Protein AF-0000000087188121 (afdb_homodimer)

pLDDT: mean 92.7, std 6.93, range [61.56, 98.5]

Foldseek 3Di:
DFFAPDAAPLLLLLLCVLVVLCVQLVHDLCRLCVQVVHHSVVNVSSSRSRDADALVSLVSSCVVSVPPPVLVSVQSNVSSPDDQPPDPLSVCVVPDDSQLSNVLVLQLQFQEKEKEAEAAFDLLLADLLQQLLVLCPAPPGDDPVSSVVSSVSSPVSNCSQVVDPDHHAYEYEYEVNNLQDQRNHLVRSLVSLVSVLVQCPDPRYFYWYQYPPQPDDQPRPWMKMWGHHSDNQPIWIWTQDSVGIDIDRDPVVNVVVVVSSVVSRVNTDGRVVRSVSSVVSSVVD/DFFAPDAAPLLLLLLCVLVVLCVQLVHDLCRLCVQVVHHSVVNVSSSRSRDADALVSLVSSCVVSVPPPVLVSVQSNVSSPDDQPPDPLSVCVVPDDSQLVNVLVLQLQFQEKEKEAEAAFDLLLADLLQQLLVLCPAPPGDDPVSSVVSSVSSPVSNCSQVVDPDHHAYEYEYEVNNLQDQRNHLVRSLVSLVSVLVQCPDPRYFYWYQYPPQPDDQPRPWMKMWGHHSDNQPIWIWTQDSVGIDIDRDPVVNVVVVVSSVVSRVNTDGRVVRSVVSVVSSVVD

Organism: Streptomyces mobaraensis (NCBI:txid35621)

Solvent-accessible surface area (backbone atoms only — not comparable to full-atom values): 29709 Å² total; per-residue (Å²): 128,81,67,47,90,72,52,50,66,65,41,29,47,47,11,43,52,51,46,50,44,30,52,75,50,70,49,51,55,60,57,53,10,56,74,69,73,49,51,44,66,55,43,52,32,28,34,57,17,23,36,88,57,52,51,66,57,49,52,51,46,33,54,75,34,68,57,78,57,59,68,55,53,50,51,46,32,53,57,48,68,60,58,91,74,73,49,81,60,51,77,38,65,89,72,50,63,66,59,61,43,44,48,51,51,48,62,70,60,29,56,29,35,38,33,40,29,36,64,53,74,60,67,64,58,54,39,70,65,43,42,43,34,54,49,62,32,39,73,70,73,61,55,69,69,58,36,50,52,53,38,50,51,42,51,48,51,25,48,57,49,70,66,39,90,76,46,44,46,33,40,39,36,34,29,41,47,24,71,52,42,18,42,60,27,55,66,38,30,29,53,36,40,51,44,43,52,58,50,44,67,37,90,43,33,42,41,26,28,28,50,50,81,36,37,67,51,61,85,55,56,47,40,37,38,39,30,34,29,95,42,80,87,56,28,38,34,39,36,56,48,99,88,44,67,44,80,44,58,50,65,70,56,50,52,37,50,53,51,46,49,51,53,46,56,68,55,22,41,56,52,68,61,22,48,48,51,45,50,51,52,36,68,72,87,130,81,66,48,90,73,51,51,65,65,41,28,46,47,10,44,50,52,46,50,44,30,52,74,50,70,48,51,56,59,57,54,10,57,74,71,72,50,52,42,66,55,43,53,31,28,33,57,17,24,34,89,55,51,50,68,55,49,52,52,47,34,55,74,34,67,56,80,57,58,67,56,53,50,51,46,33,54,58,47,66,61,58,89,72,72,49,81,60,50,78,39,64,89,72,50,64,67,56,60,43,43,48,50,50,49,62,70,60,29,55,28,37,39,33,41,26,35,63,52,74,61,68,66,58,54,39,70,64,43,43,42,34,54,48,61,33,39,71,69,71,61,57,69,69,57,36,51,51,54,38,50,51,42,50,48,51,24,49,56,49,72,66,38,93,76,45,45,44,33,40,39,37,34,28,42,48,23,72,54,40,18,44,60,28,53,65,38,30,30,52,36,41,51,43,43,52,57,50,43,66,38,89,45,33,42,41,25,27,26,48,51,82,37,38,66,50,61,86,51,55,48,42,38,37,40,31,34,30,94,41,80,86,56,27,37,34,39,36,55,48,100,88,43,65,45,79,44,59,50,66,70,56,50,51,37,50,53,50,46,50,51,52,46,57,68,56,22,41,57,53,68,61,21,49,49,51,47,50,52,54,38,68,73,87

Nearest PDB structures (foldseek):
  2b5a-assembly1_A  TM=7.719E-01  e=8.370E-03  [Bacillus] caldolyticus
  3f51-assembly1_A  TM=8.130E-01  e=1.765E-02  Corynebacterium glutamicum
  3f52-assembly1_A  TM=7.781E-01  e=1.426E-02  Corynebacterium glutamicum
  3f52-assembly1_E  TM=7.513E-01  e=1.215E-02  Corynebacterium glutamicum
  4i6u-assembly2_C  TM=7.268E-01  e=6.684E-02  Enterobacter sp. RFL1396

InterPro domains:
  IPR001387 Cro/C1-type, helix-turn-helix domain [PS50943] (18-72)
  IPR001387 Cro/C1-type, helix-turn-helix domain [SM00530] (17-72)
  IPR001387 Cro/C1-type, helix-turn-helix domain [cd00093] (15-72)
  IPR010982 Lambda repressor-like, DNA-binding domain superfamily [G3DSA:1.10.260.40] (4-78)
  IPR010982 Lambda repressor-like, DNA-binding domain superfamily [SSF47413] (9-74)
  IPR043917 Domain of unknown function DUF5753 [PF19054] (102-279)

Secondary structure (DSSP, 8-state):
-PPPSS--HHHHHHHHHHHHHHHHTT--HHHHHHHHTS-HHHHHHHHTTSS---HHHHHHHHHHTT---HHHHHHHHHHHT--TTSSGGGGGBTTB-HHHHHHHHHHHH-SEEEEEESSS--GGG--HHHHHHHHHT-SSPPPHHHHHHHHHHHHHHHHHHHHSSSPPPEEEEEEHHHHH--TT-HHHHHHHHHHHHHHHTSTTEEEEEE-TT--S----SS-EEEEE-SSGGG-EEEE--TT--EEE--HHHHHHHHHHHHHHHHHSPPHHHHHHHHHHHHHH-/-PPPSS--HHHHHHHHHHHHHHHHTT--HHHHHHHHTS-HHHHHHHHTTSS---HHHHHHHHHHTT---HHHHHHHHHHHT--TTSSGGGGGBTTB-HHHHHHHHHHHH-SEEEEEESSS--GGG--HHHHHHHHHT-SSPPPHHHHHHHHHHHHHHHHHHHHSSSPPPEEEEEEHHHHH--TT-HHHHHHHHHHHHHHHTSTTEEEEEE-TT--S----SS-EEEEE-SSGGG-EEEE--TT--EEE--HHHHHHHHHHHHHHHHHSPPHHHHHHHHHHHHHH-

Sequence (570 aa):
MPPRDNPTARQARLGKELRKLRERADKTARESAGLLSVDQAKISHIEAGRVGVSPERIRRLATFYQCTDEALIEALCDIAQEHRGKHWFDNYRGILAPGFLDLAELELHARAMRSLTSVTLPGLFQTENYARTLFSGVTPKLPSDEVEVRVEHRLKRAAIFFDRQDPPPFIAIIHEAALRMRFGGRTVAREQLERLIEVSKQPSVTVRVIPFTSEDFVEVTQPVLYASGPVPQLDTVQIDSAFGGRFLDAETDLHKYRTLLDIAERASLDPEASRQIVHHIARELMPPRDNPTARQARLGKELRKLRERADKTARESAGLLSVDQAKISHIEAGRVGVSPERIRRLATFYQCTDEALIEALCDIAQEHRGKHWFDNYRGILAPGFLDLAELELHARAMRSLTSVTLPGLFQTENYARTLFSGVTPKLPSDEVEVRVEHRLKRAAIFFDRQDPPPFIAIIHEAALRMRFGGRTVAREQLERLIEVSKQPSVTVRVIPFTSEDFVEVTQPVLYASGPVPQLDTVQIDSAFGGRFLDAETDLHKYRTLLDIAERASLDPEASRQIVHHIAREL

Structure (mmCIF, N/CA/C/O backbone):
data_AF-0000000087188121-model_v1
#
loop_
_entity.id
_entity.type
_entity.pdbx_description
1 polymer 'Helix-turn-helix domain-containing protein'
#
loop_
_atom_site.group_PDB
_atom_site.id
_atom_site.type_symbol
_atom_site.label_atom_id
_atom_site.label_alt_id
_atom_site.label_comp_id
_atom_site.label_asym_id
_atom_site.label_entity_id
_atom_site.label_seq_id
_atom_site.pdbx_PDB_ins_code
_atom_site.Cartn_x
_atom_site.Cartn_y
_atom_site.Cartn_z
_atom_site.occupancy
_atom_site.B_iso_or_equiv
_atom_site.auth_seq_id
_atom_site.auth_comp_id
_atom_site.auth_asym_id
_atom_site.auth_atom_id
_atom_site.pdbx_PDB_model_num
ATOM 1 N N . MET A 1 1 ? 29.938 21.453 12.078 1 61.56 1 MET A N 1
ATOM 2 C CA . MET A 1 1 ? 29.125 20.422 12.719 1 61.56 1 MET A CA 1
ATOM 3 C C . MET A 1 1 ? 28.938 19.219 11.797 1 61.56 1 MET A C 1
ATOM 5 O O . MET A 1 1 ? 28.75 19.391 10.586 1 61.56 1 MET A O 1
ATOM 9 N N . PRO A 1 2 ? 29.188 18.078 12.227 1 73.62 2 PRO A N 1
ATOM 10 C CA . PRO A 1 2 ? 29 16.922 11.359 1 73.62 2 PRO A CA 1
ATOM 11 C C . PRO A 1 2 ? 27.578 16.797 10.812 1 73.62 2 PRO A C 1
ATOM 13 O O . PRO A 1 2 ? 26.625 17.219 11.477 1 73.62 2 PRO A O 1
ATOM 16 N N . PRO A 1 3 ? 27.594 16.375 9.523 1 81.19 3 PRO A N 1
ATOM 17 C CA . PRO A 1 3 ? 26.266 16.219 8.93 1 81.19 3 PRO A CA 1
ATOM 18 C C . PRO A 1 3 ? 25.375 15.25 9.719 1 81.19 3 PRO A C 1
ATOM 20 O O . PRO A 1 3 ? 25.891 14.32 10.352 1 81.19 3 PRO A O 1
ATOM 23 N N . ARG A 1 4 ? 24.109 15.617 9.703 1 80.62 4 ARG A N 1
ATOM 24 C CA . ARG A 1 4 ? 23.125 14.773 10.375 1 80.62 4 ARG A CA 1
ATOM 25 C C . ARG A 1 4 ? 22.906 13.477 9.594 1 80.62 4 ARG A C 1
ATOM 27 O O . ARG A 1 4 ? 22.844 13.484 8.367 1 80.62 4 ARG A O 1
ATOM 34 N N . ASP A 1 5 ? 22.828 12.391 10.242 1 78.56 5 ASP A N 1
ATOM 35 C CA . ASP A 1 5 ? 22.625 11.094 9.602 1 78.56 5 ASP A CA 1
ATOM 36 C C . ASP A 1 5 ? 21.156 10.875 9.242 1 78.56 5 ASP A C 1
ATOM 38 O O . ASP A 1 5 ? 20.844 10.188 8.273 1 78.56 5 ASP A O 1
ATOM 42 N N . ASN A 1 6 ? 20.281 11.547 9.977 1 81 6 ASN A N 1
ATOM 43 C CA . ASN A 1 6 ? 18.859 11.281 9.773 1 81 6 ASN A CA 1
ATOM 44 C C . ASN A 1 6 ? 18.047 12.57 9.781 1 81 6 ASN A C 1
ATOM 46 O O . ASN A 1 6 ? 17.406 12.898 10.789 1 81 6 ASN A O 1
ATOM 50 N N . PRO A 1 7 ? 18.078 13.25 8.664 1 86.31 7 PRO A N 1
ATOM 51 C CA . PRO A 1 7 ? 17.266 14.469 8.625 1 86.31 7 PRO A CA 1
ATOM 52 C C . PRO A 1 7 ? 15.773 14.195 8.719 1 86.31 7 PRO A C 1
ATOM 54 O O . PRO A 1 7 ? 15.312 13.109 8.344 1 86.31 7 PRO A O 1
ATOM 57 N N . THR A 1 8 ? 15.008 15.125 9.281 1 84.06 8 THR A N 1
ATOM 58 C CA . THR A 1 8 ? 13.555 15.031 9.297 1 84.06 8 THR A CA 1
ATOM 59 C C . THR A 1 8 ? 12.984 15.188 7.887 1 84.06 8 THR A C 1
ATOM 61 O O . THR A 1 8 ? 13.68 15.656 6.98 1 84.06 8 THR A O 1
ATOM 64 N N . ALA A 1 9 ? 11.742 14.797 7.75 1 85.62 9 ALA A N 1
ATOM 65 C CA . ALA A 1 9 ? 11.086 14.93 6.453 1 85.62 9 ALA A CA 1
ATOM 66 C C . ALA A 1 9 ? 11.062 16.391 6 1 85.62 9 ALA A C 1
ATOM 68 O O . ALA A 1 9 ? 11.25 16.672 4.816 1 85.62 9 ALA A O 1
ATOM 69 N N . ARG A 1 10 ? 10.906 17.266 6.895 1 87.88 10 ARG A N 1
ATOM 70 C CA . ARG A 1 10 ? 10.828 18.688 6.582 1 87.88 10 ARG A CA 1
ATOM 71 C C . ARG A 1 10 ? 12.188 19.234 6.184 1 87.88 10 ARG A C 1
ATOM 73 O O . ARG A 1 10 ? 12.289 20.062 5.27 1 87.88 10 ARG A O 1
ATOM 80 N N . GLN A 1 11 ? 13.188 18.766 6.852 1 88.12 11 GLN A N 1
ATOM 81 C CA . GLN A 1 11 ? 14.547 19.172 6.508 1 88.12 11 GLN A CA 1
ATOM 82 C C . GLN A 1 11 ? 14.93 18.672 5.121 1 88.12 11 GLN A C 1
ATOM 84 O O . GLN A 1 11 ? 15.5 19.406 4.32 1 88.12 11 GLN A O 1
ATOM 89 N N . ALA A 1 12 ? 14.609 17.484 4.949 1 90.69 12 ALA A N 1
ATOM 90 C CA . ALA A 1 12 ? 14.867 16.906 3.633 1 90.69 12 ALA A CA 1
ATOM 91 C C . ALA A 1 12 ? 14.102 17.656 2.547 1 90.69 12 ALA A C 1
ATOM 93 O O . ALA A 1 12 ? 14.625 17.875 1.452 1 90.69 12 ALA A O 1
ATOM 94 N N . ARG A 1 13 ? 12.922 18.031 2.906 1 92.38 13 ARG A N 1
ATOM 95 C CA . ARG A 1 13 ? 12.086 18.766 1.959 1 92.38 13 ARG A CA 1
ATOM 96 C C . ARG A 1 13 ? 12.703 20.109 1.609 1 92.38 13 ARG A C 1
ATOM 98 O O . ARG A 1 13 ? 12.711 20.516 0.444 1 92.38 13 ARG A O 1
ATOM 105 N N . LEU A 1 14 ? 13.164 20.75 2.6 1 94.19 14 LEU A N 1
ATOM 106 C CA . LEU A 1 14 ? 13.828 22.031 2.377 1 94.19 14 LEU A CA 1
ATOM 107 C C . LEU A 1 14 ? 14.977 21.875 1.383 1 94.19 14 LEU A C 1
ATOM 109 O O . LEU A 1 14 ? 15.055 22.625 0.407 1 94.19 14 LEU A O 1
ATOM 113 N N . GLY A 1 15 ? 15.812 20.938 1.617 1 95.12 15 GLY A N 1
ATOM 114 C CA . GLY A 1 15 ? 16.938 20.672 0.729 1 95.12 15 GLY A CA 1
ATOM 115 C C . GLY A 1 15 ? 16.5 20.344 -0.691 1 95.12 15 GLY A C 1
ATOM 116 O O . GLY A 1 15 ? 17.078 20.859 -1.65 1 95.12 15 GLY A O 1
ATOM 117 N N . LYS A 1 16 ? 15.562 19.578 -0.741 1 94.94 16 LYS A N 1
ATOM 118 C CA . LYS A 1 16 ? 15.047 19.172 -2.047 1 94.94 16 LYS A CA 1
ATOM 119 C C . LYS A 1 16 ? 14.516 20.359 -2.83 1 94.94 16 LYS A C 1
ATOM 121 O O . LYS A 1 16 ? 14.719 20.453 -4.043 1 94.94 16 LYS A O 1
ATOM 126 N N . GLU A 1 17 ? 13.82 21.203 -2.133 1 95.81 17 GLU A N 1
ATOM 127 C CA . GLU A 1 17 ? 13.266 22.391 -2.805 1 95.81 17 GLU A CA 1
ATOM 128 C C . GLU A 1 17 ? 14.367 23.312 -3.279 1 95.81 17 GLU A C 1
ATOM 130 O O . GLU A 1 17 ? 14.266 23.922 -4.355 1 95.81 17 GLU A O 1
ATOM 135 N N . LEU A 1 18 ? 15.391 23.406 -2.527 1 96.75 18 LEU A N 1
ATOM 136 C CA . LEU A 1 18 ? 16.531 24.203 -2.949 1 96.75 18 LEU A CA 1
ATOM 137 C C . LEU A 1 18 ? 17.188 23.609 -4.191 1 96.75 18 LEU A C 1
ATOM 139 O O . LEU A 1 18 ? 17.578 24.344 -5.098 1 96.75 18 LEU A O 1
ATOM 143 N N . ARG A 1 19 ? 17.266 22.391 -4.223 1 96.94 19 ARG A N 1
ATOM 144 C CA . ARG A 1 19 ? 17.812 21.719 -5.398 1 96.94 19 ARG A CA 1
ATOM 145 C C . ARG A 1 19 ? 16.969 22 -6.633 1 96.94 19 ARG A C 1
ATOM 147 O O . ARG A 1 19 ? 17.516 22.281 -7.707 1 96.94 19 ARG A O 1
ATOM 154 N N . LYS A 1 20 ? 15.695 21.875 -6.426 1 96 20 LYS A N 1
ATOM 155 C CA . LYS A 1 20 ? 14.781 22.156 -7.531 1 96 20 LYS A CA 1
ATOM 156 C C . LYS A 1 20 ? 14.977 23.562 -8.086 1 96 20 LYS A C 1
ATOM 158 O O . LYS A 1 20 ? 15 23.766 -9.297 1 96 20 LYS A O 1
ATOM 163 N N . LEU A 1 21 ? 15.039 24.484 -7.168 1 96.56 21 LEU A N 1
ATOM 164 C CA . LEU A 1 21 ? 15.273 25.859 -7.57 1 96.56 21 LEU A CA 1
ATOM 165 C C . LEU A 1 21 ? 16.578 26 -8.336 1 96.56 21 LEU A C 1
ATOM 167 O O . LEU A 1 21 ? 16.641 26.672 -9.367 1 96.56 21 LEU A O 1
ATOM 171 N N . ARG A 1 22 ? 17.609 25.344 -7.844 1 97.56 22 ARG A N 1
ATOM 172 C CA . ARG A 1 22 ? 18.922 25.375 -8.484 1 97.56 22 ARG A CA 1
ATOM 173 C C . ARG A 1 22 ? 18.859 24.828 -9.906 1 97.56 22 ARG A C 1
ATOM 175 O O . ARG A 1 22 ? 19.344 25.438 -10.852 1 97.56 22 ARG A O 1
ATOM 182 N N . GLU A 1 23 ? 18.234 23.719 -10.008 1 96.94 23 GLU A N 1
ATOM 183 C CA . GLU A 1 23 ? 18.125 23.031 -11.289 1 96.94 23 GLU A CA 1
ATOM 184 C C . GLU A 1 23 ? 17.297 23.844 -12.281 1 96.94 23 GLU A C 1
ATOM 186 O O . GLU A 1 23 ? 17.625 23.922 -13.461 1 96.94 23 GLU A O 1
ATOM 191 N N . ARG A 1 24 ? 16.266 24.406 -11.844 1 95.38 24 ARG A N 1
ATOM 192 C CA . ARG A 1 24 ? 15.398 25.234 -12.688 1 95.38 24 ARG A CA 1
ATOM 193 C C . ARG A 1 24 ? 16.156 26.438 -13.242 1 95.38 24 ARG A C 1
ATOM 195 O O . ARG A 1 24 ? 15.898 26.875 -14.359 1 95.38 24 ARG A O 1
ATOM 202 N N . ALA A 1 25 ? 17.031 26.922 -12.391 1 96.81 25 ALA A N 1
ATOM 203 C CA . ALA A 1 25 ? 17.812 28.094 -12.781 1 96.81 25 ALA A CA 1
ATOM 204 C C . ALA A 1 25 ? 19.031 27.672 -13.602 1 96.81 25 ALA A C 1
ATOM 206 O O . ALA A 1 25 ? 19.859 28.516 -13.977 1 96.81 25 ALA A O 1
ATOM 207 N N . ASP A 1 26 ? 19.188 26.328 -13.781 1 97.44 26 ASP A N 1
ATOM 208 C CA . ASP A 1 26 ? 20.297 25.75 -14.547 1 97.44 26 ASP A CA 1
ATOM 209 C C . ASP A 1 26 ? 21.641 26.094 -13.898 1 97.44 26 ASP A C 1
ATOM 211 O O . ASP A 1 26 ? 22.578 26.531 -14.578 1 97.44 26 ASP A O 1
ATOM 215 N N . LYS A 1 27 ? 21.656 26.078 -12.641 1 97.56 27 LYS A N 1
ATOM 216 C CA . LYS A 1 27 ? 22.891 26.281 -11.883 1 97.56 27 LYS A CA 1
ATOM 217 C C . LYS A 1 27 ? 23.453 24.953 -11.367 1 97.56 27 LYS A C 1
ATOM 219 O O . LYS A 1 27 ? 22.688 24.031 -11.086 1 97.56 27 LYS A O 1
ATOM 224 N N . THR A 1 28 ? 24.719 24.938 -11.25 1 97.19 28 THR A N 1
ATOM 225 C CA . THR A 1 28 ? 25.359 23.75 -10.695 1 97.19 28 THR A CA 1
ATOM 226 C C . THR A 1 28 ? 25.594 23.922 -9.195 1 97.19 28 THR A C 1
ATOM 228 O O . THR A 1 28 ? 25.547 25.031 -8.672 1 97.19 28 THR A O 1
ATOM 231 N N . ALA A 1 29 ? 25.812 22.781 -8.578 1 96.94 29 ALA A N 1
ATOM 232 C CA . ALA A 1 29 ? 26.141 22.828 -7.156 1 96.94 29 ALA A CA 1
ATOM 233 C C . ALA A 1 29 ? 27.438 23.594 -6.922 1 96.94 29 ALA A C 1
ATOM 235 O O . ALA A 1 29 ? 27.578 24.297 -5.918 1 96.94 29 ALA A O 1
ATOM 236 N N . ARG A 1 30 ? 28.312 23.453 -7.863 1 96.62 30 ARG A N 1
ATOM 237 C CA . ARG A 1 30 ? 29.594 24.156 -7.781 1 96.62 30 ARG A CA 1
ATOM 238 C C . ARG A 1 30 ? 29.391 25.672 -7.805 1 96.62 30 ARG A C 1
ATOM 240 O O . ARG A 1 30 ? 30.031 26.391 -7.039 1 96.62 30 ARG A O 1
ATOM 247 N N . GLU A 1 31 ? 28.5 26.125 -8.609 1 97.81 31 GLU A N 1
ATOM 248 C CA . GLU A 1 31 ? 28.203 27.547 -8.711 1 97.81 31 GLU A CA 1
ATOM 249 C C . GLU A 1 31 ? 27.562 28.062 -7.426 1 97.81 31 GLU A C 1
ATOM 251 O O . GLU A 1 31 ? 27.875 29.172 -6.965 1 97.81 31 GLU A O 1
ATOM 256 N N . SER A 1 32 ? 26.641 27.344 -6.949 1 97.88 32 SER A N 1
ATOM 257 C CA . SER A 1 32 ? 26 27.719 -5.691 1 97.88 32 SER A CA 1
ATOM 258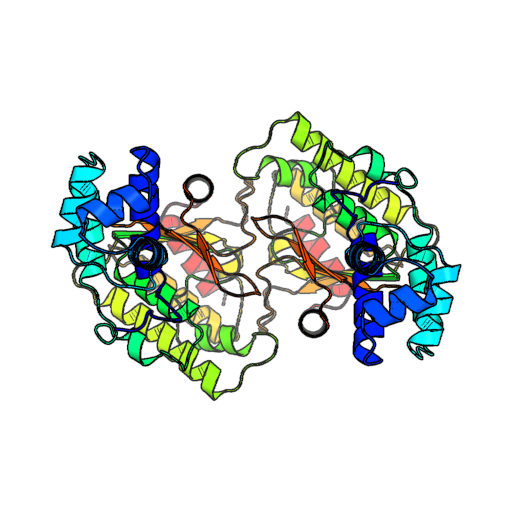 C C . SER A 1 32 ? 27.016 27.781 -4.555 1 97.88 32 SER A C 1
ATOM 260 O O . SER A 1 32 ? 26.938 28.641 -3.682 1 97.88 32 SER A O 1
ATOM 262 N N . ALA A 1 33 ? 27.891 26.781 -4.512 1 97.56 33 ALA A N 1
ATOM 263 C CA . ALA A 1 33 ? 28.953 26.75 -3.51 1 97.56 33 ALA A CA 1
ATOM 264 C C . ALA A 1 33 ? 29.812 28.016 -3.568 1 97.56 33 ALA A C 1
ATOM 266 O O . ALA A 1 33 ? 30.188 28.562 -2.531 1 97.56 33 ALA A O 1
ATOM 267 N N . GLY A 1 34 ? 30.156 28.344 -4.723 1 97.19 34 GLY A N 1
ATOM 268 C CA . GLY A 1 34 ? 30.891 29.578 -4.914 1 97.19 34 GLY A CA 1
ATOM 269 C C . GLY A 1 34 ? 30.188 30.797 -4.352 1 97.19 34 GLY A C 1
ATOM 270 O O . GLY A 1 34 ? 30.797 31.625 -3.689 1 97.19 34 GLY A O 1
ATOM 271 N N . LEU A 1 35 ? 28.922 30.844 -4.605 1 96.56 35 LEU A N 1
ATOM 272 C CA . LEU A 1 35 ? 28.125 31.969 -4.113 1 96.56 35 LEU A CA 1
ATOM 273 C C . LEU A 1 35 ? 28.203 32.062 -2.592 1 96.56 35 LEU A C 1
ATOM 275 O O . LEU A 1 35 ? 28.312 33.156 -2.041 1 96.56 35 LEU A O 1
ATOM 279 N N . LEU A 1 36 ? 28.109 30.938 -1.917 1 96.62 36 LEU A N 1
ATOM 280 C CA . LEU A 1 36 ? 28.047 30.906 -0.459 1 96.62 36 LEU A CA 1
ATOM 281 C C . LEU A 1 36 ? 29.453 30.781 0.137 1 96.62 36 LEU A C 1
ATOM 283 O O . LEU A 1 36 ? 29.609 30.766 1.36 1 96.62 36 LEU A O 1
ATOM 287 N N . SER A 1 37 ? 30.484 30.641 -0.627 1 96.62 37 SER A N 1
ATOM 288 C CA . SER A 1 37 ? 31.859 30.469 -0.195 1 96.62 37 SER A CA 1
ATOM 289 C C . SER A 1 37 ? 32.031 29.203 0.647 1 96.62 37 SER A C 1
ATOM 291 O O . SER A 1 37 ? 32.594 29.25 1.739 1 96.62 37 SER A O 1
ATOM 293 N N . VAL A 1 38 ? 31.453 28.156 0.154 1 95.75 38 VAL A N 1
ATOM 294 C CA . VAL A 1 38 ? 31.578 26.828 0.761 1 95.75 38 VAL A CA 1
ATOM 295 C C . VAL A 1 38 ? 31.984 25.812 -0.305 1 95.75 38 VAL A C 1
ATOM 297 O O . VAL A 1 38 ? 32.125 26.156 -1.479 1 95.75 38 VAL A O 1
ATOM 300 N N . ASP A 1 39 ? 32.219 24.688 0.078 1 95.31 39 ASP A N 1
ATOM 301 C CA . ASP A 1 39 ? 32.531 23.641 -0.902 1 95.31 39 ASP A CA 1
ATOM 302 C C . ASP A 1 39 ? 31.266 22.969 -1.428 1 95.31 39 ASP A C 1
ATOM 304 O O . ASP A 1 39 ? 30.188 23.141 -0.852 1 95.31 39 ASP A O 1
ATOM 308 N N . GLN A 1 40 ? 31.484 22.359 -2.555 1 95.81 40 GLN A N 1
ATOM 309 C CA . GLN A 1 40 ? 30.375 21.703 -3.23 1 95.81 40 GLN A CA 1
ATOM 310 C C . GLN A 1 40 ? 29.734 20.641 -2.336 1 95.81 40 GLN A C 1
ATOM 312 O O . GLN A 1 40 ? 28.516 20.422 -2.383 1 95.81 40 GLN A O 1
ATOM 317 N N . ALA A 1 41 ? 30.5 20.016 -1.585 1 95.19 41 ALA A N 1
ATOM 318 C CA . ALA A 1 41 ? 29.984 18.984 -0.681 1 95.19 41 ALA A CA 1
ATOM 319 C C . ALA A 1 41 ? 28.969 19.562 0.291 1 95.19 41 ALA A C 1
ATOM 321 O O . ALA A 1 41 ? 27.969 18.906 0.607 1 95.19 41 ALA A O 1
ATOM 322 N N . LYS A 1 42 ? 29.234 20.688 0.684 1 95.69 42 LYS A N 1
ATOM 323 C CA . LYS A 1 42 ? 28.312 21.344 1.605 1 95.69 42 LYS A CA 1
ATOM 324 C C . LYS A 1 42 ? 26.969 21.609 0.944 1 95.69 42 LYS A C 1
ATOM 326 O O . LYS A 1 42 ? 25.922 21.406 1.562 1 95.69 42 LYS A O 1
ATOM 331 N N . ILE A 1 43 ? 26.969 22.031 -0.314 1 96.69 43 ILE A N 1
ATOM 332 C CA . ILE A 1 43 ? 25.719 22.266 -1.046 1 96.69 43 ILE A CA 1
ATOM 333 C C . ILE A 1 43 ? 24.953 20.953 -1.187 1 96.69 43 ILE A C 1
ATOM 335 O O . ILE A 1 43 ? 23.734 20.906 -0.977 1 96.69 43 ILE A O 1
ATOM 339 N N . SER A 1 44 ? 25.656 19.938 -1.433 1 95.62 44 SER A N 1
ATOM 340 C CA . SER A 1 44 ? 25.031 18.641 -1.572 1 95.62 44 SER A CA 1
ATOM 341 C C . SER A 1 44 ? 24.391 18.188 -0.263 1 95.62 44 SER A C 1
ATOM 343 O O . SER A 1 44 ? 23.281 17.641 -0.261 1 95.62 44 SER A O 1
ATOM 345 N N . HIS A 1 45 ? 25.094 18.422 0.79 1 95.38 45 HIS A N 1
ATOM 346 C CA . HIS A 1 45 ? 24.578 18.062 2.102 1 95.38 45 HIS A CA 1
ATOM 347 C C . HIS A 1 45 ? 23.359 18.906 2.477 1 95.38 45 HIS A C 1
ATOM 349 O O . HIS A 1 45 ? 22.422 18.406 3.117 1 95.38 45 HIS A O 1
ATOM 355 N N . ILE A 1 46 ? 23.359 20.125 2.119 1 95.38 46 ILE A N 1
ATOM 356 C CA . ILE A 1 46 ? 22.219 21 2.354 1 95.38 46 ILE A CA 1
ATOM 357 C C . ILE A 1 46 ? 21.016 20.5 1.572 1 95.38 46 ILE A C 1
ATOM 359 O O . ILE A 1 46 ? 19.922 20.375 2.125 1 95.38 46 ILE A O 1
ATOM 363 N N . GLU A 1 47 ? 21.297 20.125 0.354 1 96.31 47 GLU A N 1
ATOM 364 C CA . GLU A 1 47 ? 20.203 19.719 -0.527 1 96.31 47 GLU A CA 1
ATOM 365 C C . GLU A 1 47 ? 19.656 18.344 -0.13 1 96.31 47 GLU A C 1
ATOM 367 O O . GLU A 1 47 ? 18.531 17.984 -0.501 1 96.31 47 GLU A O 1
ATOM 372 N N . ALA A 1 48 ? 20.484 17.672 0.668 1 93.06 48 ALA A N 1
ATOM 373 C CA . ALA A 1 48 ? 20.062 16.375 1.187 1 93.06 48 ALA A CA 1
ATOM 374 C C . ALA A 1 48 ? 19.453 16.516 2.576 1 93.06 48 ALA A C 1
ATOM 376 O O . ALA A 1 48 ? 19 15.531 3.166 1 93.06 48 ALA A O 1
ATOM 377 N N . GLY A 1 49 ? 19.391 17.656 3.082 1 92.31 49 GLY A N 1
ATOM 378 C CA . GLY A 1 49 ? 18.859 17.906 4.41 1 92.31 49 GLY A CA 1
ATOM 379 C C . GLY A 1 49 ? 19.828 17.531 5.52 1 92.31 49 GLY A C 1
ATOM 380 O O . GLY A 1 49 ? 19.484 17.594 6.703 1 92.31 49 GLY A O 1
ATOM 381 N N . ARG A 1 50 ? 21.016 17.203 5.254 1 92.56 50 ARG A N 1
ATOM 382 C CA . ARG A 1 50 ? 21.984 16.688 6.215 1 92.56 50 ARG A CA 1
ATOM 383 C C . ARG A 1 50 ? 22.672 17.828 6.957 1 92.56 50 ARG A C 1
ATOM 385 O O . ARG A 1 50 ? 23.25 17.609 8.023 1 92.56 50 ARG A O 1
ATOM 392 N N . VAL A 1 51 ? 22.719 18.969 6.312 1 91.88 51 VAL A N 1
ATOM 393 C CA . VAL A 1 51 ? 23.266 20.156 6.926 1 91.88 51 VAL A CA 1
ATOM 394 C C . VAL A 1 51 ? 22.25 21.297 6.867 1 91.88 51 VAL A C 1
ATOM 396 O O . VAL A 1 51 ? 21.547 21.469 5.863 1 91.88 51 VAL A O 1
ATOM 399 N N . GLY A 1 52 ? 22.203 22.062 7.949 1 92.25 52 GLY A N 1
ATOM 400 C CA . GLY A 1 52 ? 21.297 23.188 7.996 1 92.25 52 GLY A CA 1
ATOM 401 C C . GLY A 1 52 ? 21.734 24.359 7.145 1 92.25 52 GLY A C 1
ATOM 402 O O . GLY A 1 52 ? 22.906 24.438 6.766 1 92.25 52 GLY A O 1
ATOM 403 N N . VAL A 1 53 ? 20.828 25.156 6.836 1 94.69 53 VAL A N 1
ATOM 404 C CA . VAL A 1 53 ? 21.078 26.391 6.078 1 94.69 53 VAL A CA 1
ATOM 405 C C . VAL A 1 53 ? 20.312 27.547 6.707 1 94.69 53 VAL A C 1
ATOM 407 O O . VAL A 1 53 ? 19.172 27.375 7.145 1 94.69 53 VAL A O 1
ATOM 410 N N . SER A 1 54 ? 20.984 28.609 6.797 1 95.31 54 SER A N 1
ATOM 411 C CA . SER A 1 54 ? 20.359 29.75 7.445 1 95.31 54 SER A CA 1
ATOM 412 C C . SER A 1 54 ? 19.422 30.484 6.496 1 95.31 54 SER A C 1
ATOM 414 O O . SER A 1 54 ? 19.562 30.391 5.277 1 95.31 54 SER A O 1
ATOM 416 N N . PRO A 1 55 ? 18.438 31.25 7.062 1 96.75 55 PRO A N 1
ATOM 417 C CA . PRO A 1 55 ? 17.547 32.062 6.219 1 96.75 55 PRO A CA 1
ATOM 418 C C . PRO A 1 55 ? 18.312 33 5.301 1 96.75 55 PRO A C 1
ATOM 420 O O . PRO A 1 55 ? 17.922 33.188 4.145 1 96.75 55 PRO A O 1
ATOM 423 N N . GLU A 1 56 ? 19.344 33.469 5.824 1 96.88 56 GLU A N 1
ATOM 424 C CA . GLU A 1 56 ? 20.156 34.375 5.02 1 96.88 56 GLU A CA 1
ATOM 425 C C . GLU A 1 56 ? 20.719 33.656 3.785 1 96.88 56 GLU A C 1
ATOM 427 O O . GLU A 1 56 ? 20.641 34.188 2.674 1 96.88 56 GLU A O 1
ATOM 432 N N . ARG A 1 57 ? 21.219 32.594 3.971 1 97.38 57 ARG A N 1
ATOM 433 C CA . ARG A 1 57 ? 21.781 31.812 2.863 1 97.38 57 ARG A CA 1
ATOM 434 C C . ARG A 1 57 ? 20.703 31.391 1.884 1 97.38 57 ARG A C 1
ATOM 436 O O . ARG A 1 57 ? 20.938 31.344 0.673 1 97.38 57 ARG A O 1
ATOM 443 N N . ILE A 1 58 ? 19.531 31.047 2.41 1 98 58 ILE A N 1
ATOM 444 C CA . ILE A 1 58 ? 18.406 30.672 1.557 1 98 58 ILE A CA 1
ATOM 445 C C . ILE A 1 58 ? 18.047 31.844 0.641 1 98 58 ILE A C 1
ATOM 447 O O . ILE A 1 58 ? 17.859 31.656 -0.564 1 98 58 ILE A O 1
ATOM 451 N N . ARG A 1 59 ? 18.016 33 1.209 1 97.62 59 ARG A N 1
ATOM 452 C CA . ARG A 1 59 ? 17.656 34.156 0.423 1 97.62 59 ARG A CA 1
ATOM 453 C C . ARG A 1 59 ? 18.719 34.469 -0.633 1 97.62 59 ARG A C 1
ATOM 455 O O . ARG A 1 59 ? 18.391 34.844 -1.759 1 97.62 59 ARG A O 1
ATOM 462 N N . ARG A 1 60 ? 19.938 34.25 -0.281 1 97.81 60 ARG A N 1
ATOM 463 C CA . ARG A 1 60 ? 21.016 34.438 -1.239 1 97.81 60 ARG A CA 1
ATOM 464 C C . ARG A 1 60 ? 20.906 33.469 -2.391 1 97.81 60 ARG A C 1
ATOM 466 O O . ARG A 1 60 ? 21.047 33.844 -3.557 1 97.81 60 ARG A O 1
ATOM 473 N N . LEU A 1 61 ? 20.688 32.312 -2 1 98 61 LEU A N 1
ATOM 474 C CA . LEU A 1 61 ? 20.531 31.281 -3.02 1 98 61 LEU A CA 1
ATOM 475 C C . LEU A 1 61 ? 19.328 31.562 -3.912 1 98 61 LEU A C 1
ATOM 477 O O . LEU A 1 61 ? 19.406 31.406 -5.133 1 98 61 LEU A O 1
ATOM 481 N N . ALA A 1 62 ? 18.203 31.906 -3.26 1 97.88 62 ALA A N 1
ATOM 482 C CA . ALA A 1 62 ? 16.984 32.188 -4.016 1 97.88 62 ALA A CA 1
ATOM 483 C C . ALA A 1 62 ? 17.219 33.281 -5.047 1 97.88 62 ALA A C 1
ATOM 485 O O . ALA A 1 62 ? 16.766 33.188 -6.188 1 97.88 62 ALA A O 1
ATOM 486 N N . THR A 1 63 ? 17.938 34.281 -4.598 1 97.38 63 THR A N 1
ATOM 487 C CA . THR A 1 63 ? 18.281 35.375 -5.512 1 97.38 63 THR A CA 1
ATOM 488 C C . THR A 1 63 ? 19.156 34.844 -6.652 1 97.38 63 THR A C 1
ATOM 490 O O . THR A 1 63 ? 18.891 35.156 -7.82 1 97.38 63 THR A O 1
ATOM 493 N N . PHE A 1 64 ? 20.109 34.125 -6.312 1 97.69 64 PHE A N 1
ATOM 494 C CA . PHE A 1 64 ? 21.031 33.562 -7.297 1 97.69 64 PHE A CA 1
ATOM 495 C C . PHE A 1 64 ? 20.281 32.656 -8.273 1 97.69 64 PHE A C 1
ATOM 497 O O . PHE A 1 64 ? 20.609 32.625 -9.461 1 97.69 64 PHE A O 1
ATOM 504 N N . TYR A 1 65 ? 19.281 32 -7.762 1 98.06 65 TYR A N 1
ATOM 505 C CA . TYR A 1 65 ? 18.484 31.094 -8.57 1 98.06 65 TYR A CA 1
ATOM 506 C C . TYR A 1 65 ? 17.375 31.844 -9.305 1 98.06 65 TYR A C 1
ATOM 508 O O . TYR A 1 65 ? 16.594 31.234 -10.039 1 98.06 65 TYR A O 1
ATOM 516 N N . GLN A 1 66 ? 17.203 33.125 -9.078 1 97 66 GLN A N 1
ATOM 517 C CA . GLN A 1 66 ? 16.219 34 -9.711 1 97 66 GLN A CA 1
ATOM 518 C C . GLN A 1 66 ? 14.805 33.562 -9.344 1 97 66 GLN A C 1
ATOM 520 O O . GLN A 1 66 ? 13.906 33.562 -10.195 1 97 66 GLN A O 1
ATOM 525 N N . CYS A 1 67 ? 14.727 33.062 -8.172 1 96.44 67 CYS A N 1
ATOM 526 C CA . CYS A 1 67 ? 13.398 32.719 -7.672 1 96.44 67 CYS A CA 1
ATOM 527 C C . CYS A 1 67 ? 12.68 33.969 -7.145 1 96.44 67 CYS A C 1
ATOM 529 O O . CYS A 1 67 ? 13.164 34.625 -6.227 1 96.44 67 CYS A O 1
ATOM 531 N N . THR A 1 68 ? 11.516 34.25 -7.648 1 95.06 68 THR A N 1
ATOM 532 C CA . THR A 1 68 ? 10.773 35.438 -7.25 1 95.06 68 THR A CA 1
ATOM 533 C C . THR A 1 68 ? 9.578 35.062 -6.387 1 95.06 68 THR A C 1
ATOM 535 O O . THR A 1 68 ? 8.781 35.938 -6.008 1 95.06 68 THR A O 1
ATOM 538 N N . ASP A 1 69 ? 9.422 33.844 -6.113 1 96.25 69 ASP A N 1
ATOM 539 C CA . ASP A 1 69 ? 8.328 33.375 -5.273 1 96.25 69 ASP A CA 1
ATOM 540 C C . ASP A 1 69 ? 8.602 33.656 -3.799 1 96.25 69 ASP A C 1
ATOM 542 O O . ASP A 1 69 ? 9.109 32.781 -3.084 1 96.25 69 ASP A O 1
ATOM 546 N N . GLU A 1 70 ? 8.211 34.75 -3.338 1 96.94 70 GLU A N 1
ATOM 547 C CA . GLU A 1 70 ? 8.523 35.219 -1.987 1 96.94 70 GLU A CA 1
ATOM 548 C C . GLU A 1 70 ? 7.887 34.312 -0.938 1 96.94 70 GLU A C 1
ATOM 550 O O . GLU A 1 70 ? 8.469 34.062 0.121 1 96.94 70 GLU A O 1
ATOM 555 N N . ALA A 1 71 ? 6.738 33.906 -1.293 1 96.44 71 ALA A N 1
ATOM 556 C CA . ALA A 1 71 ? 6.043 33.031 -0.356 1 96.44 71 ALA A CA 1
ATOM 557 C C . ALA A 1 71 ? 6.816 31.734 -0.141 1 96.44 71 ALA A C 1
ATOM 559 O O . ALA A 1 71 ? 6.93 31.25 0.989 1 96.44 71 ALA A O 1
ATOM 560 N N . LEU A 1 72 ? 7.301 31.203 -1.179 1 96.88 72 LEU A N 1
ATOM 561 C CA . LEU A 1 72 ? 8.102 29.984 -1.089 1 96.88 72 LEU A CA 1
ATOM 562 C C . LEU A 1 72 ? 9.383 30.234 -0.305 1 96.88 72 LEU A C 1
ATOM 564 O O . LEU A 1 72 ? 9.742 29.453 0.578 1 96.88 72 LEU A O 1
ATOM 568 N N . ILE A 1 73 ? 10.039 31.297 -0.584 1 97.38 73 ILE A N 1
ATOM 569 C CA . ILE A 1 73 ? 11.289 31.641 0.085 1 97.38 73 ILE A CA 1
ATOM 570 C C . ILE A 1 73 ? 11.047 31.781 1.586 1 97.38 73 ILE A C 1
ATOM 572 O O . ILE A 1 73 ? 11.797 31.219 2.396 1 97.38 73 ILE A O 1
ATOM 576 N N . GLU A 1 74 ? 10.016 32.438 1.89 1 97 74 GLU A N 1
ATOM 577 C CA . GLU A 1 74 ? 9.688 32.656 3.299 1 97 74 GLU A CA 1
ATOM 578 C C . GLU A 1 74 ? 9.375 31.312 3.984 1 97 74 GLU A C 1
ATOM 580 O O . GLU A 1 74 ? 9.773 31.094 5.129 1 97 74 GLU A O 1
ATOM 585 N N . ALA A 1 75 ? 8.633 30.531 3.305 1 96.25 75 ALA A N 1
ATOM 586 C CA . ALA A 1 75 ? 8.305 29.219 3.855 1 96.25 75 ALA A CA 1
ATOM 587 C C . ALA A 1 75 ? 9.57 28.391 4.102 1 96.25 75 ALA A C 1
ATOM 589 O O . ALA A 1 75 ? 9.688 27.719 5.129 1 96.25 75 ALA A O 1
ATOM 590 N N . LEU A 1 76 ? 10.477 28.406 3.186 1 96.75 76 LEU A N 1
ATOM 591 C CA . LEU A 1 76 ? 11.727 27.672 3.338 1 96.75 76 LEU A CA 1
ATOM 592 C C . LEU A 1 76 ? 12.539 28.234 4.5 1 96.75 76 LEU A C 1
ATOM 594 O O . LEU A 1 76 ? 13.141 27.469 5.262 1 96.75 76 LEU A O 1
ATOM 598 N N . CYS A 1 77 ? 12.539 29.5 4.645 1 96.38 77 CYS A N 1
ATOM 599 C CA . CYS A 1 77 ? 13.227 30.141 5.766 1 96.38 77 CYS A CA 1
ATOM 600 C C . CYS A 1 77 ? 12.625 29.688 7.094 1 96.38 77 CYS A C 1
ATOM 602 O O . CYS A 1 77 ? 13.352 29.453 8.062 1 96.38 77 CYS A O 1
ATOM 604 N N . ASP A 1 78 ? 11.32 29.594 7.078 1 93.75 78 ASP A N 1
ATOM 605 C CA . ASP A 1 78 ? 10.641 29.125 8.281 1 93.75 78 ASP A CA 1
ATOM 606 C C . ASP A 1 78 ? 11.078 27.703 8.648 1 93.75 78 ASP A C 1
ATOM 608 O O . ASP A 1 78 ? 11.32 27.406 9.82 1 93.75 78 ASP A O 1
ATOM 612 N N . ILE A 1 79 ? 11.156 26.875 7.664 1 93.19 79 ILE A N 1
ATOM 613 C CA . ILE A 1 79 ? 11.578 25.5 7.891 1 93.19 79 ILE A CA 1
ATOM 614 C C . ILE A 1 79 ? 13 25.484 8.445 1 93.19 79 ILE A C 1
ATOM 616 O O . ILE A 1 79 ? 13.312 24.703 9.359 1 93.19 79 ILE A O 1
ATOM 620 N N . ALA A 1 80 ? 13.852 26.312 7.93 1 93 80 ALA A N 1
ATOM 621 C CA . ALA A 1 80 ? 15.258 26.359 8.305 1 93 80 ALA A CA 1
ATOM 622 C C . ALA A 1 80 ? 15.422 26.75 9.773 1 93 80 ALA A C 1
ATOM 624 O O . ALA A 1 80 ? 16.422 26.406 10.406 1 93 80 ALA A O 1
ATOM 625 N N . GLN A 1 81 ? 14.445 27.406 10.258 1 89 81 GLN A N 1
ATOM 626 C CA . GLN A 1 81 ? 14.531 27.891 11.625 1 89 81 GLN A CA 1
ATOM 627 C C . GLN A 1 81 ? 14.094 26.828 12.625 1 89 81 GLN A C 1
ATOM 629 O O . GLN A 1 81 ? 14.297 26.969 13.828 1 89 81 GLN A O 1
ATOM 634 N N . GLU A 1 82 ? 13.531 25.797 12.094 1 80.75 82 GLU A N 1
ATOM 635 C CA . GLU A 1 82 ? 13.078 24.719 12.969 1 80.75 82 GLU A CA 1
ATOM 636 C C . GLU A 1 82 ? 14.258 23.906 13.492 1 80.75 82 GLU A C 1
ATOM 638 O O . GLU A 1 82 ? 15.219 23.656 12.766 1 80.75 82 GLU A O 1
ATOM 643 N N . HIS A 1 83 ? 14.281 23.656 14.844 1 75.69 83 HIS A N 1
ATOM 644 C CA . HIS A 1 83 ? 15.344 22.859 15.461 1 75.69 83 HIS A CA 1
ATOM 645 C C . HIS A 1 83 ? 14.766 21.656 16.219 1 75.69 83 HIS A C 1
ATOM 647 O O . HIS A 1 83 ? 13.602 21.688 16.625 1 75.69 83 HIS A O 1
ATOM 653 N N . ARG A 1 84 ? 15.617 20.688 16.281 1 71.12 84 ARG A N 1
ATOM 654 C CA . ARG A 1 84 ? 15.234 19.516 17.078 1 71.12 84 ARG A CA 1
ATOM 655 C C . ARG A 1 84 ? 14.977 19.906 18.531 1 71.12 84 ARG A C 1
ATOM 657 O O . ARG A 1 84 ? 15.664 20.75 19.078 1 71.12 84 ARG A O 1
ATOM 664 N N . GLY A 1 85 ? 14.016 19.203 19.125 1 75.12 85 GLY A N 1
ATOM 665 C CA . GLY A 1 85 ? 13.664 19.438 20.516 1 75.12 85 GLY A CA 1
ATOM 666 C C . GLY A 1 85 ? 12.656 20.547 20.703 1 75.12 85 GLY A C 1
ATOM 667 O O . GLY A 1 85 ? 12.172 20.781 21.812 1 75.12 85 GLY A O 1
ATOM 668 N N . LYS A 1 86 ? 12.289 21.141 19.672 1 80.94 86 LYS A N 1
ATOM 669 C CA . LYS A 1 86 ? 11.359 22.266 19.734 1 80.94 86 LYS A CA 1
ATOM 670 C C . LYS A 1 86 ? 9.922 21.781 19.875 1 80.94 86 LYS A C 1
ATOM 672 O O . LYS A 1 86 ? 9.102 22.438 20.531 1 80.94 86 LYS A O 1
ATOM 677 N N . HIS A 1 87 ? 9.703 20.656 19.344 1 88.81 87 HIS A N 1
ATOM 678 C CA . HIS A 1 87 ? 8.305 20.234 19.297 1 88.81 87 HIS A CA 1
ATOM 679 C C . HIS A 1 87 ? 8.078 19 20.156 1 88.81 87 HIS A C 1
ATOM 681 O O . HIS A 1 87 ? 9.023 18.25 20.438 1 88.81 87 HIS A O 1
ATOM 687 N N . TRP A 1 88 ? 6.887 18.797 20.578 1 91.06 88 TRP A N 1
ATOM 688 C CA . TRP A 1 88 ? 6.504 17.734 21.516 1 91.06 88 TRP A CA 1
ATOM 689 C C . TRP A 1 88 ? 6.863 16.359 20.953 1 91.06 88 TRP A C 1
ATOM 691 O O . TRP A 1 88 ? 7.219 15.461 21.719 1 91.06 88 TRP A O 1
ATOM 701 N N . PHE A 1 89 ? 6.801 16.141 19.656 1 91.88 89 PHE A N 1
ATOM 702 C CA . PHE A 1 89 ? 6.996 14.82 19.078 1 91.88 89 PHE A CA 1
ATOM 703 C C . PHE A 1 89 ? 8.469 14.438 19.094 1 91.88 89 PHE A C 1
ATOM 705 O O . PHE A 1 89 ? 8.82 13.266 18.891 1 91.88 89 PHE A O 1
ATOM 712 N N . ASP A 1 90 ? 9.391 15.359 19.359 1 90.75 90 ASP A N 1
ATOM 713 C CA . ASP A 1 90 ? 10.812 15.062 19.484 1 90.75 90 ASP A CA 1
ATOM 714 C C . ASP A 1 90 ? 11.07 14.125 20.672 1 90.75 90 ASP A C 1
ATOM 716 O O . ASP A 1 90 ? 12.062 13.391 20.688 1 90.75 90 ASP A O 1
ATOM 720 N N . ASN A 1 91 ? 10.141 14.148 21.594 1 92.31 91 ASN A N 1
ATOM 721 C CA . ASN A 1 91 ? 10.258 13.297 22.781 1 92.31 91 ASN A CA 1
ATOM 722 C C . ASN A 1 91 ? 10.133 11.82 22.406 1 92.31 91 ASN A C 1
ATOM 724 O O . ASN A 1 91 ? 10.484 10.945 23.219 1 92.31 91 ASN A O 1
ATOM 728 N N . TYR A 1 92 ? 9.703 11.539 21.203 1 93.88 92 TYR A N 1
ATOM 729 C CA . TYR A 1 92 ? 9.477 10.156 20.797 1 93.88 92 TYR A CA 1
ATOM 730 C C . TYR A 1 92 ? 10.609 9.664 19.891 1 93.88 92 TYR A C 1
ATOM 732 O O . TYR A 1 92 ? 10.562 8.539 19.391 1 93.88 92 TYR A O 1
ATOM 740 N N . ARG A 1 93 ? 11.617 10.523 19.688 1 89.69 93 ARG A N 1
ATOM 741 C CA . ARG A 1 93 ? 12.758 10.133 18.859 1 89.69 93 ARG A CA 1
ATOM 742 C C . ARG A 1 93 ? 13.492 8.945 19.484 1 89.69 93 ARG A C 1
ATOM 744 O O . ARG A 1 93 ? 13.82 8.961 20.672 1 89.69 93 ARG A O 1
ATOM 751 N N . GLY A 1 94 ? 13.719 7.953 18.672 1 89.25 94 GLY A N 1
ATOM 752 C CA . GLY A 1 94 ? 14.391 6.754 19.156 1 89.25 94 GLY A CA 1
ATOM 753 C C . GLY A 1 94 ? 13.445 5.77 19.828 1 89.25 94 GLY A C 1
ATOM 754 O O . GLY A 1 94 ? 13.836 4.641 20.125 1 89.25 94 GLY A O 1
ATOM 755 N N . ILE A 1 95 ? 12.25 6.223 20.062 1 93.19 95 ILE A N 1
ATOM 756 C CA . ILE A 1 95 ? 11.242 5.379 20.688 1 93.19 95 ILE A CA 1
ATOM 757 C C . ILE A 1 95 ? 10.281 4.84 19.625 1 93.19 95 ILE A C 1
ATOM 759 O O . ILE A 1 95 ? 10.07 3.631 19.531 1 93.19 95 ILE A O 1
ATOM 763 N N . LEU A 1 96 ? 9.812 5.738 18.828 1 92.56 96 LEU A N 1
ATOM 764 C CA . LEU A 1 96 ? 8.945 5.363 17.719 1 92.56 96 LEU A CA 1
ATOM 765 C C . LEU A 1 96 ? 9.695 5.465 16.391 1 92.56 96 LEU A C 1
ATOM 767 O O . LEU A 1 96 ? 10.695 6.184 16.297 1 92.56 96 LEU A O 1
ATOM 771 N N . ALA A 1 97 ? 9.18 4.754 15.414 1 89.06 97 ALA A N 1
ATOM 772 C CA . ALA A 1 97 ? 9.734 4.871 14.07 1 89.06 97 ALA A CA 1
ATOM 773 C C . ALA A 1 97 ? 9.617 6.301 13.547 1 89.06 97 ALA A C 1
ATOM 775 O O . ALA A 1 97 ? 8.656 7.008 13.867 1 89.06 97 ALA A O 1
ATOM 776 N N . PRO A 1 98 ? 10.531 6.746 12.703 1 87.38 98 PRO A N 1
ATOM 777 C CA . PRO A 1 98 ? 10.578 8.133 12.234 1 87.38 98 PRO A CA 1
ATOM 778 C C . PRO A 1 98 ? 9.281 8.578 11.562 1 87.38 98 PRO A C 1
ATOM 780 O O . PRO A 1 98 ? 8.906 9.75 11.641 1 87.38 98 PRO A O 1
ATOM 783 N N . GLY A 1 99 ? 8.617 7.645 11 1 89.56 99 GLY A N 1
ATOM 784 C CA . GLY A 1 99 ? 7.383 7.977 10.305 1 89.56 99 GLY A CA 1
ATOM 785 C C . GLY A 1 99 ? 6.32 8.562 11.211 1 89.56 99 GLY A C 1
ATOM 786 O O . GLY A 1 99 ? 5.516 9.391 10.789 1 89.56 99 GLY A O 1
ATOM 787 N N . PHE A 1 100 ? 6.332 8.156 12.461 1 92.12 100 PHE A N 1
ATOM 788 C CA . PHE A 1 100 ? 5.383 8.695 13.422 1 92.12 100 PHE A CA 1
ATOM 789 C C . PHE A 1 100 ? 5.656 10.172 13.695 1 92.12 100 PHE A C 1
ATOM 791 O O . PHE A 1 100 ? 4.727 10.977 13.781 1 92.12 100 PHE A O 1
ATOM 798 N N . LEU A 1 101 ? 6.914 10.438 13.797 1 91.44 101 LEU A N 1
ATOM 799 C CA . LEU A 1 101 ? 7.301 11.82 14.062 1 91.44 101 LEU A CA 1
ATOM 800 C C . LEU A 1 101 ? 7.039 12.703 12.852 1 91.44 101 LEU A C 1
ATOM 802 O O . LEU A 1 101 ? 6.562 13.836 12.984 1 91.44 101 LEU A O 1
ATOM 806 N N . ASP A 1 102 ? 7.316 12.156 11.742 1 91.44 102 ASP A N 1
ATOM 807 C CA . ASP A 1 102 ? 7.094 12.898 10.5 1 91.44 102 ASP A CA 1
ATOM 808 C C . ASP A 1 102 ? 5.617 13.234 10.32 1 91.44 102 ASP A C 1
ATOM 810 O O . ASP A 1 102 ? 5.273 14.32 9.859 1 91.44 102 ASP A O 1
ATOM 814 N N . LEU A 1 103 ? 4.809 12.305 10.68 1 93.75 103 LEU A N 1
ATOM 815 C CA . LEU A 1 103 ? 3.373 12.531 10.562 1 93.75 103 LEU A CA 1
ATOM 816 C C . LEU A 1 103 ? 2.916 13.633 11.508 1 93.75 103 LEU A C 1
ATOM 818 O O . LEU A 1 103 ? 2.156 14.523 11.117 1 93.75 103 LEU A O 1
ATOM 822 N N . ALA A 1 104 ? 3.383 13.555 12.719 1 94.81 104 ALA A N 1
ATOM 823 C CA . ALA A 1 104 ? 3.053 14.594 13.695 1 94.81 104 ALA A CA 1
ATOM 824 C C . ALA A 1 104 ? 3.502 15.969 13.203 1 94.81 104 ALA A C 1
ATOM 826 O O . ALA A 1 104 ? 2.768 16.953 13.336 1 94.81 104 ALA A O 1
ATOM 827 N N . GLU A 1 105 ? 4.68 15.984 12.656 1 92.25 105 GLU A N 1
ATOM 828 C CA . GLU A 1 105 ? 5.219 17.234 12.125 1 92.25 105 GLU A CA 1
ATOM 829 C C . GLU A 1 105 ? 4.383 17.75 10.953 1 92.25 105 GLU A C 1
ATOM 831 O O . GLU A 1 105 ? 4.082 18.938 10.875 1 92.25 105 GLU A O 1
ATOM 836 N N . LEU A 1 106 ? 4.07 16.875 10.086 1 93.06 106 LEU A N 1
ATOM 837 C CA . LEU A 1 106 ? 3.244 17.219 8.93 1 93.06 106 LEU A CA 1
ATOM 838 C C . LEU A 1 106 ? 1.919 17.828 9.375 1 93.06 106 LEU A C 1
ATOM 840 O O . LEU A 1 106 ? 1.524 18.875 8.875 1 93.06 106 LEU A O 1
ATOM 844 N N . GLU A 1 107 ? 1.293 17.203 10.32 1 95.19 107 GLU A N 1
ATOM 845 C CA . GLU A 1 107 ? 0.003 17.656 10.828 1 95.19 107 GLU A CA 1
ATOM 846 C C . GLU A 1 107 ? 0.135 19.016 11.531 1 95.19 107 GLU A C 1
ATOM 848 O O . GLU A 1 107 ? -0.732 19.875 11.391 1 95.19 107 GLU A O 1
ATOM 853 N N . LEU A 1 108 ? 1.204 19.141 12.227 1 92.75 108 LEU A N 1
ATOM 854 C CA . LEU A 1 108 ? 1.44 20.375 12.969 1 92.75 108 LEU A CA 1
ATOM 855 C C . LEU A 1 108 ? 1.537 21.578 12.031 1 92.75 108 LEU A C 1
ATOM 857 O O . LEU A 1 108 ? 1.032 22.656 12.344 1 92.75 108 LEU A O 1
ATOM 861 N N . HIS A 1 109 ? 2.115 21.406 10.883 1 91.81 109 HIS A N 1
ATOM 862 C CA . HIS A 1 109 ? 2.428 22.531 10.016 1 91.81 109 HIS A CA 1
ATOM 863 C C . HIS A 1 109 ? 1.436 22.641 8.859 1 91.81 109 HIS A C 1
ATOM 865 O O . HIS A 1 109 ? 1.548 23.531 8.016 1 91.81 109 HIS A O 1
ATOM 871 N N . ALA A 1 110 ? 0.469 21.75 8.836 1 95.38 110 ALA A N 1
ATOM 872 C CA . ALA A 1 110 ? -0.496 21.734 7.738 1 95.38 110 ALA A CA 1
ATOM 873 C C . ALA A 1 110 ? -1.408 22.953 7.789 1 95.38 110 ALA A C 1
ATOM 875 O O . ALA A 1 110 ? -1.837 23.375 8.867 1 95.38 110 ALA A O 1
ATOM 876 N N . ARG A 1 111 ? -1.695 23.531 6.621 1 96.25 111 ARG A N 1
ATOM 877 C CA . ARG A 1 111 ? -2.637 24.641 6.504 1 96.25 111 ARG A CA 1
ATOM 878 C C . ARG A 1 111 ? -4.047 24.125 6.211 1 96.25 111 ARG A C 1
ATOM 880 O O . ARG A 1 111 ? -5.027 24.844 6.434 1 96.25 111 ARG A O 1
ATOM 887 N N . ALA A 1 112 ? -4.137 22.984 5.684 1 97.88 112 ALA A N 1
ATOM 888 C CA . ALA A 1 112 ? -5.367 22.25 5.426 1 97.88 112 ALA A CA 1
ATOM 889 C C . ALA A 1 112 ? -5.082 20.75 5.27 1 97.88 112 ALA A C 1
ATOM 891 O O . ALA A 1 112 ? -3.975 20.359 4.898 1 97.88 112 ALA A O 1
ATOM 892 N N . MET A 1 113 ? -6.027 20 5.555 1 98.12 113 MET A N 1
ATOM 893 C CA . MET A 1 113 ? -5.844 18.562 5.434 1 98.12 113 MET A CA 1
ATOM 894 C C . MET A 1 113 ? -7.074 17.906 4.82 1 98.12 113 MET A C 1
ATOM 896 O O . MET A 1 113 ? -8.203 18.328 5.078 1 98.12 113 MET A O 1
ATOM 900 N N . ARG A 1 114 ? -6.848 16.906 3.994 1 98 114 ARG A N 1
ATOM 901 C CA . ARG A 1 114 ? -7.871 16.016 3.463 1 98 114 ARG A CA 1
ATOM 902 C C . ARG A 1 114 ? -7.445 14.555 3.611 1 98 114 ARG A C 1
ATOM 904 O O . ARG A 1 114 ? -6.281 14.219 3.387 1 98 114 ARG A O 1
ATOM 911 N N . SER A 1 115 ? -8.32 13.82 4.055 1 96.62 115 SER A N 1
ATOM 912 C CA . SER A 1 115 ? -7.984 12.406 4.195 1 96.62 115 SER A CA 1
ATOM 913 C C . SER A 1 115 ? -9.047 11.523 3.553 1 96.62 115 SER A C 1
ATOM 915 O O . SER A 1 115 ? -10.188 11.953 3.361 1 96.62 115 SER A O 1
ATOM 917 N N . LEU A 1 116 ? -8.664 10.359 3.113 1 94.5 116 LEU A N 1
ATOM 918 C CA . LEU A 1 116 ? -9.531 9.312 2.574 1 94.5 116 LEU A CA 1
ATOM 919 C C . LEU A 1 116 ? -9.219 7.965 3.213 1 94.5 116 LEU A C 1
ATOM 921 O O . LEU A 1 116 ? -8.078 7.504 3.17 1 94.5 116 LEU A O 1
ATOM 925 N N . THR A 1 117 ? -10.195 7.383 3.842 1 92.75 117 THR A N 1
ATOM 926 C CA . THR A 1 117 ? -10.039 6.09 4.492 1 92.75 117 THR A CA 1
ATOM 927 C C . THR A 1 117 ? -11.188 5.156 4.129 1 92.75 117 THR A C 1
ATOM 929 O O . THR A 1 117 ? -12.32 5.602 3.943 1 92.75 117 THR A O 1
ATOM 932 N N . SER A 1 118 ? -10.914 3.852 4.09 1 89.44 118 SER A N 1
ATOM 933 C CA . SER A 1 118 ? -11.961 2.916 3.68 1 89.44 118 SER A CA 1
ATOM 934 C C . SER A 1 118 ? -12.188 1.84 4.734 1 89.44 118 SER A C 1
ATOM 936 O O . SER A 1 118 ? -13.266 1.249 4.805 1 89.44 118 SER A O 1
ATOM 938 N N . VAL A 1 119 ? -11.195 1.582 5.555 1 88.12 119 VAL A N 1
ATOM 939 C CA . VAL A 1 119 ? -11.32 0.465 6.484 1 88.12 119 VAL A CA 1
ATOM 940 C C . VAL A 1 119 ? -11.156 0.967 7.918 1 88.12 119 VAL A C 1
ATOM 942 O O . VAL A 1 119 ? -11.805 0.461 8.836 1 88.12 119 VAL A O 1
ATOM 945 N N . THR A 1 120 ? -10.336 1.898 8.086 1 90.75 120 THR A N 1
ATOM 946 C CA . THR A 1 120 ? -10.102 2.508 9.391 1 90.75 120 THR A CA 1
ATOM 947 C C . THR A 1 120 ? -10.508 3.98 9.383 1 90.75 120 THR A C 1
ATOM 949 O O . THR A 1 120 ? -10.859 4.523 8.328 1 90.75 120 THR A O 1
ATOM 952 N N . LEU A 1 121 ? -10.508 4.539 10.523 1 94.62 121 LEU A N 1
ATOM 953 C CA . LEU A 1 121 ? -10.844 5.953 10.641 1 94.62 121 LEU A CA 1
ATOM 954 C C . LEU A 1 121 ? -9.586 6.805 10.75 1 94.62 121 LEU A C 1
ATOM 956 O O . LEU A 1 121 ? -8.523 6.301 11.117 1 94.62 121 LEU A O 1
ATOM 960 N N . PRO A 1 122 ? -9.688 8.07 10.375 1 95.5 122 PRO A N 1
ATOM 961 C CA . PRO A 1 122 ? -8.508 8.93 10.477 1 95.5 122 PRO A CA 1
ATOM 962 C C . PRO A 1 122 ? -7.914 8.945 11.883 1 95.5 122 PRO A C 1
ATOM 964 O O . PRO A 1 122 ? -8.656 9 12.875 1 95.5 122 PRO A O 1
ATOM 967 N N . GLY A 1 123 ? -6.66 8.914 11.953 1 95.44 123 GLY A N 1
ATOM 968 C CA . GLY A 1 123 ? -5.949 8.789 13.219 1 95.44 123 GLY A CA 1
ATOM 969 C C . GLY A 1 123 ? -6.336 9.852 14.227 1 95.44 123 GLY A C 1
ATOM 970 O O . GLY A 1 123 ? -6.539 9.555 15.406 1 95.44 123 GLY A O 1
ATOM 971 N N . LEU A 1 124 ? -6.48 11.055 13.797 1 97.06 124 LEU A N 1
ATOM 972 C CA . LEU A 1 124 ? -6.734 12.172 14.695 1 97.06 124 LEU A CA 1
ATOM 973 C C . LEU A 1 124 ? -8.133 12.078 15.305 1 97.06 124 LEU A C 1
ATOM 975 O O . LEU A 1 124 ? -8.438 12.773 16.281 1 97.06 124 LEU A O 1
ATOM 979 N N . PHE A 1 125 ? -8.984 11.234 14.742 1 97.88 125 PHE A N 1
ATOM 980 C CA . PHE A 1 125 ? -10.367 11.172 15.203 1 97.88 125 PHE A CA 1
ATOM 981 C C . PHE A 1 125 ? -10.594 9.93 16.062 1 97.88 125 PHE A C 1
ATOM 983 O O . PHE A 1 125 ? -11.695 9.719 16.578 1 97.88 125 PHE A O 1
ATOM 990 N N . GLN A 1 126 ? -9.641 9.172 16.312 1 97.69 126 GLN A N 1
ATOM 991 C CA . GLN A 1 126 ? -9.773 7.875 16.953 1 97.69 126 GLN A CA 1
ATOM 992 C C . GLN A 1 126 ? -9.797 8.016 18.484 1 97.69 126 GLN A C 1
ATOM 994 O O . GLN A 1 126 ? -9.078 8.844 19.031 1 97.69 126 GLN A O 1
ATOM 999 N N . THR A 1 127 ? -10.602 7.223 19.078 1 98.06 127 THR A N 1
ATOM 1000 C CA . THR A 1 127 ? -10.586 7.102 20.531 1 98.06 127 THR A CA 1
ATOM 1001 C C . THR A 1 127 ? -9.391 6.262 21 1 98.06 127 THR A C 1
ATOM 1003 O O . THR A 1 127 ? -8.758 5.586 20.188 1 98.06 127 THR A O 1
ATOM 1006 N N . GLU A 1 128 ? -9.156 6.383 22.297 1 98.06 128 GLU A N 1
ATOM 1007 C CA . GLU A 1 128 ? -8.062 5.617 22.891 1 98.06 128 GLU A CA 1
ATOM 1008 C C . GLU A 1 128 ? -8.258 4.117 22.672 1 98.06 128 GLU A C 1
ATOM 1010 O O . GLU A 1 128 ? -7.344 3.424 22.219 1 98.06 128 GLU A O 1
ATOM 1015 N N . ASN A 1 129 ? -9.422 3.617 22.938 1 97.31 129 ASN A N 1
ATOM 1016 C CA . ASN A 1 129 ? -9.703 2.189 22.828 1 97.31 129 ASN A CA 1
ATOM 1017 C C . ASN A 1 129 ? -9.641 1.71 21.391 1 97.31 129 ASN A C 1
ATOM 1019 O O . ASN A 1 129 ? -9.156 0.611 21.109 1 97.31 129 ASN A O 1
ATOM 1023 N N . TYR A 1 130 ? -10.133 2.5 20.5 1 96.5 130 TYR A N 1
ATOM 1024 C CA . TYR A 1 130 ? -10.062 2.164 19.094 1 96.5 130 TYR A CA 1
ATOM 1025 C C . TYR A 1 130 ? -8.617 2.092 18.609 1 96.5 130 TYR A C 1
ATOM 1027 O O . TYR A 1 130 ? -8.219 1.114 17.984 1 96.5 130 TYR A O 1
ATOM 1035 N N . ALA A 1 131 ? -7.824 3.078 18.984 1 96.31 131 ALA A N 1
ATOM 1036 C CA . ALA A 1 131 ? -6.41 3.102 18.609 1 96.31 131 ALA A CA 1
ATOM 1037 C C . ALA A 1 131 ? -5.672 1.896 19.188 1 96.31 131 ALA A C 1
ATOM 1039 O O . ALA A 1 131 ? -4.867 1.265 18.484 1 96.31 131 ALA A O 1
ATOM 1040 N N . ARG A 1 132 ? -5.953 1.588 20.422 1 95.62 132 ARG A N 1
ATOM 1041 C CA . ARG A 1 132 ? -5.32 0.446 21.078 1 95.62 132 ARG A CA 1
ATOM 1042 C C . ARG A 1 132 ? -5.66 -0.854 20.359 1 95.62 132 ARG A C 1
ATOM 1044 O O . ARG A 1 132 ? -4.797 -1.717 20.188 1 95.62 132 ARG A O 1
ATOM 1051 N N . THR A 1 133 ? -6.887 -0.966 19.938 1 93.62 133 THR A N 1
ATOM 1052 C CA . THR A 1 133 ? -7.32 -2.145 19.203 1 93.62 133 THR A CA 1
ATOM 1053 C C . THR A 1 133 ? -6.539 -2.275 17.891 1 93.62 133 THR A C 1
ATOM 1055 O O . THR A 1 133 ? -6.074 -3.365 17.547 1 93.62 133 THR A O 1
ATOM 1058 N N . LEU A 1 134 ? -6.387 -1.188 17.172 1 91.5 134 LEU A N 1
ATOM 1059 C CA . LEU A 1 134 ? -5.672 -1.2 15.898 1 91.5 134 LEU A CA 1
ATOM 1060 C C . LEU A 1 134 ? -4.211 -1.591 16.094 1 91.5 134 LEU A C 1
ATOM 1062 O O . LEU A 1 134 ? -3.703 -2.484 15.422 1 91.5 134 LEU A O 1
ATOM 1066 N N . PHE A 1 135 ? -3.518 -0.979 17.047 1 92 135 PHE A N 1
ATOM 1067 C CA . PHE A 1 135 ? -2.092 -1.207 17.25 1 92 135 PHE A CA 1
ATOM 1068 C C . PHE A 1 135 ? -1.838 -2.602 17.812 1 92 135 PHE A C 1
ATOM 1070 O O . PHE A 1 135 ? -0.82 -3.225 17.5 1 92 135 PHE A O 1
ATOM 1077 N N . SER A 1 136 ? -2.803 -3.084 18.578 1 91.25 136 SER A N 1
ATOM 1078 C CA . SER A 1 136 ? -2.664 -4.422 19.141 1 91.25 136 SER A CA 1
ATOM 1079 C C . SER A 1 136 ? -2.881 -5.5 18.094 1 91.25 136 SER A C 1
ATOM 1081 O O . SER A 1 136 ? -2.512 -6.656 18.297 1 91.25 136 SER A O 1
ATOM 1083 N N . GLY A 1 137 ? -3.506 -5.113 16.969 1 85.75 137 GLY A N 1
ATOM 1084 C CA . GLY A 1 137 ? -3.842 -6.078 15.93 1 85.75 137 GLY A CA 1
ATOM 1085 C C . GLY A 1 137 ? -2.803 -6.16 14.828 1 85.75 137 GLY A C 1
ATOM 1086 O O . GLY A 1 137 ? -2.969 -6.914 13.867 1 85.75 137 GLY A O 1
ATOM 1087 N N . VAL A 1 138 ? -1.741 -5.43 14.938 1 83.5 138 VAL A N 1
ATOM 1088 C CA . VAL A 1 138 ? -0.71 -5.426 13.906 1 83.5 138 VAL A CA 1
ATOM 1089 C C . VAL A 1 138 ? 0.006 -6.773 13.883 1 83.5 138 VAL A C 1
ATOM 1091 O O . VAL A 1 138 ? 0.128 -7.434 14.922 1 83.5 138 VAL A O 1
ATOM 1094 N N . THR A 1 139 ? 0.44 -7.164 12.734 1 83.25 139 THR A N 1
ATOM 1095 C CA . THR A 1 139 ? 1.22 -8.383 12.555 1 83.25 139 THR A CA 1
ATOM 1096 C C . THR A 1 139 ? 2.602 -8.062 11.992 1 83.25 139 THR A C 1
ATOM 1098 O O . THR A 1 139 ? 2.721 -7.414 10.945 1 83.25 139 THR A O 1
ATOM 1101 N N . PRO A 1 140 ? 3.645 -8.547 12.609 1 83.56 140 PRO A N 1
ATOM 1102 C CA . PRO A 1 140 ? 3.67 -9.32 13.852 1 83.56 140 PRO A CA 1
ATOM 1103 C C . PRO A 1 140 ? 3.24 -8.5 15.062 1 83.56 140 PRO A C 1
ATOM 1105 O O . PRO A 1 140 ? 3.365 -7.27 15.062 1 83.56 140 PRO A O 1
ATOM 1108 N N . LYS A 1 141 ? 2.816 -9.219 16.141 1 88.62 141 LYS A N 1
ATOM 1109 C CA . LYS A 1 141 ? 2.326 -8.57 17.359 1 88.62 141 LYS A CA 1
ATOM 1110 C C . LYS A 1 141 ? 3.41 -7.707 18 1 88.62 141 LYS A C 1
ATOM 1112 O O . LYS A 1 141 ? 4.562 -8.133 18.109 1 88.62 141 LYS A O 1
ATOM 1117 N N . LEU A 1 142 ? 3.012 -6.566 18.406 1 89.75 142 LEU A N 1
ATOM 1118 C CA . LEU A 1 142 ? 3.922 -5.641 19.062 1 89.75 142 LEU A CA 1
ATOM 1119 C C . LEU A 1 142 ? 3.928 -5.875 20.578 1 89.75 142 LEU A C 1
ATOM 1121 O O . LEU A 1 142 ? 2.906 -6.258 21.156 1 89.75 142 LEU A O 1
ATOM 1125 N N . PRO A 1 143 ? 5.07 -5.605 21.156 1 93.81 143 PRO A N 1
ATOM 1126 C CA . PRO A 1 143 ? 5.074 -5.582 22.609 1 93.81 143 PRO A CA 1
ATOM 1127 C C . PRO A 1 143 ? 4.102 -4.555 23.188 1 93.81 143 PRO A C 1
ATOM 1129 O O . PRO A 1 143 ? 3.871 -3.508 22.578 1 93.81 143 PRO A O 1
ATOM 1132 N N . SER A 1 144 ? 3.578 -4.844 24.406 1 94.31 144 SER A N 1
ATOM 1133 C CA . SER A 1 144 ? 2.561 -4.012 25.031 1 94.31 144 SER A CA 1
ATOM 1134 C C . SER A 1 144 ? 3.062 -2.584 25.234 1 94.31 144 SER A C 1
ATOM 1136 O O . SER A 1 144 ? 2.305 -1.626 25.078 1 94.31 144 SER A O 1
ATOM 1138 N N . ASP A 1 145 ? 4.285 -2.461 25.578 1 95.06 145 ASP A N 1
ATOM 1139 C CA . ASP A 1 145 ? 4.852 -1.137 25.812 1 95.06 145 ASP A CA 1
ATOM 1140 C C . ASP A 1 145 ? 4.871 -0.311 24.531 1 95.06 145 ASP A C 1
ATOM 1142 O O . ASP A 1 145 ? 4.613 0.894 24.562 1 95.06 145 ASP A O 1
ATOM 1146 N N . GLU A 1 146 ? 5.164 -0.965 23.438 1 94.81 146 GLU A N 1
ATOM 1147 C CA . GLU A 1 146 ? 5.168 -0.27 22.156 1 94.81 146 GLU A CA 1
ATOM 1148 C C . GLU A 1 146 ? 3.758 0.14 21.734 1 94.81 146 GLU A C 1
ATOM 1150 O O . GLU A 1 146 ? 3.555 1.231 21.203 1 94.81 146 GLU A O 1
ATOM 1155 N N . VAL A 1 147 ? 2.838 -0.721 22.031 1 95.81 147 VAL A N 1
ATOM 1156 C CA . VAL A 1 147 ? 1.446 -0.4 21.734 1 95.81 147 VAL A CA 1
ATOM 1157 C C . VAL A 1 147 ? 1.027 0.847 22.5 1 95.81 147 VAL A C 1
ATOM 1159 O O . VAL A 1 147 ? 0.452 1.776 21.938 1 95.81 147 VAL A O 1
ATOM 1162 N N . GLU A 1 148 ? 1.347 0.897 23.734 1 97.25 148 GLU A N 1
ATOM 1163 C CA . GLU A 1 148 ? 0.93 2.002 24.594 1 97.25 148 GLU A CA 1
ATOM 1164 C C . GLU A 1 148 ? 1.559 3.318 24.141 1 97.25 148 GLU A C 1
ATOM 1166 O O . GLU A 1 148 ? 0.907 4.363 24.172 1 97.25 148 GLU A O 1
ATOM 1171 N N . VAL A 1 149 ? 2.77 3.23 23.766 1 97.31 149 VAL A N 1
ATOM 1172 C CA . VAL A 1 149 ? 3.449 4.441 23.312 1 97.31 149 VAL A CA 1
ATOM 1173 C C . VAL A 1 149 ? 2.811 4.941 22.031 1 97.31 149 VAL A C 1
ATOM 1175 O O . VAL A 1 149 ? 2.656 6.152 21.828 1 97.31 149 VAL A O 1
ATOM 1178 N N . ARG A 1 150 ? 2.463 4.051 21.125 1 96.44 150 ARG A N 1
ATOM 1179 C CA . ARG A 1 150 ? 1.8 4.426 19.891 1 96.44 150 ARG A CA 1
ATOM 1180 C C . ARG A 1 150 ? 0.436 5.055 20.156 1 96.44 150 ARG A C 1
ATOM 1182 O O . ARG A 1 150 ? 0.061 6.039 19.516 1 96.44 150 ARG A O 1
ATOM 1189 N N . VAL A 1 151 ? -0.223 4.469 21.109 1 97.75 151 VAL A N 1
ATOM 1190 C CA . VAL A 1 151 ? -1.534 4.996 21.484 1 97.75 151 VAL A CA 1
ATOM 1191 C C . VAL A 1 151 ? -1.383 6.398 22.062 1 97.75 151 VAL A C 1
ATOM 1193 O O . VAL A 1 151 ? -2.111 7.316 21.688 1 97.75 151 VAL A O 1
ATOM 1196 N N . GLU A 1 152 ? -0.461 6.559 22.906 1 97.81 152 GLU A N 1
ATOM 1197 C CA . GLU A 1 152 ? -0.19 7.859 23.516 1 97.81 152 GLU A CA 1
ATOM 1198 C C . GLU A 1 152 ? 0.129 8.906 22.453 1 97.81 152 GLU A C 1
ATOM 1200 O O . GLU A 1 152 ? -0.374 10.031 22.516 1 97.81 152 GLU A O 1
ATOM 1205 N N . HIS A 1 153 ? 0.993 8.523 21.594 1 97.62 153 HIS A N 1
ATOM 1206 C CA . HIS A 1 153 ? 1.379 9.422 20.5 1 97.62 153 HIS A CA 1
ATOM 1207 C C . HIS A 1 153 ? 0.167 9.844 19.672 1 97.62 153 HIS A C 1
ATOM 1209 O O . HIS A 1 153 ? 0.029 11.016 19.328 1 97.62 153 HIS A O 1
ATOM 1215 N N . ARG A 1 154 ? -0.694 8.93 19.438 1 96.94 154 ARG A N 1
ATOM 1216 C CA . ARG A 1 154 ? -1.915 9.195 18.672 1 96.94 154 ARG A CA 1
ATOM 1217 C C . ARG A 1 154 ? -2.803 10.195 19.406 1 96.94 154 ARG A C 1
ATOM 1219 O O . ARG A 1 154 ? -3.297 11.148 18.812 1 96.94 154 ARG A O 1
ATOM 1226 N N . LEU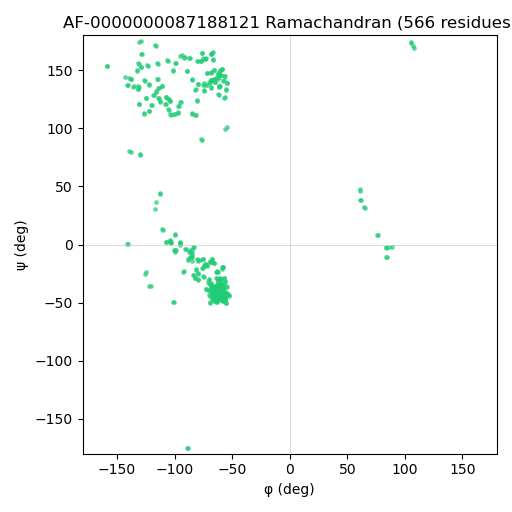 A 1 155 ? -2.977 9.984 20.594 1 97.56 155 LEU A N 1
ATOM 1227 C CA . LEU A 1 155 ? -3.836 10.844 21.391 1 97.56 155 LEU A CA 1
ATOM 1228 C C . LEU A 1 155 ? -3.246 12.25 21.5 1 97.56 155 LEU A C 1
ATOM 1230 O O . LEU A 1 155 ? -3.979 13.234 21.5 1 97.56 155 LEU A O 1
ATOM 1234 N N . LYS A 1 156 ? -2.006 12.297 21.609 1 97.31 156 LYS A N 1
ATOM 1235 C CA . LYS A 1 156 ? -1.344 13.594 21.703 1 97.31 156 LYS A CA 1
ATOM 1236 C C . LYS A 1 156 ? -1.486 14.367 20.391 1 97.31 156 LYS A C 1
ATOM 1238 O O . LYS A 1 156 ? -1.721 15.578 20.406 1 97.31 156 LYS A O 1
ATOM 1243 N N . ARG A 1 157 ? -1.32 13.664 19.312 1 97.31 157 ARG A N 1
ATOM 1244 C CA . ARG A 1 157 ? -1.54 14.289 18.016 1 97.31 157 ARG A CA 1
ATOM 1245 C C . ARG A 1 157 ? -2.941 14.883 17.922 1 97.31 157 ARG A C 1
ATOM 1247 O O . ARG A 1 157 ? -3.111 16.031 17.484 1 97.31 157 ARG A O 1
ATOM 1254 N N . ALA A 1 158 ? -3.889 14.156 18.359 1 97.12 158 ALA A N 1
ATOM 1255 C CA . ALA A 1 158 ? -5.277 14.602 18.328 1 97.12 158 ALA A CA 1
ATOM 1256 C C . ALA A 1 158 ? -5.488 15.812 19.234 1 97.12 158 ALA A C 1
ATOM 1258 O O . ALA A 1 158 ? -6.121 16.797 18.844 1 97.12 158 ALA A O 1
ATOM 1259 N N . ALA A 1 159 ? -4.957 15.734 20.391 1 96.38 159 ALA A N 1
ATOM 1260 C CA . ALA A 1 159 ? -5.094 16.828 21.359 1 96.38 159 ALA A CA 1
ATOM 1261 C C . ALA A 1 159 ? -4.504 18.109 20.812 1 96.38 159 ALA A C 1
ATOM 1263 O O . ALA A 1 159 ? -5.117 19.188 20.906 1 96.38 159 ALA A O 1
ATOM 1264 N N . ILE A 1 160 ? -3.369 18 20.234 1 95.06 160 ILE A N 1
ATOM 1265 C CA . ILE A 1 160 ? -2.686 19.172 19.688 1 95.06 160 ILE A CA 1
ATOM 1266 C C . ILE A 1 160 ? -3.521 19.781 18.562 1 95.06 160 ILE A C 1
ATOM 1268 O O . ILE A 1 160 ? -3.646 21 18.469 1 95.06 160 ILE A O 1
ATOM 1272 N N . PHE A 1 161 ? -4.082 18.984 17.781 1 95.62 161 PHE A N 1
ATOM 1273 C CA . PHE A 1 161 ? -4.906 19.453 16.672 1 95.62 161 PHE A CA 1
ATOM 1274 C C . PHE A 1 161 ? -6.133 20.203 17.188 1 95.62 161 PHE A C 1
ATOM 1276 O O . PHE A 1 161 ? -6.402 21.328 16.781 1 95.62 161 PHE A O 1
ATOM 1283 N N . PHE A 1 162 ? -6.797 19.609 18.094 1 94 162 PHE A N 1
ATOM 1284 C CA . PHE A 1 162 ? -8.094 20.125 18.516 1 94 162 PHE A CA 1
ATOM 1285 C C . PHE A 1 162 ? -7.922 21.266 19.516 1 94 162 PHE A C 1
ATOM 1287 O O . PHE A 1 162 ? -8.836 22.062 19.719 1 94 162 PHE A O 1
ATOM 1294 N N . ASP A 1 163 ? -6.812 21.312 20.141 1 92.62 163 ASP A N 1
ATOM 1295 C CA . ASP A 1 163 ? -6.578 22.359 21.141 1 92.62 163 ASP A CA 1
ATOM 1296 C C . ASP A 1 163 ? -6.066 23.641 20.484 1 92.62 163 ASP A C 1
ATOM 1298 O O . ASP A 1 163 ? -5.98 24.688 21.141 1 92.62 163 ASP A O 1
ATOM 1302 N N . ARG A 1 164 ? -5.785 23.594 19.281 1 91.12 164 ARG A N 1
ATOM 1303 C CA . ARG A 1 164 ? -5.336 24.781 18.562 1 91.12 164 ARG A CA 1
ATOM 1304 C C . ARG A 1 164 ? -6.426 25.844 18.531 1 91.12 164 ARG A C 1
ATOM 1306 O O . ARG A 1 164 ? -7.613 25.531 18.422 1 91.12 164 ARG A O 1
ATOM 1313 N N . GLN A 1 165 ? -5.984 27.047 18.641 1 89.38 165 GLN A N 1
ATOM 1314 C CA . GLN A 1 165 ? -6.938 28.141 18.562 1 89.38 165 GLN A CA 1
ATOM 1315 C C . GLN A 1 165 ? -7.625 28.203 17.203 1 89.38 165 GLN A C 1
ATOM 1317 O O . GLN A 1 165 ? -8.844 28.375 17.125 1 89.38 165 GLN A O 1
ATOM 1322 N N . ASP A 1 166 ? -6.797 28.016 16.203 1 91.19 166 ASP A N 1
ATOM 1323 C CA . ASP A 1 166 ? -7.312 28.016 14.844 1 91.19 166 ASP A CA 1
ATOM 1324 C C . ASP A 1 166 ? -6.828 26.781 14.07 1 91.19 166 ASP A C 1
ATOM 1326 O O . ASP A 1 166 ? -5.941 26.891 13.227 1 91.19 166 ASP A O 1
ATOM 1330 N N . PRO A 1 167 ? -7.449 25.672 14.352 1 93.5 167 PRO A N 1
ATOM 1331 C CA . PRO A 1 167 ? -7.008 24.469 13.648 1 93.5 167 PRO A CA 1
ATOM 1332 C C . PRO A 1 167 ? -7.27 24.531 12.148 1 93.5 167 PRO A C 1
ATOM 1334 O O . PRO A 1 167 ? -8.258 25.125 11.711 1 93.5 167 PRO A O 1
ATOM 1337 N N . PRO A 1 168 ? -6.32 23.984 11.359 1 95.94 168 PRO A N 1
ATOM 1338 C CA . PRO A 1 168 ? -6.559 23.984 9.914 1 95.94 168 PRO A CA 1
ATOM 1339 C C . PRO A 1 168 ? -7.805 23.188 9.531 1 95.94 168 PRO A C 1
ATOM 1341 O O . PRO A 1 168 ? -8.156 22.219 10.203 1 95.94 168 PRO A O 1
ATOM 1344 N N . PRO A 1 169 ? -8.461 23.672 8.492 1 97.62 169 PRO A N 1
ATOM 1345 C CA . PRO A 1 169 ? -9.586 22.859 8.016 1 97.62 169 PRO A CA 1
ATOM 1346 C C . PRO A 1 169 ? -9.188 21.422 7.684 1 97.62 169 PRO A C 1
ATOM 1348 O O . PRO A 1 169 ? -8.133 21.203 7.09 1 97.62 169 PRO A O 1
ATOM 1351 N N . PHE A 1 170 ? -9.969 20.516 8.148 1 98.31 170 PHE A N 1
ATOM 1352 C CA . PHE A 1 170 ? -9.734 19.094 7.93 1 98.31 170 PHE A CA 1
ATOM 1353 C C . PHE A 1 170 ? -10.969 18.422 7.336 1 98.31 170 PHE A C 1
ATOM 1355 O O . PHE A 1 170 ? -11.992 18.297 8.008 1 98.31 170 PHE A O 1
ATOM 1362 N N . ILE A 1 171 ? -10.836 17.953 6.043 1 98.5 171 ILE A N 1
ATOM 1363 C CA . ILE A 1 171 ? -11.906 17.203 5.395 1 98.5 171 ILE A CA 1
ATOM 1364 C C . ILE A 1 171 ? -11.586 15.711 5.445 1 98.5 171 ILE A C 1
ATOM 1366 O O . ILE A 1 171 ? -10.609 15.258 4.84 1 98.5 171 ILE A O 1
ATOM 1370 N N . ALA A 1 172 ? -12.344 15.016 6.18 1 98.12 172 ALA A N 1
ATOM 1371 C CA . ALA A 1 172 ? -12.172 13.562 6.281 1 98.12 172 ALA A CA 1
ATOM 1372 C C . ALA A 1 172 ? -13.227 12.828 5.449 1 98.12 172 ALA A C 1
ATOM 1374 O O . ALA A 1 172 ? -14.414 12.875 5.766 1 98.12 172 ALA A O 1
ATOM 1375 N N . ILE A 1 173 ? -12.773 12.203 4.398 1 97.19 173 ILE A N 1
ATOM 1376 C CA . ILE A 1 173 ? -13.648 11.352 3.598 1 97.19 173 ILE A CA 1
ATOM 1377 C C . ILE A 1 173 ? -13.5 9.898 4.035 1 97.19 173 ILE A C 1
ATOM 1379 O O . ILE A 1 173 ? -12.406 9.336 3.973 1 97.19 173 ILE A O 1
ATOM 1383 N N . ILE A 1 174 ? -14.594 9.336 4.484 1 96.44 174 ILE A N 1
ATOM 1384 C CA . ILE A 1 174 ? -14.578 8.008 5.078 1 96.44 174 ILE A CA 1
ATOM 1385 C C . ILE A 1 174 ? -15.578 7.105 4.355 1 96.44 174 ILE A C 1
ATOM 1387 O O . ILE A 1 174 ? -16.75 7.465 4.211 1 96.44 174 ILE A O 1
ATOM 1391 N N . HIS A 1 175 ? -15.156 5.988 3.875 1 94.62 175 HIS A N 1
ATOM 1392 C CA . HIS A 1 175 ? -16.094 5.035 3.285 1 94.62 175 HIS A CA 1
ATOM 1393 C C . HIS A 1 175 ? -16.953 4.371 4.355 1 94.62 175 HIS A C 1
ATOM 1395 O O . HIS A 1 175 ? -16.469 4.09 5.457 1 94.62 175 HIS A O 1
ATOM 1401 N N . GLU A 1 176 ? -18.125 4.059 4.035 1 95.38 176 GLU A N 1
ATOM 1402 C CA . GLU A 1 176 ? -19.078 3.428 4.957 1 95.38 176 GLU A CA 1
ATOM 1403 C C . GLU A 1 176 ? -18.5 2.127 5.52 1 95.38 176 GLU A C 1
ATOM 1405 O O . GLU A 1 176 ? -18.828 1.742 6.648 1 95.38 176 GLU A O 1
ATOM 1410 N N . ALA A 1 177 ? -17.734 1.46 4.789 1 93.62 177 ALA A N 1
ATOM 1411 C CA . ALA A 1 177 ? -17.094 0.233 5.25 1 93.62 177 ALA A CA 1
ATOM 1412 C C . ALA A 1 177 ? -16.359 0.461 6.57 1 93.62 177 ALA A C 1
ATOM 1414 O O . ALA A 1 177 ? -16.484 -0.339 7.504 1 93.62 177 ALA A O 1
ATOM 1415 N N . ALA A 1 178 ? -15.648 1.531 6.695 1 93.62 178 ALA A N 1
ATOM 1416 C CA . ALA A 1 178 ? -14.883 1.843 7.902 1 93.62 178 ALA A CA 1
ATOM 1417 C C . ALA A 1 178 ? -15.812 2.014 9.102 1 93.62 178 ALA A C 1
ATOM 1419 O O . ALA A 1 178 ? -15.453 1.652 10.227 1 93.62 178 ALA A O 1
ATOM 1420 N N . LEU A 1 179 ? -16.969 2.504 8.828 1 96.25 179 LEU A N 1
ATOM 1421 C CA . LEU A 1 179 ? -17.922 2.797 9.898 1 96.25 179 LEU A CA 1
ATOM 1422 C C . LEU A 1 179 ? -18.562 1.518 10.406 1 96.25 179 LEU A C 1
ATOM 1424 O O . LEU A 1 179 ? -19.094 1.487 11.523 1 96.25 179 LEU A O 1
ATOM 1428 N N . ARG A 1 180 ? -18.5 0.513 9.609 1 94.94 180 ARG A N 1
ATOM 1429 C CA . ARG A 1 180 ? -19.219 -0.705 9.961 1 94.94 180 ARG A CA 1
ATOM 1430 C C . ARG A 1 180 ? -18.297 -1.738 10.578 1 94.94 180 ARG A C 1
ATOM 1432 O O . ARG A 1 180 ? -18.734 -2.785 11.047 1 94.94 180 ARG A O 1
ATOM 1439 N N . MET A 1 181 ? -17.031 -1.419 10.594 1 92.44 181 MET A N 1
ATOM 1440 C CA . MET A 1 181 ? -16.078 -2.314 11.234 1 92.44 181 MET A CA 1
ATOM 1441 C C . MET A 1 181 ? -16.281 -2.34 12.742 1 92.44 181 MET A C 1
ATOM 1443 O O . MET A 1 181 ? -16.531 -1.302 13.359 1 92.44 181 MET A O 1
ATOM 1447 N N . ARG A 1 182 ? -16.156 -3.439 13.352 1 93.31 182 ARG A N 1
ATOM 1448 C CA . ARG A 1 182 ? -16.359 -3.568 14.797 1 93.31 182 ARG A CA 1
ATOM 1449 C C . ARG A 1 182 ? -15.047 -3.906 15.5 1 93.31 182 ARG A C 1
ATOM 1451 O O . ARG A 1 182 ? -15.008 -4.781 16.359 1 93.31 182 ARG A O 1
ATOM 1458 N N . PHE A 1 183 ? -14.055 -3.193 15.055 1 90.56 183 PHE A N 1
ATOM 1459 C CA . PHE A 1 183 ? -12.758 -3.396 15.68 1 90.56 183 PHE A CA 1
ATOM 1460 C C . PHE A 1 183 ? -12.836 -3.168 17.188 1 90.56 183 PHE A C 1
ATOM 1462 O O . PHE A 1 183 ? -13.266 -2.105 17.641 1 90.56 183 PHE A O 1
ATOM 1469 N N . GLY A 1 184 ? -12.375 -4.156 17.953 1 91.62 184 GLY A N 1
ATOM 1470 C CA . GLY A 1 184 ? -12.359 -4.035 19.391 1 91.62 184 GLY A CA 1
ATOM 1471 C C . GLY A 1 184 ? -13.688 -4.379 20.047 1 91.62 184 GLY A C 1
ATOM 1472 O O . GLY A 1 184 ? -13.828 -4.312 21.266 1 91.62 184 GLY A O 1
ATOM 1473 N N . GLY A 1 185 ? -14.703 -4.691 19.25 1 93.31 185 GLY A N 1
ATOM 1474 C CA . GLY A 1 185 ? -16.016 -5.051 19.781 1 93.31 185 GLY A CA 1
ATOM 1475 C C . GLY A 1 185 ? -17.047 -3.953 19.609 1 93.31 185 GLY A C 1
ATOM 1476 O O . GLY A 1 185 ? -16.703 -2.824 19.25 1 93.31 185 GLY A O 1
ATOM 1477 N N . ARG A 1 186 ? -18.297 -4.246 19.953 1 94.19 186 ARG A N 1
ATOM 1478 C CA . ARG A 1 186 ? -19.422 -3.354 19.75 1 94.19 186 ARG A CA 1
ATOM 1479 C C . ARG A 1 186 ? -19.281 -2.08 20.562 1 94.19 186 ARG A C 1
ATOM 1481 O O . ARG A 1 186 ? -19.578 -0.984 20.094 1 94.19 186 ARG A O 1
ATOM 1488 N N . THR A 1 187 ? -18.812 -2.299 21.75 1 95.88 187 THR A N 1
ATOM 1489 C CA . THR A 1 187 ? -18.703 -1.153 22.656 1 95.88 187 THR A CA 1
ATOM 1490 C C . THR A 1 187 ? -17.656 -0.164 22.125 1 95.88 187 THR A C 1
ATOM 1492 O O . THR A 1 187 ? -17.922 1.036 22.047 1 95.88 187 THR A O 1
ATOM 1495 N N . VAL A 1 188 ? -16.5 -0.663 21.766 1 96.25 188 VAL A N 1
ATOM 1496 C CA . VAL A 1 188 ? -15.422 0.173 21.25 1 96.25 188 VAL A CA 1
ATOM 1497 C C . VAL A 1 188 ? -15.852 0.832 19.953 1 96.25 188 VAL A C 1
ATOM 1499 O O . VAL A 1 188 ? -15.625 2.025 19.75 1 96.25 188 VAL A O 1
ATOM 1502 N N . ALA A 1 189 ? -16.5 0.074 19.109 1 96.44 189 ALA A N 1
ATOM 1503 C CA . ALA A 1 189 ? -16.969 0.583 17.812 1 96.44 189 ALA A CA 1
ATOM 1504 C C . ALA A 1 189 ? -17.984 1.7 18 1 96.44 189 ALA A C 1
ATOM 1506 O O . ALA A 1 189 ? -17.922 2.734 17.344 1 96.44 189 ALA A O 1
ATOM 1507 N N . ARG A 1 190 ? -18.906 1.502 18.922 1 97.12 190 ARG A N 1
ATOM 1508 C CA . ARG A 1 190 ? -19.922 2.52 19.172 1 97.12 190 ARG A CA 1
ATOM 1509 C C . ARG A 1 190 ? -19.297 3.793 19.734 1 97.12 190 ARG A C 1
ATOM 1511 O O . ARG A 1 190 ? -19.609 4.895 19.281 1 97.12 190 ARG A O 1
ATOM 1518 N N . GLU A 1 191 ? -18.453 3.617 20.688 1 97.75 191 GLU A N 1
ATOM 1519 C CA . GLU A 1 191 ? -17.734 4.758 21.266 1 97.75 191 GLU A CA 1
ATOM 1520 C C . GLU A 1 191 ? -17.016 5.555 20.188 1 97.75 191 GLU A C 1
ATOM 1522 O O . GLU A 1 191 ? -17.031 6.785 20.188 1 97.75 191 GLU A O 1
ATOM 1527 N N . GLN A 1 192 ? -16.391 4.871 19.297 1 97.94 192 GLN A N 1
ATOM 1528 C CA . GLN A 1 192 ? -15.641 5.504 18.219 1 97.94 192 GLN A CA 1
ATOM 1529 C C . GLN A 1 192 ? -16.562 6.289 17.297 1 97.94 192 GLN A C 1
ATOM 1531 O O . GLN A 1 192 ? -16.234 7.395 16.859 1 97.94 192 GLN A O 1
ATOM 1536 N N . LEU A 1 193 ? -17.688 5.715 16.938 1 98.25 193 LEU A N 1
ATOM 1537 C CA . LEU A 1 193 ? -18.625 6.398 16.062 1 98.25 193 LEU A CA 1
ATOM 1538 C C . LEU A 1 193 ? -19.203 7.633 16.75 1 98.25 193 LEU A C 1
ATOM 1540 O O . LEU A 1 193 ? -19.422 8.664 16.109 1 98.25 193 LEU A O 1
ATOM 1544 N N . GLU A 1 194 ? -19.438 7.52 18.016 1 98.06 194 GLU A N 1
ATOM 1545 C CA . GLU A 1 194 ? -19.906 8.68 18.781 1 98.06 194 GLU A CA 1
ATOM 1546 C C . GLU A 1 194 ? -18.859 9.789 18.781 1 98.06 194 GLU A C 1
ATOM 1548 O O . GLU A 1 194 ? -19.188 10.969 18.625 1 98.06 194 GLU A O 1
ATOM 1553 N N . ARG A 1 195 ? -17.641 9.359 18.984 1 98 195 ARG A N 1
ATOM 1554 C CA . ARG A 1 195 ? -16.547 10.32 18.891 1 98 195 ARG A CA 1
ATOM 1555 C C . ARG A 1 195 ? -16.531 10.992 17.531 1 98 195 ARG A C 1
ATOM 1557 O O . ARG A 1 195 ? -16.297 12.203 17.422 1 98 195 ARG A O 1
ATOM 1564 N N . LEU A 1 196 ? -16.734 10.273 16.5 1 98.12 196 LEU A N 1
ATOM 1565 C CA . LEU A 1 196 ? -16.734 10.812 15.148 1 98.12 196 LEU A CA 1
ATOM 1566 C C . LEU A 1 196 ? -17.859 11.836 14.977 1 98.12 196 LEU A C 1
ATOM 1568 O O . LEU A 1 196 ? -17.656 12.867 14.32 1 98.12 196 LEU A O 1
ATOM 1572 N N . ILE A 1 197 ? -18.969 11.555 15.547 1 97.62 197 ILE A N 1
ATOM 1573 C CA . ILE A 1 197 ? -20.094 12.477 15.5 1 97.62 197 ILE A CA 1
ATOM 1574 C C . ILE A 1 197 ? -19.719 13.789 16.188 1 97.62 197 ILE A C 1
ATOM 1576 O O . ILE A 1 197 ? -19.969 14.875 15.664 1 97.62 197 ILE A O 1
ATOM 1580 N N . GLU A 1 198 ? -19.141 13.711 17.312 1 97.12 198 GLU A N 1
ATOM 1581 C CA . GLU A 1 198 ? -18.703 14.891 18.047 1 97.12 198 GLU A CA 1
ATOM 1582 C C . GLU A 1 198 ? -17.703 15.703 17.25 1 97.12 198 GLU A C 1
ATOM 1584 O O . GLU A 1 198 ? -17.812 16.938 17.172 1 97.12 198 GLU A O 1
ATOM 1589 N N . VAL A 1 199 ? -16.75 15.016 16.688 1 96.5 199 VAL A N 1
ATOM 1590 C CA . VAL A 1 199 ? -15.703 15.641 15.898 1 96.5 199 VAL A CA 1
ATOM 1591 C C . VAL A 1 199 ? -16.312 16.328 14.68 1 96.5 199 VAL A C 1
ATOM 1593 O O . VAL A 1 199 ? -15.867 17.406 14.281 1 96.5 199 VAL A O 1
ATOM 1596 N N . SER A 1 200 ? -17.312 15.766 14.109 1 96.56 200 SER A N 1
ATOM 1597 C CA . SER A 1 200 ? -17.938 16.281 12.898 1 96.56 200 SER A CA 1
ATOM 1598 C C . SER A 1 200 ? -18.656 17.609 13.164 1 96.56 200 SER A C 1
ATOM 1600 O O . SER A 1 200 ? -19 18.328 12.234 1 96.56 200 SER A O 1
ATOM 1602 N N . LYS A 1 201 ? -18.859 17.906 14.406 1 95.44 201 LYS A N 1
ATOM 1603 C CA . LYS A 1 201 ? -19.531 19.156 14.773 1 95.44 201 LYS A CA 1
ATOM 1604 C C . LYS A 1 201 ? -18.531 20.297 14.922 1 95.44 201 LYS A C 1
ATOM 1606 O O . LYS A 1 201 ? -18.938 21.453 15.031 1 95.44 201 LYS A O 1
ATOM 1611 N N . GLN A 1 202 ? -17.297 19.953 14.961 1 95.06 202 GLN A N 1
ATOM 1612 C CA . GLN A 1 202 ? -16.281 21 15.07 1 95.06 202 GLN A CA 1
ATOM 1613 C C . GLN A 1 202 ? -16.203 21.828 13.797 1 95.06 202 GLN A C 1
ATOM 1615 O O . GLN A 1 202 ? -16.219 21.281 12.688 1 95.06 202 GLN A O 1
ATOM 1620 N N . PRO A 1 203 ? -16.141 23.141 13.906 1 93.94 203 PRO A N 1
ATOM 1621 C CA . PRO A 1 203 ? -16.188 24.016 12.734 1 93.94 203 PRO A CA 1
ATOM 1622 C C . PRO A 1 203 ? -15.047 23.766 11.758 1 93.94 203 PRO A C 1
ATOM 1624 O O . PRO A 1 203 ? -15.195 23.984 10.555 1 93.94 203 PRO A O 1
ATOM 1627 N N . SER A 1 204 ? -13.945 23.328 12.234 1 95.81 204 SER A N 1
ATOM 1628 C CA . SER A 1 204 ? -12.781 23.141 11.375 1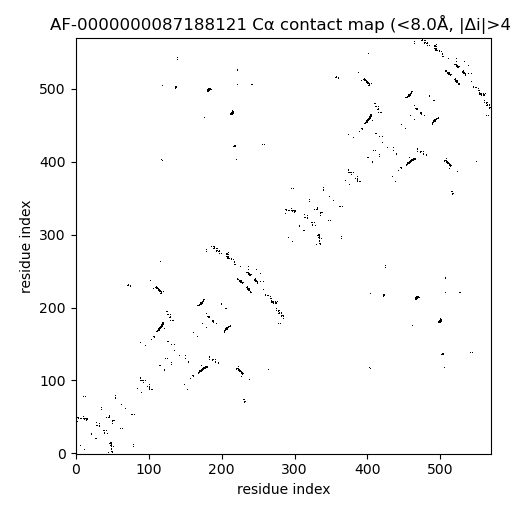 95.81 204 SER A CA 1
ATOM 1629 C C . SER A 1 204 ? -12.781 21.766 10.719 1 95.81 204 SER A C 1
ATOM 1631 O O . SER A 1 204 ? -11.953 21.484 9.852 1 95.81 204 SER A O 1
ATOM 1633 N N . VAL A 1 205 ? -13.688 20.938 11.086 1 97.5 205 VAL A N 1
ATOM 1634 C CA . VAL A 1 205 ? -13.672 19.562 10.617 1 97.5 205 VAL A CA 1
ATOM 1635 C C . VAL A 1 205 ? -14.914 19.281 9.773 1 97.5 205 VAL A C 1
ATOM 1637 O O . VAL A 1 205 ? -16.031 19.688 10.141 1 97.5 205 VAL A O 1
ATOM 1640 N N . THR A 1 206 ? -14.703 18.703 8.664 1 98.12 206 THR A N 1
ATOM 1641 C CA . THR A 1 206 ? -15.789 18.219 7.816 1 98.12 206 THR A CA 1
ATOM 1642 C C . THR A 1 206 ? -15.664 16.703 7.605 1 98.12 206 THR A C 1
ATOM 1644 O O . THR A 1 206 ? -14.641 16.219 7.125 1 98.12 206 THR A O 1
ATOM 1647 N N . VAL A 1 207 ? -16.656 16.016 8.008 1 98.19 207 VAL A N 1
ATOM 1648 C CA . VAL A 1 207 ? -16.703 14.578 7.797 1 98.19 207 VAL A CA 1
ATOM 1649 C C . VAL A 1 207 ? -17.672 14.25 6.664 1 98.19 207 VAL A C 1
ATOM 1651 O O . VAL A 1 207 ? -18.828 14.695 6.68 1 98.19 207 VAL A O 1
ATOM 1654 N N . ARG A 1 208 ? -17.188 13.578 5.668 1 98 208 ARG A N 1
ATOM 1655 C CA . ARG A 1 208 ? -18 13.117 4.547 1 98 208 ARG A CA 1
ATOM 1656 C C . ARG A 1 208 ? -17.922 11.602 4.398 1 98 208 ARG A C 1
ATOM 1658 O O . ARG A 1 208 ? -16.844 11.008 4.562 1 98 208 ARG A O 1
ATOM 1665 N N . VAL A 1 209 ? -19.078 10.969 4.145 1 97.56 209 VAL A N 1
ATOM 1666 C CA . VAL A 1 209 ? -19.125 9.516 4.082 1 97.56 209 VAL A CA 1
ATOM 1667 C C . VAL A 1 209 ? -19.453 9.07 2.66 1 97.56 209 VAL A C 1
ATOM 1669 O O . VAL A 1 209 ? -20.406 9.578 2.051 1 97.56 209 VAL A O 1
ATOM 1672 N N . ILE A 1 210 ? -18.656 8.234 2.076 1 95.75 210 ILE A N 1
ATOM 1673 C CA . ILE A 1 210 ? -19.031 7.516 0.86 1 95.75 210 ILE A CA 1
ATOM 1674 C C . ILE A 1 210 ? -19.875 6.305 1.217 1 95.75 210 ILE A C 1
ATOM 1676 O O . ILE A 1 210 ? -19.391 5.355 1.834 1 95.75 210 ILE A O 1
ATOM 1680 N N . PRO A 1 211 ? -21.125 6.348 0.867 1 95.5 211 PRO A N 1
ATOM 1681 C CA . PRO A 1 211 ? -21.984 5.219 1.225 1 95.5 211 PRO A CA 1
ATOM 1682 C C . PRO A 1 211 ? -21.781 4 0.329 1 95.5 211 PRO A C 1
ATOM 1684 O O . PRO A 1 211 ? -21.234 4.129 -0.777 1 95.5 211 PRO A O 1
ATOM 1687 N N . PHE A 1 212 ? -22.125 2.828 0.749 1 93.44 212 PHE A N 1
ATOM 1688 C CA . PHE A 1 212 ? -22.047 1.607 -0.045 1 93.44 212 PHE A CA 1
ATOM 1689 C C . PHE A 1 212 ? -22.891 1.736 -1.314 1 93.44 212 PHE A C 1
ATOM 1691 O O . PHE A 1 212 ? -22.641 1.037 -2.301 1 93.44 212 PHE A O 1
ATOM 1698 N N . THR A 1 213 ? -23.781 2.639 -1.291 1 90.12 213 THR A N 1
ATOM 1699 C CA . THR A 1 213 ? -24.688 2.812 -2.432 1 90.12 213 THR A CA 1
ATOM 1700 C C . THR A 1 213 ? -23.984 3.592 -3.545 1 90.12 213 THR A C 1
ATOM 1702 O O . THR A 1 213 ? -24.516 3.697 -4.656 1 90.12 213 THR A O 1
ATOM 1705 N N . SER A 1 214 ? -22.891 4.188 -3.193 1 89.81 214 SER A N 1
ATOM 1706 C CA . SER A 1 214 ? -22.125 4.844 -4.25 1 89.81 214 SER A CA 1
ATOM 1707 C C . SER A 1 214 ? -21.672 3.846 -5.312 1 89.81 214 SER A C 1
ATOM 1709 O O . SER A 1 214 ? -21.156 2.775 -4.984 1 89.81 214 SER A O 1
ATOM 1711 N N . GLU A 1 215 ? -21.812 4.234 -6.539 1 85.88 215 GLU A N 1
ATOM 1712 C CA . GLU A 1 215 ? -21.5 3.316 -7.633 1 85.88 215 GLU A CA 1
ATOM 1713 C C . GLU A 1 215 ? -20.125 3.611 -8.227 1 85.88 215 GLU A C 1
ATOM 1715 O O . GLU A 1 215 ? -19.656 2.889 -9.109 1 85.88 215 GLU A O 1
ATOM 1720 N N . ASP A 1 216 ? -19.531 4.629 -7.766 1 79.12 216 ASP A N 1
ATOM 1721 C CA . ASP A 1 216 ? -18.203 5.02 -8.25 1 79.12 216 ASP A CA 1
ATOM 1722 C C . ASP A 1 216 ? -17.109 4.184 -7.602 1 79.12 216 ASP A C 1
ATOM 1724 O O . ASP A 1 216 ? -17.219 3.807 -6.434 1 79.12 216 ASP A O 1
ATOM 1728 N N . PHE A 1 217 ? -16.234 3.859 -8.469 1 73.5 217 PHE A N 1
ATOM 1729 C CA . PHE A 1 217 ? -15.031 3.27 -7.879 1 73.5 217 PHE A CA 1
ATOM 1730 C C . PHE A 1 217 ? -14.055 4.355 -7.434 1 73.5 217 PHE A C 1
ATOM 1732 O O . PHE A 1 217 ? -13.578 5.137 -8.258 1 73.5 217 PHE A O 1
ATOM 1739 N N . VAL A 1 218 ? -13.898 4.449 -6.266 1 71.75 218 VAL A N 1
ATOM 1740 C CA . VAL A 1 218 ? -12.836 5.262 -5.691 1 71.75 218 VAL A CA 1
ATOM 1741 C C . VAL A 1 218 ? -11.719 4.359 -5.172 1 71.75 218 VAL A C 1
ATOM 1743 O O . VAL A 1 218 ? -11.969 3.42 -4.414 1 71.75 218 VAL A O 1
ATOM 1746 N N . GLU A 1 219 ? -10.586 4.559 -5.852 1 65.12 219 GLU A N 1
ATOM 1747 C CA . GLU A 1 219 ? -9.461 3.734 -5.426 1 65.12 219 GLU A CA 1
ATOM 1748 C C . GLU A 1 219 ? -9.172 3.93 -3.939 1 65.12 219 GLU A C 1
ATOM 1750 O O . GLU A 1 219 ? -8.641 4.969 -3.537 1 65.12 219 GLU A O 1
ATOM 1755 N N . VAL A 1 220 ? -9.664 3.008 -3.178 1 63.44 220 VAL A N 1
ATOM 1756 C CA . VAL A 1 220 ? -9.633 3.16 -1.726 1 63.44 220 VAL A CA 1
ATOM 1757 C C . VAL A 1 220 ? -8.758 2.072 -1.109 1 63.44 220 VAL A C 1
ATOM 1759 O O . VAL A 1 220 ? -9.062 1.557 -0.031 1 63.44 220 VAL A O 1
ATOM 1762 N N . THR A 1 221 ? -7.742 1.72 -1.736 1 68.94 221 THR A N 1
ATOM 1763 C CA . THR A 1 221 ? -7.098 0.538 -1.173 1 68.94 221 THR A CA 1
ATOM 1764 C C . THR A 1 221 ? -6.121 0.928 -0.067 1 68.94 221 THR A C 1
ATOM 1766 O O . THR A 1 221 ? -5.68 0.076 0.708 1 68.94 221 THR A O 1
ATOM 1769 N N . GLN A 1 222 ? -5.836 2.209 0.061 1 77.75 222 GLN A N 1
ATOM 1770 C CA . GLN A 1 222 ? -4.949 2.631 1.141 1 77.75 222 GLN A CA 1
ATOM 1771 C C . GLN A 1 222 ? -5.387 3.971 1.723 1 77.75 222 GLN A C 1
ATOM 1773 O O . GLN A 1 222 ? -5.844 4.852 0.991 1 77.75 222 GLN A O 1
ATOM 1778 N N . PRO A 1 223 ? -5.215 4.109 3.039 1 87.38 223 PRO A N 1
ATOM 1779 C CA . PRO A 1 223 ? -5.5 5.418 3.631 1 87.38 223 PRO A CA 1
ATOM 1780 C C . PRO A 1 223 ? -4.551 6.508 3.135 1 87.38 223 PRO A C 1
ATOM 1782 O O . PRO A 1 223 ? -3.361 6.254 2.938 1 87.38 223 PRO A O 1
ATOM 1785 N N . VAL A 1 224 ? -5.133 7.652 2.91 1 91.56 224 VAL A N 1
ATOM 1786 C CA . VAL A 1 224 ? -4.363 8.766 2.369 1 91.56 224 VAL A CA 1
ATOM 1787 C C . VAL A 1 224 ? -4.613 10.023 3.207 1 91.56 224 VAL A C 1
ATOM 1789 O O . VAL A 1 224 ? -5.746 10.289 3.611 1 91.56 224 VAL A O 1
ATOM 1792 N N . LEU A 1 225 ? -3.549 10.727 3.506 1 95.56 225 LEU A N 1
ATOM 1793 C CA . LEU A 1 225 ? -3.637 12.055 4.098 1 95.56 225 LEU A CA 1
ATOM 1794 C C . LEU A 1 225 ? -2.92 13.086 3.227 1 95.56 225 LEU A C 1
ATOM 1796 O O . 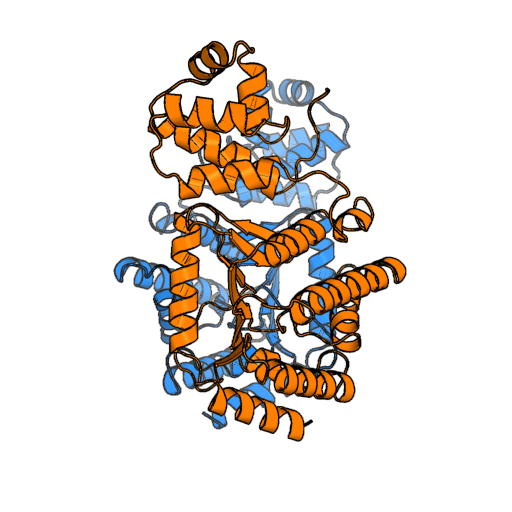LEU A 1 225 ? -1.726 12.945 2.951 1 95.56 225 LEU A O 1
ATOM 1800 N N . TYR A 1 226 ? -3.67 13.992 2.697 1 96.94 226 TYR A N 1
ATOM 1801 C CA . TYR A 1 226 ? -3.123 15.117 1.953 1 96.94 226 TYR A CA 1
ATOM 1802 C C . TYR A 1 226 ? -3.018 16.359 2.838 1 96.94 226 TYR A C 1
ATOM 1804 O O . TYR A 1 226 ? -4.031 16.891 3.293 1 96.94 226 TYR A O 1
ATOM 1812 N N . ALA A 1 227 ? -1.822 16.766 3.096 1 97.5 227 ALA A N 1
ATOM 1813 C CA . ALA A 1 227 ? -1.572 17.969 3.898 1 97.5 227 ALA A CA 1
ATOM 1814 C C . ALA A 1 227 ? -1.062 19.109 3.029 1 97.5 227 ALA A C 1
ATOM 1816 O O . ALA A 1 227 ? -0.025 19 2.375 1 97.5 227 ALA A O 1
ATOM 1817 N N . SER A 1 228 ? -1.849 20.188 3.066 1 97.5 228 SER A N 1
ATOM 1818 C CA . SER A 1 228 ? -1.416 21.391 2.352 1 97.5 228 SER A CA 1
ATOM 1819 C C . SER A 1 228 ? -0.414 22.188 3.174 1 97.5 228 SER A C 1
ATOM 1821 O O . SER A 1 228 ? -0.61 22.391 4.375 1 97.5 228 SER A O 1
ATOM 1823 N N . GLY A 1 229 ? 0.604 22.562 2.496 1 95.12 229 GLY A N 1
ATOM 1824 C CA . GLY A 1 229 ? 1.583 23.422 3.139 1 95.12 229 GLY A CA 1
ATOM 1825 C C . GLY A 1 229 ? 1.269 24.906 2.986 1 95.12 229 GLY A C 1
ATOM 1826 O O . GLY A 1 229 ? 0.185 25.266 2.523 1 95.12 229 GLY A O 1
ATOM 1827 N N . PRO A 1 230 ? 2.232 25.688 3.49 1 93.69 230 PRO A N 1
ATOM 1828 C CA . PRO A 1 230 ? 2.021 27.125 3.355 1 93.69 230 PRO A CA 1
ATOM 1829 C C . PRO A 1 230 ? 1.986 27.578 1.899 1 93.69 230 PRO A C 1
ATOM 1831 O O . PRO A 1 230 ? 1.393 28.625 1.589 1 93.69 230 PRO A O 1
ATOM 1834 N N . VAL A 1 231 ? 2.682 26.859 1.062 1 94.81 231 VAL A N 1
ATOM 1835 C CA . VAL A 1 231 ? 2.648 27.047 -0.385 1 94.81 231 VAL A CA 1
ATOM 1836 C C . VAL A 1 231 ? 2.445 25.688 -1.071 1 94.81 231 VAL A C 1
ATOM 1838 O O . VAL A 1 231 ? 2.779 24.641 -0.509 1 94.81 231 VAL A O 1
ATOM 1841 N N . PRO A 1 232 ? 1.926 25.672 -2.27 1 93.06 232 PRO A N 1
ATOM 1842 C CA . PRO A 1 232 ? 1.603 24.422 -2.947 1 93.06 232 PRO A CA 1
ATOM 1843 C C . PRO A 1 232 ? 2.826 23.531 -3.154 1 93.06 232 PRO A C 1
ATOM 1845 O O . PRO A 1 232 ? 2.709 22.297 -3.158 1 93.06 232 PRO A O 1
ATOM 1848 N N . GLN A 1 233 ? 3.967 24.141 -3.289 1 92.94 233 GLN A N 1
ATOM 1849 C CA . GLN A 1 233 ? 5.195 23.375 -3.52 1 92.94 233 GLN A CA 1
ATOM 1850 C C . GLN A 1 233 ? 5.551 22.516 -2.307 1 92.94 233 GLN A C 1
ATOM 1852 O O . GLN A 1 233 ? 6.348 21.594 -2.412 1 92.94 233 GLN A O 1
ATOM 1857 N N . LEU A 1 234 ? 4.926 22.844 -1.212 1 95.06 234 LEU A N 1
ATOM 1858 C CA . LEU A 1 234 ? 5.27 22.156 0.027 1 95.06 234 LEU A CA 1
ATOM 1859 C C . LEU A 1 234 ? 4.125 21.266 0.486 1 95.06 234 LEU A C 1
ATOM 1861 O O . LEU A 1 234 ? 4.109 20.797 1.631 1 95.06 234 LEU A O 1
ATOM 1865 N N . ASP A 1 235 ? 3.145 21.031 -0.411 1 96.81 235 ASP A N 1
ATOM 1866 C CA . ASP A 1 235 ? 2.127 20.031 -0.134 1 96.81 235 ASP A CA 1
ATOM 1867 C C . ASP A 1 235 ? 2.754 18.641 0.004 1 96.81 235 ASP A C 1
ATOM 1869 O O . ASP A 1 235 ? 3.781 18.359 -0.613 1 96.81 235 ASP A O 1
ATOM 1873 N N . THR A 1 236 ? 2.156 17.812 0.875 1 96.12 236 THR A N 1
ATOM 1874 C CA . THR A 1 236 ? 2.678 16.469 1.118 1 96.12 236 THR A CA 1
ATOM 1875 C C . THR A 1 236 ? 1.538 15.469 1.272 1 96.12 236 THR A C 1
ATOM 1877 O O . THR A 1 236 ? 0.522 15.766 1.903 1 96.12 236 THR A O 1
ATOM 1880 N N . VAL A 1 237 ? 1.741 14.297 0.631 1 94.44 237 VAL A N 1
ATOM 1881 C CA . VAL A 1 237 ? 0.796 13.195 0.792 1 94.44 237 VAL A CA 1
ATOM 1882 C C . VAL A 1 237 ? 1.418 12.102 1.659 1 94.44 237 VAL A C 1
ATOM 1884 O O . VAL A 1 237 ? 2.57 11.719 1.451 1 94.44 237 VAL A O 1
ATOM 1887 N N . GLN A 1 238 ? 0.711 11.742 2.654 1 93.06 238 GLN A N 1
ATOM 1888 C CA . GLN A 1 238 ? 1.111 10.594 3.457 1 93.06 238 GLN A CA 1
ATOM 1889 C C . GLN A 1 238 ? 0.227 9.383 3.166 1 93.06 238 GLN A C 1
ATOM 1891 O O . GLN A 1 238 ? -1.001 9.484 3.209 1 93.06 238 GLN A O 1
ATOM 1896 N N . ILE A 1 239 ? 0.832 8.305 2.822 1 88.25 239 ILE A N 1
ATOM 1897 C CA . ILE A 1 239 ? 0.12 7.051 2.588 1 88.25 239 ILE A CA 1
ATOM 1898 C C . ILE A 1 239 ? 0.523 6.023 3.641 1 88.25 239 ILE A C 1
ATOM 1900 O O . ILE A 1 239 ? 1.701 5.91 3.988 1 88.25 239 ILE A O 1
ATOM 1904 N N . ASP A 1 240 ? -0.454 5.383 4.148 1 77.75 240 ASP A N 1
ATOM 1905 C CA . ASP A 1 240 ? -0.191 4.309 5.105 1 77.75 240 ASP A CA 1
ATOM 1906 C C . ASP A 1 240 ? -0.136 2.951 4.406 1 77.75 240 ASP A C 1
ATOM 1908 O O . ASP A 1 240 ? -1.002 2.635 3.588 1 77.75 240 ASP A O 1
ATOM 1912 N N . SER A 1 241 ? 0.979 2.277 4.566 1 67.81 241 SER A N 1
ATOM 1913 C CA . SER A 1 241 ? 1.146 0.949 3.986 1 67.81 241 SER A CA 1
ATOM 1914 C C . SER A 1 241 ? 1.616 -0.056 5.031 1 67.81 241 SER A C 1
ATOM 1916 O O . SER A 1 241 ? 1.991 0.326 6.145 1 67.81 241 SER A O 1
ATOM 1918 N N . ALA A 1 242 ? 1.482 -1.319 4.715 1 63.91 242 ALA A N 1
ATOM 1919 C CA . ALA A 1 242 ? 1.952 -2.393 5.586 1 63.91 242 ALA A CA 1
ATOM 1920 C C . ALA A 1 242 ? 3.447 -2.258 5.863 1 63.91 242 ALA A C 1
ATOM 1922 O O . ALA A 1 242 ? 3.961 -2.84 6.824 1 63.91 24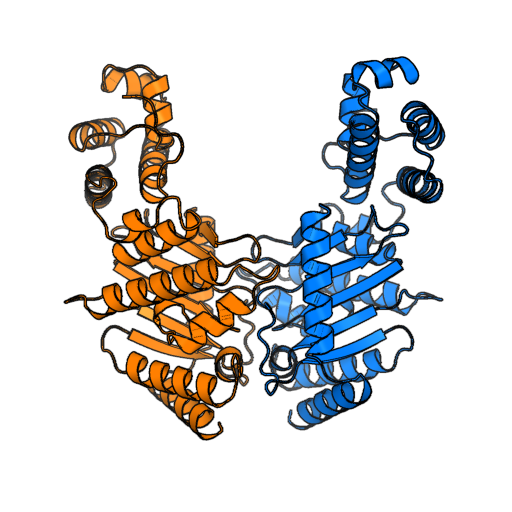2 ALA A O 1
ATOM 1923 N N . PHE A 1 243 ? 4.129 -1.515 5.012 1 65.44 243 PHE A N 1
ATOM 1924 C CA . PHE A 1 243 ? 5.57 -1.362 5.148 1 65.44 243 PHE A CA 1
ATOM 1925 C C . PHE A 1 243 ? 5.914 -0.043 5.832 1 65.44 243 PHE A C 1
ATOM 1927 O O . PHE A 1 243 ? 7.086 0.331 5.918 1 65.44 243 PHE A O 1
ATOM 1934 N N . GLY A 1 244 ? 4.891 0.564 6.293 1 69.62 244 GLY A N 1
ATOM 1935 C CA . GLY A 1 244 ? 5.105 1.857 6.922 1 69.62 244 GLY A CA 1
ATOM 1936 C C . GLY A 1 244 ? 4.598 3.018 6.09 1 69.62 244 GLY A C 1
ATOM 1937 O O . GLY A 1 244 ? 4.207 2.836 4.934 1 69.62 244 GLY A O 1
ATOM 1938 N N . GLY A 1 245 ? 4.578 4.074 6.684 1 75.88 245 GLY A N 1
ATOM 1939 C CA . GLY A 1 245 ? 4.086 5.27 6.023 1 75.88 245 GLY A CA 1
ATOM 1940 C C . GLY A 1 245 ? 5.062 5.836 5.012 1 75.88 245 GLY A C 1
ATOM 1941 O O . GLY A 1 245 ? 6.277 5.719 5.18 1 75.88 245 GLY A O 1
ATOM 1942 N N . ARG A 1 246 ? 4.5 6.273 3.855 1 83.19 246 ARG A N 1
ATOM 1943 C CA . ARG A 1 246 ? 5.277 6.957 2.826 1 83.19 246 ARG A CA 1
ATOM 1944 C C . ARG A 1 246 ? 4.801 8.398 2.65 1 83.19 246 ARG A C 1
ATOM 1946 O O . ARG A 1 246 ? 3.602 8.672 2.717 1 83.19 246 ARG A O 1
ATOM 1953 N N . PHE A 1 247 ? 5.828 9.219 2.42 1 88.88 247 PHE A N 1
ATOM 1954 C CA . PHE A 1 247 ? 5.527 10.617 2.172 1 88.88 247 PHE A CA 1
ATOM 1955 C C . PHE A 1 247 ? 5.863 11 0.734 1 88.88 247 PHE A C 1
ATOM 1957 O O . PHE A 1 247 ? 6.992 10.805 0.282 1 88.88 247 PHE A O 1
ATOM 1964 N N . LEU A 1 248 ? 4.848 11.492 0.042 1 90.62 248 LEU A N 1
ATOM 1965 C CA . LEU A 1 248 ? 4.992 11.852 -1.364 1 90.62 248 LEU A CA 1
ATOM 1966 C C . LEU A 1 248 ? 4.918 13.367 -1.549 1 90.62 248 LEU A C 1
ATOM 1968 O O . LEU A 1 248 ? 4.086 14.031 -0.93 1 90.62 248 LEU A O 1
ATOM 1972 N N . ASP A 1 249 ? 5.832 13.852 -2.385 1 92.12 249 ASP A N 1
ATOM 1973 C CA . ASP A 1 249 ? 5.836 15.297 -2.578 1 92.12 249 ASP A CA 1
ATOM 1974 C C . ASP A 1 249 ? 6.105 15.656 -4.039 1 92.12 249 ASP A C 1
ATOM 1976 O O . ASP A 1 249 ? 6.207 16.828 -4.387 1 92.12 249 ASP A O 1
ATOM 1980 N N . ALA A 1 250 ? 6.281 14.633 -4.855 1 90.56 250 ALA A N 1
ATOM 1981 C CA . ALA A 1 250 ? 6.398 14.898 -6.285 1 90.56 250 ALA A CA 1
ATOM 1982 C C . ALA A 1 250 ? 5.086 15.43 -6.855 1 90.56 250 ALA A C 1
ATOM 1984 O O . ALA A 1 250 ? 4.008 14.961 -6.484 1 90.56 250 ALA A O 1
ATOM 1985 N N . GLU A 1 251 ? 5.207 16.359 -7.73 1 91.44 251 GLU A N 1
ATOM 1986 C CA . GLU A 1 251 ? 4.008 17 -8.266 1 91.44 251 GLU A CA 1
ATOM 1987 C C . GLU A 1 251 ? 3.084 15.977 -8.922 1 91.44 251 GLU A C 1
ATOM 1989 O O . GLU A 1 251 ? 1.86 16.094 -8.852 1 91.44 251 GLU A O 1
ATOM 1994 N N . THR A 1 252 ? 3.641 15.016 -9.57 1 91.38 252 THR A N 1
ATOM 1995 C CA . THR A 1 252 ? 2.838 13.977 -10.211 1 91.38 252 THR A CA 1
ATOM 1996 C C . THR A 1 252 ? 1.991 13.234 -9.18 1 91.38 252 THR A C 1
ATOM 1998 O O . THR A 1 252 ? 0.804 12.992 -9.406 1 91.38 252 THR A O 1
ATOM 2001 N N . ASP A 1 253 ? 2.58 12.961 -8.07 1 91.44 253 ASP A N 1
ATOM 2002 C CA . ASP A 1 253 ? 1.862 12.281 -6.996 1 91.44 253 ASP A CA 1
ATOM 2003 C C . ASP A 1 253 ? 0.816 13.203 -6.371 1 91.44 253 ASP A C 1
ATOM 2005 O O . ASP A 1 253 ? -0.32 12.789 -6.133 1 91.44 253 ASP A O 1
ATOM 2009 N N . LEU A 1 254 ? 1.248 14.398 -6.164 1 94.12 254 LEU A N 1
ATOM 2010 C CA . LEU A 1 254 ? 0.333 15.352 -5.555 1 94.12 254 LEU A CA 1
ATOM 2011 C C . LEU A 1 254 ? -0.903 15.555 -6.426 1 94.12 254 LEU A C 1
ATOM 2013 O O . LEU A 1 254 ? -2.029 15.555 -5.926 1 94.12 254 LEU A O 1
ATOM 2017 N N . HIS A 1 255 ? -0.688 15.68 -7.672 1 93.75 255 HIS A N 1
ATOM 2018 C CA . HIS A 1 255 ? -1.799 15.852 -8.602 1 93.75 255 HIS A CA 1
ATOM 2019 C C . HIS A 1 255 ? -2.719 14.633 -8.594 1 93.75 255 HIS A C 1
ATOM 2021 O O . HIS A 1 255 ? -3.943 14.773 -8.57 1 93.75 255 HIS A O 1
ATOM 2027 N N . LYS A 1 256 ? -2.146 13.5 -8.586 1 91.75 256 LYS A N 1
ATOM 2028 C CA . LYS A 1 256 ? -2.896 12.25 -8.539 1 91.75 256 LYS A CA 1
ATOM 2029 C C . LYS A 1 256 ? -3.809 12.203 -7.312 1 91.75 256 LYS A C 1
ATOM 2031 O O . LYS A 1 256 ? -5.008 11.938 -7.438 1 91.75 256 LYS A O 1
ATOM 2036 N N . TYR A 1 257 ? -3.32 12.531 -6.223 1 92.88 257 TYR A N 1
ATOM 2037 C CA . TYR A 1 257 ? -4.082 12.359 -4.992 1 92.88 257 TYR A CA 1
ATOM 2038 C C . TYR A 1 257 ? -5.051 13.516 -4.789 1 92.88 257 TYR A C 1
ATOM 2040 O O . TYR A 1 257 ? -6.125 13.344 -4.207 1 92.88 257 TYR A O 1
ATOM 2048 N N . ARG A 1 258 ? -4.711 14.703 -5.297 1 94.56 258 ARG A N 1
ATOM 2049 C CA . ARG A 1 258 ? -5.711 15.766 -5.324 1 94.56 258 ARG A CA 1
ATOM 2050 C C . ARG A 1 258 ? -6.93 15.352 -6.141 1 94.56 258 ARG A C 1
ATOM 2052 O O . ARG A 1 258 ? -8.07 15.547 -5.711 1 94.56 258 ARG A O 1
ATOM 2059 N N . THR A 1 259 ? -6.625 14.758 -7.27 1 93.06 259 THR A N 1
ATOM 2060 C CA . THR A 1 259 ? -7.695 14.297 -8.148 1 93.06 259 THR A CA 1
ATOM 2061 C C . THR A 1 259 ? -8.508 13.188 -7.48 1 93.06 259 THR A C 1
ATOM 2063 O O . THR A 1 259 ? -9.742 13.203 -7.523 1 93.06 259 THR A O 1
ATOM 2066 N N . LEU A 1 260 ? -7.832 12.312 -6.895 1 92.19 260 LEU A N 1
ATOM 2067 C CA . LEU A 1 260 ? -8.492 11.219 -6.188 1 92.19 260 LEU A CA 1
ATOM 2068 C C . LEU A 1 260 ? -9.406 11.75 -5.094 1 92.19 260 LEU A C 1
ATOM 2070 O O . LEU A 1 260 ? -10.555 11.32 -4.973 1 92.19 260 LEU A O 1
ATOM 2074 N N . LEU A 1 261 ? -8.93 12.672 -4.363 1 94.69 261 LEU A N 1
ATOM 2075 C CA . LEU A 1 261 ? -9.703 13.234 -3.258 1 94.69 261 LEU A CA 1
ATOM 2076 C C . LEU A 1 261 ? -10.891 14.031 -3.775 1 94.69 261 LEU A C 1
ATOM 2078 O O . LEU A 1 261 ? -11.961 14.039 -3.154 1 94.69 261 LEU A O 1
ATOM 2082 N N . ASP A 1 262 ? -10.688 14.641 -4.898 1 94.56 262 ASP A N 1
ATOM 2083 C CA . ASP A 1 262 ? -11.805 15.344 -5.527 1 94.56 262 ASP A CA 1
ATOM 2084 C C . ASP A 1 262 ? -12.914 14.359 -5.926 1 94.56 262 ASP A C 1
ATOM 2086 O O . ASP A 1 262 ? -14.094 14.625 -5.695 1 94.56 262 ASP A O 1
ATOM 2090 N N . ILE A 1 263 ? -12.531 13.273 -6.484 1 92.56 263 ILE A N 1
ATOM 2091 C CA . ILE A 1 263 ? -13.477 12.242 -6.895 1 92.56 263 ILE A CA 1
ATOM 2092 C C . ILE A 1 263 ? -14.18 11.672 -5.664 1 92.56 263 ILE A C 1
ATOM 2094 O O . ILE A 1 263 ? -15.406 11.508 -5.668 1 92.56 263 ILE A O 1
ATOM 2098 N N . ALA A 1 264 ? -13.406 11.438 -4.641 1 93.69 264 ALA A N 1
ATOM 2099 C CA . ALA A 1 264 ? -13.961 10.891 -3.402 1 93.69 264 ALA A CA 1
ATOM 2100 C C . ALA A 1 264 ? -14.969 11.859 -2.785 1 93.69 264 ALA A C 1
ATOM 2102 O O . ALA A 1 264 ? -16.016 11.438 -2.295 1 93.69 264 ALA A O 1
ATOM 2103 N N . GLU A 1 265 ? -14.625 13.07 -2.795 1 94.75 265 GLU A N 1
ATOM 2104 C CA . GLU A 1 265 ? -15.523 14.078 -2.242 1 94.75 265 GLU A CA 1
ATOM 2105 C C . GLU A 1 265 ? -16.828 14.156 -3.033 1 94.75 265 GLU A C 1
ATOM 2107 O O . GLU A 1 265 ? -17.906 14.289 -2.453 1 94.75 265 GLU A O 1
ATOM 2112 N N . ARG A 1 266 ? -16.734 13.977 -4.316 1 93.06 266 ARG A N 1
ATOM 2113 C CA . ARG A 1 266 ? -17.922 14 -5.172 1 93.06 266 ARG A CA 1
ATOM 2114 C C . ARG A 1 266 ? -18.797 12.781 -4.934 1 93.06 266 ARG A C 1
ATOM 2116 O O . ARG A 1 266 ? -20.031 12.867 -5.012 1 93.06 266 ARG A O 1
ATOM 2123 N N . ALA A 1 267 ? -18.156 11.734 -4.645 1 92.75 267 ALA A N 1
ATOM 2124 C CA . ALA A 1 267 ? -18.859 10.477 -4.434 1 92.75 267 ALA A CA 1
ATOM 2125 C C . ALA A 1 267 ? -19.469 10.414 -3.033 1 92.75 267 ALA A C 1
ATOM 2127 O O . ALA A 1 267 ? -20.297 9.547 -2.744 1 92.75 267 ALA A O 1
ATOM 2128 N N . SER A 1 268 ? -19.062 11.336 -2.148 1 95.81 268 SER A N 1
ATOM 2129 C CA . SER A 1 268 ? -19.484 11.281 -0.75 1 95.81 268 SER A CA 1
ATOM 2130 C C . SER A 1 268 ? -20.766 12.07 -0.524 1 95.81 268 SER A C 1
ATOM 2132 O O . SER A 1 268 ? -21.141 12.898 -1.356 1 95.81 268 SER A O 1
ATOM 2134 N N . LEU A 1 269 ? -21.406 11.805 0.521 1 96.62 269 LEU A N 1
ATOM 2135 C CA . LEU A 1 269 ? -22.578 12.555 0.96 1 96.62 269 LEU A CA 1
ATOM 2136 C C . LEU A 1 269 ? -22.172 13.922 1.513 1 96.62 269 LEU A C 1
ATOM 2138 O O . LEU A 1 269 ? -21.016 14.141 1.846 1 96.62 269 LEU A O 1
ATOM 2142 N N . ASP A 1 270 ? -23.141 14.836 1.545 1 97.19 270 ASP A N 1
ATOM 2143 C CA . ASP A 1 270 ? -22.859 16.109 2.209 1 97.19 270 ASP A CA 1
ATOM 2144 C C . ASP A 1 270 ? -22.656 15.906 3.709 1 97.19 270 ASP A C 1
ATOM 2146 O O . ASP A 1 270 ? -22.953 14.836 4.246 1 97.19 270 ASP A O 1
ATOM 2150 N N . PRO A 1 271 ? -22.109 16.891 4.438 1 97.25 271 PRO A N 1
ATOM 2151 C CA . PRO A 1 271 ? -21.734 16.734 5.848 1 97.25 271 PRO A CA 1
ATOM 2152 C C . PRO A 1 271 ? -22.922 16.344 6.727 1 97.25 271 PRO A C 1
ATOM 2154 O O . PRO A 1 271 ? -22.797 15.508 7.625 1 97.25 271 PRO A O 1
ATOM 2157 N N . GLU A 1 272 ? -24.062 16.875 6.484 1 97.19 272 GLU A N 1
ATOM 2158 C CA . GLU A 1 272 ? -25.234 16.578 7.305 1 97.19 272 GLU A CA 1
ATOM 2159 C C . GLU A 1 272 ? -25.703 15.133 7.102 1 97.19 272 GLU A C 1
ATOM 2161 O O . GLU A 1 272 ? -25.922 14.406 8.07 1 97.19 272 GLU A O 1
ATOM 2166 N N . ALA A 1 273 ? -25.844 14.758 5.875 1 97.56 273 ALA A N 1
ATOM 2167 C CA . ALA A 1 273 ? -26.219 13.383 5.562 1 97.56 273 ALA A CA 1
ATOM 2168 C C . ALA A 1 273 ? -25.172 12.398 6.078 1 97.56 273 ALA A C 1
ATOM 2170 O O . ALA A 1 273 ? -25.516 11.297 6.523 1 97.56 273 ALA A O 1
ATOM 2171 N N . SER A 1 274 ? -23.938 12.773 6.008 1 97.94 274 SER A N 1
ATOM 2172 C CA . SER A 1 274 ? -22.844 11.953 6.52 1 97.94 274 SER A CA 1
ATOM 2173 C C . SER A 1 274 ? -22.984 11.734 8.023 1 97.94 274 SER A C 1
ATOM 2175 O O . SER A 1 274 ? -22.875 10.602 8.5 1 97.94 274 SER A O 1
ATOM 2177 N N . ARG A 1 275 ? -23.266 12.781 8.711 1 97.25 275 ARG A N 1
ATOM 2178 C CA . ARG A 1 275 ? -23.438 12.664 10.148 1 97.25 275 ARG A CA 1
ATOM 2179 C C . ARG A 1 275 ? -24.625 11.766 10.484 1 97.25 275 ARG A C 1
ATOM 2181 O O . ARG A 1 275 ? -24.578 11 11.445 1 97.25 275 ARG A O 1
ATOM 2188 N N . GLN A 1 276 ? -25.641 11.812 9.688 1 96.94 276 GLN A N 1
ATOM 2189 C CA . GLN A 1 276 ? -26.844 11 9.914 1 96.94 276 GLN A CA 1
ATOM 2190 C C . GLN A 1 276 ? -26.547 9.516 9.734 1 96.94 276 GLN A C 1
ATOM 2192 O O . GLN A 1 276 ? -27 8.688 10.523 1 96.94 276 GLN A O 1
ATOM 2197 N N . ILE A 1 277 ? -25.797 9.203 8.742 1 96.94 277 ILE A N 1
ATOM 2198 C CA . ILE A 1 277 ? -25.453 7.805 8.516 1 96.94 277 ILE A CA 1
ATOM 2199 C C . ILE A 1 277 ? -24.594 7.285 9.672 1 96.94 277 ILE A C 1
ATOM 2201 O O . ILE A 1 277 ? -24.766 6.145 10.117 1 96.94 277 ILE A O 1
ATOM 2205 N N . VAL A 1 278 ? -23.656 8.086 10.133 1 97.62 278 VAL A N 1
ATOM 2206 C CA . VAL A 1 278 ? -22.828 7.684 11.266 1 97.62 278 VAL A CA 1
ATOM 2207 C C . VAL A 1 278 ? -23.719 7.43 12.484 1 97.62 278 VAL A C 1
ATOM 2209 O O . VAL A 1 278 ? -23.547 6.43 13.188 1 97.62 278 VAL A O 1
ATOM 2212 N N . HIS A 1 279 ? -24.688 8.32 12.688 1 97.12 279 HIS A N 1
ATOM 2213 C CA . HIS A 1 279 ? -25.625 8.164 13.789 1 97.12 279 HIS A CA 1
ATOM 2214 C C . HIS A 1 279 ? -26.422 6.867 13.656 1 97.12 279 HIS A C 1
ATOM 2216 O O . HIS A 1 279 ? -26.594 6.145 14.641 1 97.12 279 HIS A O 1
ATOM 2222 N N . HIS A 1 280 ? -26.844 6.625 12.484 1 97.12 280 HIS A N 1
ATOM 2223 C CA . HIS A 1 280 ? -27.641 5.43 12.234 1 97.12 280 HIS A CA 1
ATOM 2224 C C . HIS A 1 280 ? -26.844 4.164 12.516 1 97.12 280 HIS A C 1
ATOM 2226 O O . HIS A 1 280 ? -27.328 3.258 13.203 1 97.12 280 HIS A O 1
ATOM 2232 N N . ILE A 1 281 ? -25.625 4.145 12.039 1 96.81 281 ILE A N 1
ATOM 2233 C CA . ILE A 1 281 ? -24.781 2.971 12.227 1 96.81 281 ILE A CA 1
ATOM 2234 C C . ILE A 1 281 ? -24.453 2.809 13.711 1 96.81 281 ILE A C 1
ATOM 2236 O O . ILE A 1 281 ? -24.438 1.691 14.234 1 96.81 281 ILE A O 1
ATOM 2240 N N . ALA A 1 282 ? -24.188 3.912 14.391 1 96.56 282 ALA A N 1
ATOM 2241 C CA . ALA A 1 282 ? -23.906 3.871 15.82 1 96.56 282 ALA A CA 1
ATOM 2242 C C . ALA A 1 282 ? -25.078 3.285 16.609 1 96.56 282 ALA A C 1
ATOM 2244 O O . ALA A 1 282 ? -24.875 2.512 17.547 1 96.56 282 ALA A O 1
ATOM 2245 N N . ARG A 1 283 ? -26.234 3.559 16.156 1 94.31 283 ARG A N 1
ATOM 2246 C CA . ARG A 1 283 ? -27.438 3.104 16.844 1 94.31 283 ARG A CA 1
ATOM 2247 C C . ARG A 1 283 ? -27.672 1.612 16.625 1 94.31 283 ARG A C 1
ATOM 2249 O O . ARG A 1 283 ? -28.297 0.945 17.438 1 94.31 283 ARG A O 1
ATOM 2256 N N . GLU A 1 284 ? -27.172 1.164 15.516 1 92.25 284 GLU A N 1
ATOM 2257 C CA . GLU A 1 284 ? -27.297 -0.255 15.203 1 92.25 284 GLU A CA 1
ATOM 2258 C C . GLU A 1 284 ? -26.391 -1.103 16.094 1 92.25 284 GLU A C 1
ATOM 2260 O O . GLU A 1 284 ? -26.562 -2.322 16.172 1 92.25 284 GLU A O 1
ATOM 2265 N N . LEU A 1 285 ? -25.438 -0.463 16.672 1 90.62 285 LEU A N 1
ATOM 2266 C CA . LEU A 1 285 ? -24.484 -1.192 17.5 1 90.62 285 LEU A CA 1
ATOM 2267 C C . LEU A 1 285 ? -24.969 -1.27 18.938 1 90.62 285 LEU A C 1
ATOM 2269 O O . LEU A 1 285 ? -24.688 -2.248 19.641 1 90.62 285 LEU A O 1
ATOM 2273 N N . MET B 1 1 ? 26.031 -13.617 -25.078 1 61.91 1 MET B N 1
ATOM 2274 C CA . MET B 1 1 ? 24.781 -12.867 -25.234 1 61.91 1 MET B CA 1
ATOM 2275 C C . MET B 1 1 ? 24.719 -11.695 -24.266 1 61.91 1 MET B C 1
ATOM 2277 O O . MET B 1 1 ? 25.141 -11.82 -23.109 1 61.91 1 MET B O 1
ATOM 2281 N N . PRO B 1 2 ? 24.438 -10.57 -24.688 1 73.5 2 PRO B N 1
ATOM 2282 C CA . PRO B 1 2 ? 24.375 -9.422 -23.781 1 73.5 2 PRO B CA 1
ATOM 2283 C C . PRO B 1 2 ? 23.359 -9.625 -22.656 1 73.5 2 PRO B C 1
ATOM 2285 O O . PRO B 1 2 ? 22.344 -10.312 -22.859 1 73.5 2 PRO B O 1
ATOM 2288 N N . PRO B 1 3 ? 23.812 -9.141 -21.484 1 81.44 3 PRO B N 1
ATOM 2289 C CA . PRO B 1 3 ? 22.891 -9.266 -20.359 1 81.44 3 PRO B CA 1
ATOM 2290 C C . PRO B 1 3 ? 21.531 -8.617 -20.625 1 81.44 3 PRO B C 1
ATOM 2292 O O . PRO B 1 3 ? 21.453 -7.633 -21.375 1 81.44 3 PRO B O 1
ATOM 2295 N N . ARG B 1 4 ? 20.547 -9.281 -20.062 1 78.56 4 ARG B N 1
ATOM 2296 C CA . ARG B 1 4 ? 19.188 -8.758 -20.203 1 78.56 4 ARG B CA 1
ATOM 2297 C C . ARG B 1 4 ? 18.984 -7.52 -19.328 1 78.56 4 ARG B C 1
ATOM 2299 O O . ARG B 1 4 ? 19.5 -7.457 -18.203 1 78.56 4 ARG B O 1
ATOM 2306 N N . ASP B 1 5 ? 18.359 -6.539 -19.812 1 78.31 5 ASP B N 1
ATOM 2307 C CA . ASP B 1 5 ? 18.125 -5.297 -19.078 1 78.31 5 ASP B CA 1
ATOM 2308 C C . ASP B 1 5 ? 16.953 -5.449 -18.109 1 78.31 5 ASP B C 1
ATOM 2310 O O . ASP B 1 5 ? 16.938 -4.809 -17.047 1 78.31 5 ASP B O 1
ATOM 2314 N N . ASN B 1 6 ? 16.078 -6.363 -18.406 1 80.81 6 ASN B N 1
ATOM 2315 C CA . ASN B 1 6 ? 14.875 -6.469 -17.578 1 80.81 6 ASN B CA 1
ATOM 2316 C C . ASN B 1 6 ? 14.5 -7.922 -17.312 1 80.81 6 ASN B C 1
ATOM 2318 O O . ASN B 1 6 ? 13.594 -8.461 -17.969 1 80.81 6 ASN B O 1
ATOM 2322 N N . PRO B 1 7 ? 15.18 -8.477 -16.359 1 86.25 7 PRO B N 1
ATOM 2323 C CA . PRO B 1 7 ? 14.82 -9.867 -16.047 1 86.25 7 PRO B CA 1
ATOM 2324 C C . PRO B 1 7 ? 13.414 -10 -15.477 1 86.25 7 PRO B C 1
ATOM 2326 O O . PRO B 1 7 ? 12.898 -9.047 -14.875 1 86.25 7 PRO B O 1
ATOM 2329 N N . THR B 1 8 ? 12.758 -11.141 -15.711 1 83.81 8 THR B N 1
ATOM 2330 C CA . THR B 1 8 ? 11.469 -11.438 -15.078 1 83.81 8 THR B CA 1
ATOM 2331 C C . THR B 1 8 ? 11.641 -11.648 -13.578 1 83.81 8 THR B C 1
ATOM 2333 O O . THR B 1 8 ? 12.75 -11.859 -13.102 1 83.81 8 THR B O 1
ATOM 2336 N N . ALA B 1 9 ? 10.531 -11.586 -12.883 1 85.62 9 ALA B N 1
ATOM 2337 C CA . ALA B 1 9 ? 10.562 -11.805 -11.445 1 85.62 9 ALA B CA 1
ATOM 2338 C C . ALA B 1 9 ? 11.117 -13.188 -11.109 1 85.62 9 ALA B C 1
ATOM 2340 O O . ALA B 1 9 ? 11.875 -13.344 -10.148 1 85.62 9 ALA B O 1
ATOM 2341 N N . ARG B 1 10 ? 10.828 -14.133 -11.898 1 87.88 10 ARG B N 1
ATOM 2342 C CA . ARG B 1 10 ? 11.273 -15.5 -11.664 1 87.88 10 ARG B CA 1
ATOM 2343 C C . ARG B 1 10 ? 12.766 -15.648 -11.938 1 87.88 10 ARG B C 1
ATOM 2345 O O . ARG B 1 10 ? 13.469 -16.359 -11.219 1 87.88 10 ARG B O 1
ATOM 2352 N N . GLN B 1 11 ? 13.211 -14.984 -12.953 1 88.12 11 GLN B N 1
ATOM 2353 C CA . GLN B 1 11 ? 14.633 -14.984 -13.266 1 88.12 11 GLN B CA 1
ATOM 2354 C C . GLN B 1 11 ? 15.438 -14.312 -12.156 1 88.12 11 GLN B C 1
ATOM 2356 O O . GLN B 1 11 ? 16.469 -14.836 -11.734 1 88.12 11 GLN B O 1
ATOM 2361 N N . ALA B 1 12 ? 14.914 -13.242 -11.789 1 90.69 12 ALA B N 1
ATOM 2362 C CA . ALA B 1 12 ? 15.562 -12.539 -10.688 1 90.69 12 ALA B CA 1
ATOM 2363 C C . ALA B 1 12 ? 15.578 -13.398 -9.422 1 90.69 12 ALA B C 1
ATOM 2365 O O . ALA B 1 12 ? 16.562 -13.406 -8.688 1 90.69 12 ALA B O 1
ATOM 2366 N N . ARG B 1 13 ? 14.508 -14.094 -9.25 1 92.5 13 ARG B N 1
ATOM 2367 C CA . ARG B 1 13 ? 14.391 -14.961 -8.078 1 92.5 13 ARG B CA 1
ATOM 2368 C C . ARG B 1 13 ? 15.422 -16.078 -8.117 1 92.5 13 ARG B C 1
ATOM 2370 O O . ARG B 1 13 ? 16.047 -16.391 -7.102 1 92.5 13 ARG B O 1
ATOM 2377 N N . LEU B 1 14 ? 15.547 -16.641 -9.242 1 94.25 14 LEU B N 1
ATOM 2378 C CA . LEU B 1 14 ? 16.547 -17.688 -9.414 1 94.25 14 LEU B CA 1
ATOM 2379 C C . LEU B 1 14 ? 17.938 -17.172 -9.016 1 94.25 14 LEU B C 1
ATOM 2381 O O . LEU B 1 14 ? 18.625 -17.828 -8.227 1 94.25 14 LEU B O 1
ATOM 2385 N N . GLY B 1 15 ? 18.297 -16.062 -9.547 1 95.38 15 GLY B N 1
ATOM 2386 C CA . GLY B 1 15 ? 19.594 -15.469 -9.227 1 95.38 15 GLY B CA 1
ATOM 2387 C C . GLY B 1 15 ? 19.766 -15.18 -7.746 1 95.38 15 GLY B C 1
ATOM 2388 O O . GLY B 1 15 ? 20.812 -15.469 -7.168 1 95.38 15 GLY B O 1
ATOM 2389 N N . LYS B 1 16 ? 18.766 -14.68 -7.23 1 95 16 LYS B N 1
ATOM 2390 C CA . LYS B 1 16 ? 18.797 -14.336 -5.812 1 95 16 LYS B CA 1
ATOM 2391 C C . LYS B 1 16 ? 19 -15.578 -4.949 1 95 16 LYS B C 1
ATOM 2393 O O . LYS B 1 16 ? 19.719 -15.539 -3.955 1 95 16 LYS B O 1
ATOM 2398 N N . GLU B 1 17 ? 18.297 -16.625 -5.324 1 95.94 17 GLU B N 1
ATOM 2399 C CA . GLU B 1 17 ? 18.422 -17.859 -4.551 1 95.94 17 GLU B CA 1
ATOM 2400 C C . GLU B 1 17 ? 19.828 -18.438 -4.664 1 95.94 17 GLU B C 1
ATOM 2402 O O . GLU B 1 17 ? 20.359 -18.969 -3.691 1 95.94 17 GLU B O 1
ATOM 2407 N N . LEU B 1 18 ? 20.406 -18.297 -5.785 1 96.81 18 LEU B N 1
ATOM 2408 C CA . LEU B 1 18 ? 21.781 -18.766 -5.957 1 96.81 18 LEU B CA 1
ATOM 2409 C C . LEU B 1 18 ? 22.734 -17.938 -5.094 1 96.81 18 LEU B C 1
ATOM 2411 O O . LEU B 1 18 ? 23.656 -18.5 -4.496 1 96.81 18 LEU B O 1
ATOM 2415 N N . ARG B 1 19 ? 22.516 -16.75 -5.031 1 97 19 ARG B N 1
ATOM 2416 C CA . ARG B 1 19 ? 23.328 -15.883 -4.184 1 97 19 ARG B CA 1
ATOM 2417 C C . ARG B 1 19 ? 23.203 -16.297 -2.717 1 97 19 ARG B C 1
ATOM 2419 O O . ARG B 1 19 ? 24.219 -16.359 -2.006 1 97 19 ARG B O 1
ATOM 2426 N N . LYS B 1 20 ? 21.984 -16.531 -2.33 1 96.06 20 LYS B N 1
ATOM 2427 C CA . LYS B 1 20 ? 21.75 -16.953 -0.953 1 96.06 20 LYS B CA 1
ATOM 2428 C C . LYS B 1 20 ? 22.516 -18.219 -0.634 1 96.06 20 LYS B C 1
ATOM 2430 O O . LYS B 1 20 ? 23.125 -18.344 0.435 1 96.06 20 LYS B O 1
ATOM 2435 N N . LEU B 1 21 ? 22.406 -19.156 -1.539 1 96.62 21 LEU B N 1
ATOM 2436 C CA . LEU B 1 21 ? 23.125 -20.406 -1.362 1 96.62 21 LEU B CA 1
ATOM 2437 C C . LEU B 1 21 ? 24.625 -20.141 -1.257 1 96.62 21 LEU B C 1
ATOM 2439 O O . LEU B 1 21 ? 25.312 -20.719 -0.399 1 96.62 21 LEU B O 1
ATOM 2443 N N . ARG B 1 22 ? 25.141 -19.281 -2.121 1 97.62 22 ARG B N 1
ATOM 2444 C CA . ARG B 1 22 ? 26.547 -18.938 -2.121 1 97.62 22 ARG B CA 1
ATOM 2445 C C . ARG B 1 22 ? 26.969 -18.328 -0.787 1 97.62 22 ARG B C 1
ATOM 2447 O O . ARG B 1 22 ? 27.969 -18.75 -0.194 1 97.62 22 ARG B O 1
ATOM 2454 N N . GLU B 1 23 ? 26.188 -17.422 -0.354 1 97 23 GLU B N 1
ATOM 2455 C CA . GLU B 1 23 ? 26.5 -16.703 0.884 1 97 23 GLU B CA 1
ATOM 2456 C C . GLU B 1 23 ? 26.422 -17.641 2.09 1 97 23 GLU B C 1
ATOM 2458 O O . GLU B 1 23 ? 27.25 -17.547 3 1 97 23 GLU B O 1
ATOM 2463 N N . ARG B 1 24 ? 25.5 -18.484 2.109 1 95.5 24 ARG B N 1
ATOM 2464 C CA . ARG B 1 24 ? 25.344 -19.438 3.197 1 95.5 24 ARG B CA 1
ATOM 2465 C C . ARG B 1 24 ? 26.547 -20.375 3.287 1 95.5 24 ARG B C 1
ATOM 2467 O O . ARG B 1 24 ? 26.922 -20.797 4.379 1 95.5 24 ARG B O 1
ATOM 2474 N N . ALA B 1 25 ? 27.047 -20.672 2.121 1 96.88 25 ALA B N 1
ATOM 2475 C CA . ALA B 1 25 ? 28.203 -21.562 2.049 1 96.88 25 ALA B CA 1
ATOM 2476 C C . ALA B 1 25 ? 29.5 -20.797 2.277 1 96.88 25 ALA B C 1
ATOM 2478 O O . ALA B 1 25 ? 30.594 -21.359 2.193 1 96.88 25 ALA B O 1
ATOM 2479 N N . ASP B 1 26 ? 29.359 -19.438 2.459 1 97.5 26 ASP B N 1
ATOM 2480 C CA . ASP B 1 26 ? 30.5 -18.547 2.686 1 97.5 26 ASP B CA 1
ATOM 2481 C C . ASP B 1 26 ? 31.453 -18.578 1.497 1 97.5 26 ASP B C 1
ATOM 2483 O O . ASP B 1 26 ? 32.688 -18.719 1.672 1 97.5 26 ASP B O 1
ATOM 2487 N N . LYS B 1 27 ? 30.922 -18.641 0.356 1 97.62 27 LYS B N 1
ATOM 2488 C CA . LYS B 1 27 ? 31.703 -18.562 -0.874 1 97.62 27 LYS B CA 1
ATOM 2489 C C . LYS B 1 27 ? 31.609 -17.172 -1.499 1 97.62 27 LYS B C 1
ATOM 2491 O O . LYS B 1 27 ? 30.594 -16.5 -1.357 1 97.62 27 LYS B O 1
ATOM 2496 N N . THR B 1 28 ? 32.656 -16.828 -2.152 1 97.25 28 THR B N 1
ATOM 2497 C CA . THR B 1 28 ? 32.656 -15.547 -2.857 1 97.25 28 THR B CA 1
ATOM 2498 C C . THR B 1 28 ? 32.219 -15.734 -4.312 1 97.25 28 THR B C 1
ATOM 2500 O O . THR B 1 28 ? 32.25 -16.844 -4.836 1 97.25 28 THR B O 1
ATOM 2503 N N . ALA B 1 29 ? 31.859 -14.625 -4.891 1 97 29 ALA B N 1
ATOM 2504 C CA . ALA B 1 29 ? 31.531 -14.664 -6.312 1 97 29 ALA B CA 1
ATOM 2505 C C . ALA B 1 29 ? 32.75 -15.086 -7.141 1 97 29 ALA B C 1
ATOM 2507 O O . ALA B 1 29 ? 32.625 -15.789 -8.148 1 97 29 ALA B O 1
ATOM 2508 N N . ARG B 1 30 ? 33.875 -14.648 -6.684 1 96.62 30 ARG B N 1
ATOM 2509 C CA . ARG B 1 30 ? 35.125 -15 -7.359 1 96.62 30 ARG B CA 1
ATOM 2510 C C . ARG B 1 30 ? 35.344 -16.516 -7.34 1 96.62 30 ARG B C 1
ATOM 2512 O O . ARG B 1 30 ? 35.75 -17.094 -8.352 1 96.62 30 ARG B O 1
ATOM 2519 N N . GLU B 1 31 ? 35.062 -17.141 -6.258 1 97.88 31 GLU B N 1
ATOM 2520 C CA . GLU B 1 31 ? 35.219 -18.594 -6.125 1 97.88 31 GLU B CA 1
ATOM 2521 C C . GLU B 1 31 ? 34.219 -19.328 -7.023 1 97.88 31 GLU B C 1
ATOM 2523 O O . GLU B 1 31 ? 34.594 -20.344 -7.645 1 97.88 31 GLU B O 1
ATOM 2528 N N . SER B 1 32 ? 33.031 -18.922 -7 1 97.94 32 SER B N 1
ATOM 2529 C CA . SER B 1 32 ? 32.031 -19.516 -7.871 1 97.94 32 SER B CA 1
ATOM 2530 C C . SER B 1 32 ? 32.406 -19.375 -9.344 1 97.94 32 SER B C 1
ATOM 2532 O O . SER B 1 32 ? 32.188 -20.297 -10.141 1 97.94 32 SER B O 1
ATOM 2534 N N . ALA B 1 33 ? 32.906 -18.188 -9.695 1 97.62 33 ALA B N 1
ATOM 2535 C CA . ALA B 1 33 ? 33.375 -17.938 -11.055 1 97.62 33 ALA B CA 1
ATOM 2536 C C . ALA B 1 33 ? 34.438 -18.938 -11.461 1 97.62 33 ALA B C 1
ATOM 2538 O O . ALA B 1 33 ? 34.469 -19.422 -12.594 1 97.62 33 ALA B O 1
ATOM 2539 N N . GLY B 1 34 ? 35.344 -19.094 -10.594 1 97.19 34 GLY B N 1
ATOM 2540 C CA . GLY B 1 34 ? 36.375 -20.078 -10.828 1 97.19 34 GLY B CA 1
ATOM 2541 C C . GLY B 1 34 ? 35.844 -21.469 -11.102 1 97.19 34 GLY B C 1
ATOM 2542 O O . GLY B 1 34 ? 36.281 -22.156 -12.016 1 97.19 34 GLY B O 1
ATOM 2543 N N . LEU B 1 35 ? 34.875 -21.844 -10.328 1 96.62 35 LEU B N 1
ATOM 2544 C CA . LEU B 1 35 ? 34.25 -23.156 -10.484 1 96.62 35 LEU B CA 1
ATOM 2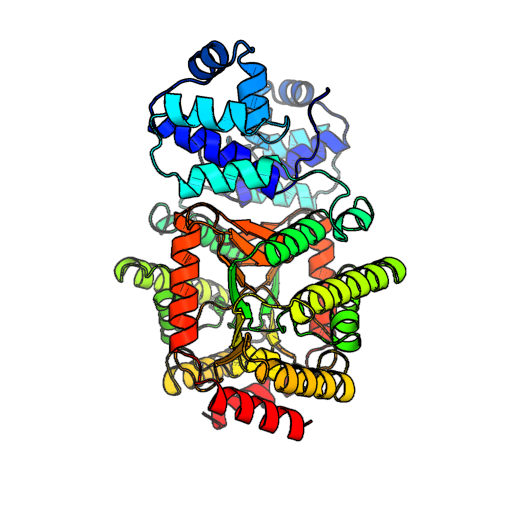545 C C . LEU B 1 35 ? 33.688 -23.328 -11.891 1 96.62 35 LEU B C 1
ATOM 2547 O O . LEU B 1 35 ? 33.812 -24.391 -12.5 1 96.62 35 LEU B O 1
ATOM 2551 N N . LEU B 1 36 ? 33 -22.312 -12.375 1 96.69 36 LEU B N 1
ATOM 2552 C CA . LEU B 1 36 ? 32.312 -22.391 -13.656 1 96.69 36 LEU B CA 1
ATOM 2553 C C . LEU B 1 36 ? 33.219 -21.938 -14.797 1 96.69 36 LEU B C 1
ATOM 2555 O O . LEU B 1 36 ? 32.812 -21.953 -15.961 1 96.69 36 LEU B O 1
ATOM 2559 N N . SER B 1 37 ? 34.406 -21.484 -14.555 1 96.62 37 SER B N 1
ATOM 2560 C CA . SER B 1 37 ? 35.375 -20.984 -15.539 1 96.62 37 SER B CA 1
ATOM 2561 C C . SER B 1 37 ? 34.812 -19.781 -16.281 1 96.62 37 SER B C 1
ATOM 2563 O O . SER B 1 37 ? 34.844 -19.75 -17.516 1 96.62 37 SER B O 1
ATOM 2565 N N . VAL B 1 38 ? 34.281 -18.891 -15.516 1 95.81 38 VAL B N 1
ATOM 2566 C CA . VAL B 1 38 ? 33.781 -17.609 -16.031 1 95.81 38 VAL B CA 1
ATOM 2567 C C . VAL B 1 38 ? 34.312 -16.469 -15.188 1 95.81 38 VAL B C 1
ATOM 2569 O O . VAL B 1 38 ? 35.062 -16.688 -14.227 1 95.81 38 VAL B O 1
ATOM 2572 N N . ASP B 1 39 ? 34.062 -15.32 -15.562 1 95.38 39 ASP B N 1
ATOM 2573 C CA . ASP B 1 39 ? 34.5 -14.188 -14.758 1 95.38 39 ASP B CA 1
ATOM 2574 C C . ASP B 1 39 ? 33.469 -13.836 -13.695 1 95.38 39 ASP B C 1
ATOM 2576 O O . ASP B 1 39 ? 32.312 -14.305 -13.75 1 95.38 39 ASP B O 1
ATOM 2580 N N . GLN B 1 40 ? 33.969 -13.125 -12.734 1 95.94 40 GLN B N 1
ATOM 2581 C CA . GLN B 1 40 ? 33.156 -12.734 -11.602 1 95.94 40 GLN B CA 1
ATOM 2582 C C . GLN B 1 40 ? 31.938 -11.93 -12.062 1 95.94 40 GLN B C 1
ATOM 2584 O O . GLN B 1 40 ? 30.859 -12.031 -11.477 1 95.94 40 GLN B O 1
ATOM 2589 N N . ALA B 1 41 ? 32.094 -11.164 -13.039 1 95.25 41 ALA B N 1
ATOM 2590 C CA . ALA B 1 41 ? 31 -10.359 -13.562 1 95.25 41 ALA B CA 1
ATOM 2591 C C . ALA B 1 41 ? 29.844 -11.242 -14.023 1 95.25 41 ALA B C 1
ATOM 2593 O O . ALA B 1 41 ? 28.672 -10.891 -13.836 1 95.25 41 ALA B O 1
ATOM 2594 N N . LYS B 1 42 ? 30.203 -12.289 -14.562 1 95.75 42 LYS B N 1
ATOM 2595 C CA . LYS B 1 42 ? 29.172 -13.219 -15.031 1 95.75 42 LYS B CA 1
ATOM 2596 C C . LYS B 1 42 ? 28.375 -13.781 -13.859 1 95.75 42 LYS B C 1
ATOM 2598 O O . LYS B 1 42 ? 27.141 -13.891 -13.945 1 95.75 42 LYS B O 1
ATOM 2603 N N . ILE B 1 43 ? 29.031 -14.125 -12.758 1 96.75 43 ILE B N 1
ATOM 2604 C CA . ILE B 1 43 ? 28.344 -14.625 -11.57 1 96.75 43 ILE B CA 1
ATOM 2605 C C . ILE B 1 43 ? 27.406 -13.555 -11.031 1 96.75 43 ILE B C 1
ATOM 2607 O O . ILE B 1 43 ? 26.25 -13.836 -10.688 1 96.75 43 ILE B O 1
ATOM 2611 N N . SER B 1 44 ? 27.859 -12.375 -11.055 1 95.69 44 SER B N 1
ATOM 2612 C CA . SER B 1 44 ? 27.047 -11.266 -10.578 1 95.69 44 SER B CA 1
ATOM 2613 C C . SER B 1 44 ? 25.797 -11.078 -11.445 1 95.69 44 SER B C 1
ATOM 2615 O O . SER B 1 44 ? 24.703 -10.852 -10.93 1 95.69 44 SER B O 1
ATOM 2617 N N . HIS B 1 45 ? 26 -11.203 -12.711 1 95.38 45 HIS B N 1
ATOM 2618 C CA . HIS B 1 45 ? 24.875 -11.055 -13.641 1 95.38 45 HIS B CA 1
ATOM 2619 C C . HIS B 1 45 ? 23.891 -12.211 -13.5 1 95.38 45 HIS B C 1
ATOM 2621 O O . HIS B 1 45 ? 22.672 -12.016 -13.625 1 95.38 45 HIS B O 1
ATOM 2627 N N . ILE B 1 46 ? 24.359 -13.359 -13.25 1 95.44 46 ILE B N 1
ATOM 2628 C CA . ILE B 1 46 ? 23.516 -14.516 -13.016 1 95.44 46 ILE B CA 1
ATOM 2629 C C . ILE B 1 46 ? 22.688 -14.297 -11.75 1 95.44 46 ILE B C 1
ATOM 2631 O O . ILE B 1 46 ? 21.469 -14.492 -11.758 1 95.44 46 ILE B O 1
ATOM 2635 N N . GLU B 1 47 ? 23.375 -13.789 -10.75 1 96.38 47 GLU B N 1
ATOM 2636 C CA . GLU B 1 47 ? 22.719 -13.625 -9.461 1 96.38 47 GLU B CA 1
ATOM 2637 C C . GLU B 1 47 ? 21.719 -12.477 -9.492 1 96.38 47 GLU B C 1
ATOM 2639 O O . GLU B 1 47 ? 20.828 -12.398 -8.641 1 96.38 47 GLU B O 1
ATOM 2644 N N . ALA B 1 48 ? 21.906 -11.648 -10.539 1 93.12 48 ALA B N 1
ATOM 2645 C CA . ALA B 1 48 ? 20.969 -10.547 -10.734 1 93.12 48 ALA B CA 1
ATOM 2646 C C . ALA B 1 48 ? 19.875 -10.922 -11.727 1 93.12 48 ALA B C 1
ATOM 2648 O O . ALA B 1 48 ? 18.969 -10.125 -12.008 1 93.12 48 ALA B O 1
ATOM 2649 N N . GLY B 1 49 ? 19.891 -12.07 -12.219 1 92.38 49 GLY B N 1
ATOM 2650 C CA . GLY B 1 49 ? 18.922 -12.531 -13.195 1 92.38 49 GLY B CA 1
ATOM 2651 C C . GLY B 1 49 ? 19.172 -11.977 -14.586 1 92.38 49 GLY B C 1
ATOM 2652 O O . GLY B 1 49 ? 18.375 -12.195 -15.5 1 92.38 49 GLY B O 1
ATOM 2653 N N . ARG B 1 50 ? 20.234 -11.328 -14.844 1 93.12 50 ARG B N 1
ATOM 2654 C CA . ARG B 1 50 ? 20.531 -10.641 -16.094 1 93.12 50 ARG B CA 1
ATOM 2655 C C . ARG B 1 50 ? 21.094 -11.609 -17.141 1 93.12 50 ARG B C 1
ATOM 2657 O O . ARG B 1 50 ? 21.062 -11.32 -18.328 1 93.12 50 ARG B O 1
ATOM 2664 N N . VAL B 1 51 ? 21.688 -12.648 -16.656 1 91.94 51 VAL B N 1
ATOM 2665 C CA . VAL B 1 51 ? 22.203 -13.695 -17.531 1 91.94 51 VAL B CA 1
ATOM 2666 C C . VAL B 1 51 ? 21.656 -15.055 -17.094 1 91.94 51 VAL B C 1
ATOM 2668 O O . VAL B 1 51 ? 21.547 -15.328 -15.898 1 91.94 51 VAL B O 1
ATOM 2671 N N . GLY B 1 52 ? 21.344 -15.867 -18.078 1 92.25 52 GLY B N 1
ATOM 2672 C CA . GLY B 1 52 ? 20.812 -17.188 -17.781 1 92.25 52 GLY B CA 1
ATOM 2673 C C . GLY B 1 52 ? 21.875 -18.156 -17.297 1 92.25 52 GLY B C 1
ATOM 2674 O O . GLY B 1 52 ? 23.078 -17.906 -17.469 1 92.25 52 GLY B O 1
ATOM 2675 N N . VAL B 1 53 ? 21.438 -19.156 -16.672 1 94.69 53 VAL B N 1
ATOM 2676 C CA . VAL B 1 53 ? 22.281 -20.234 -16.172 1 94.69 53 VAL B CA 1
ATOM 2677 C C . VAL B 1 53 ? 21.656 -21.578 -16.469 1 94.69 53 VAL B C 1
ATOM 2679 O O . VAL B 1 53 ? 20.438 -21.734 -16.344 1 94.69 53 VAL B O 1
ATOM 2682 N N . SER B 1 54 ? 22.453 -22.438 -16.906 1 95.31 54 SER B N 1
ATOM 2683 C CA . SER B 1 54 ? 21.938 -23.734 -17.281 1 95.31 54 SER B CA 1
ATOM 2684 C C . SER B 1 54 ? 21.719 -24.625 -16.062 1 95.31 54 SER B C 1
ATOM 2686 O O . SER B 1 54 ? 22.359 -24.422 -15.023 1 95.31 54 SER B O 1
ATOM 2688 N N . PRO B 1 55 ? 20.828 -25.656 -16.188 1 96.75 55 PRO B N 1
ATOM 2689 C CA . PRO B 1 55 ? 20.641 -26.609 -15.094 1 96.75 55 PRO B CA 1
ATOM 2690 C C . PRO B 1 55 ? 21.938 -27.266 -14.664 1 96.75 55 PRO B C 1
ATOM 2692 O O . PRO B 1 55 ? 22.172 -27.484 -13.469 1 96.75 55 PRO B O 1
ATOM 2695 N N . GLU B 1 56 ? 22.719 -27.484 -15.617 1 96.88 56 GLU B N 1
ATOM 2696 C CA . GLU B 1 56 ? 24 -28.109 -15.305 1 96.88 56 GLU B CA 1
ATOM 2697 C C . GLU B 1 56 ? 24.844 -27.203 -14.406 1 96.88 56 GLU B C 1
ATOM 2699 O O . GLU B 1 56 ? 25.406 -27.672 -13.414 1 96.88 56 GLU B O 1
ATOM 2704 N N . ARG B 1 57 ? 24.922 -26.031 -14.719 1 97.38 57 ARG B N 1
ATOM 2705 C CA . ARG B 1 57 ? 25.703 -25.094 -13.938 1 97.38 57 ARG B CA 1
ATOM 2706 C C . ARG B 1 57 ? 25.094 -24.891 -12.555 1 97.38 57 ARG B C 1
ATOM 2708 O O . ARG B 1 57 ? 25.812 -24.719 -11.57 1 97.38 57 ARG B O 1
ATOM 2715 N N . ILE B 1 58 ? 23.766 -24.891 -12.492 1 98.06 58 ILE B N 1
ATOM 2716 C CA . ILE B 1 58 ? 23.078 -24.766 -11.211 1 98.06 58 ILE B CA 1
ATOM 2717 C C . ILE B 1 58 ? 23.469 -25.938 -10.305 1 98.06 58 ILE B C 1
ATOM 2719 O O . ILE B 1 58 ? 23.781 -25.734 -9.125 1 98.06 58 ILE B O 1
ATOM 2723 N N . ARG B 1 59 ? 23.484 -27.094 -10.867 1 97.69 59 ARG B N 1
ATOM 2724 C CA . ARG B 1 59 ? 23.828 -28.266 -10.078 1 97.69 59 ARG B CA 1
ATOM 2725 C C . ARG B 1 59 ? 25.281 -28.219 -9.617 1 97.69 59 ARG B C 1
ATOM 2727 O O . ARG B 1 59 ? 25.594 -28.609 -8.492 1 97.69 59 ARG B O 1
ATOM 2734 N N . ARG B 1 60 ? 26.109 -27.734 -10.453 1 97.88 60 ARG B N 1
ATOM 2735 C CA . ARG B 1 60 ? 27.516 -27.578 -10.086 1 97.88 60 ARG B CA 1
ATOM 2736 C C . ARG B 1 60 ? 27.672 -26.578 -8.945 1 97.88 60 ARG B C 1
ATOM 2738 O O . ARG B 1 60 ? 28.406 -26.828 -7.98 1 97.88 60 ARG B O 1
ATOM 2745 N N . LEU B 1 61 ? 27.016 -25.547 -9.125 1 98 61 LEU B N 1
ATOM 2746 C CA . LEU B 1 61 ? 27.062 -24.531 -8.086 1 98 61 LEU B CA 1
ATOM 2747 C C . LEU B 1 61 ? 26.5 -25.062 -6.773 1 98 61 LEU B C 1
ATOM 2749 O O . LEU B 1 61 ? 27.062 -24.812 -5.707 1 98 61 LEU B O 1
ATOM 2753 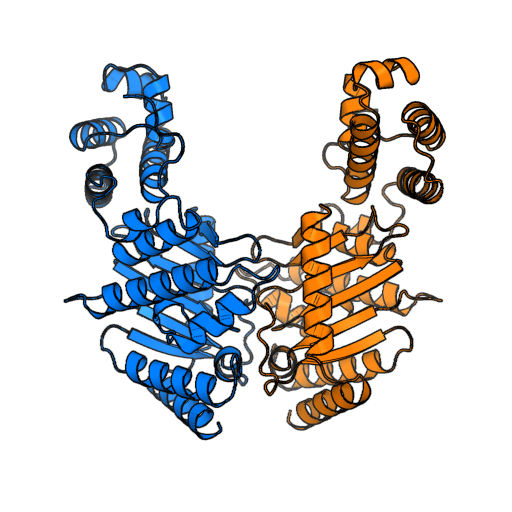N N . ALA B 1 62 ? 25.328 -25.734 -6.887 1 97.88 62 ALA B N 1
ATOM 2754 C CA . ALA B 1 62 ? 24.688 -26.266 -5.691 1 97.88 62 ALA B CA 1
ATOM 2755 C C . ALA B 1 62 ? 25.625 -27.203 -4.934 1 97.88 62 ALA B C 1
ATOM 2757 O O . ALA B 1 62 ? 25.703 -27.141 -3.705 1 97.88 62 ALA B O 1
ATOM 2758 N N . THR B 1 63 ? 26.312 -28 -5.707 1 97.44 63 THR B N 1
ATOM 2759 C CA . THR B 1 63 ? 27.281 -28.891 -5.109 1 97.44 63 THR B CA 1
ATOM 2760 C C . THR B 1 63 ? 28.406 -28.109 -4.441 1 97.44 63 THR B C 1
ATOM 2762 O O . THR B 1 63 ? 28.766 -28.391 -3.295 1 97.44 63 THR B O 1
ATOM 2765 N N . PHE B 1 64 ? 28.906 -27.188 -5.109 1 97.75 64 PHE B N 1
ATOM 2766 C CA . PHE B 1 64 ? 29.969 -26.328 -4.598 1 97.75 64 PHE B CA 1
ATOM 2767 C C . PHE B 1 64 ? 29.531 -25.609 -3.336 1 97.75 64 PHE B C 1
ATOM 2769 O O . PHE B 1 64 ? 30.328 -25.406 -2.416 1 97.75 64 PHE B O 1
ATOM 2776 N N . TYR B 1 65 ? 28.266 -25.281 -3.33 1 98.12 65 TYR B N 1
ATOM 2777 C CA . TYR B 1 65 ? 27.703 -24.547 -2.195 1 98.12 65 TYR B CA 1
ATOM 2778 C C . TYR B 1 65 ? 27.266 -25.516 -1.1 1 98.12 65 TYR B C 1
ATOM 2780 O O . TYR B 1 65 ? 26.766 -25.078 -0.055 1 98.12 65 TYR B O 1
ATOM 2788 N N . GLN B 1 66 ? 27.344 -26.797 -1.318 1 97 66 GLN B N 1
ATOM 2789 C CA . GLN B 1 66 ? 27 -27.844 -0.365 1 97 66 GLN B CA 1
ATOM 2790 C C . GLN B 1 66 ? 25.5 -27.828 -0.045 1 97 66 GLN B C 1
ATOM 2792 O O . GLN B 1 66 ? 25.109 -28 1.108 1 97 66 GLN B O 1
ATOM 2797 N N . CYS B 1 67 ? 24.797 -27.438 -1.025 1 96.5 67 CYS B N 1
ATOM 2798 C CA . CYS B 1 67 ? 23.344 -27.484 -0.873 1 96.5 67 CYS B CA 1
ATOM 2799 C C . CYS B 1 67 ? 22.812 -28.891 -1.102 1 96.5 67 CYS B C 1
ATOM 2801 O O . CYS B 1 67 ? 23 -29.469 -2.18 1 96.5 67 CYS B O 1
ATOM 2803 N N . THR B 1 68 ? 22.125 -29.422 -0.155 1 95.06 68 THR B N 1
ATOM 2804 C CA . THR B 1 68 ? 21.609 -30.797 -0.255 1 95.06 68 THR B CA 1
ATOM 2805 C C . THR B 1 68 ? 20.094 -30.797 -0.48 1 95.06 68 THR B C 1
ATOM 2807 O O . THR B 1 68 ? 19.469 -31.859 -0.519 1 95.06 68 THR B O 1
ATOM 2810 N N . ASP B 1 69 ? 19.531 -29.672 -0.582 1 96.31 69 ASP B N 1
ATOM 2811 C CA . ASP B 1 69 ? 18.109 -29.562 -0.82 1 96.31 69 ASP B CA 1
ATOM 2812 C C . ASP B 1 69 ? 17.766 -29.844 -2.281 1 96.31 69 ASP B C 1
ATOM 2814 O O . ASP B 1 69 ? 17.656 -28.922 -3.092 1 96.31 69 ASP B O 1
ATOM 2818 N N . GLU B 1 70 ? 17.5 -31.031 -2.592 1 97 70 GLU B N 1
ATOM 2819 C CA . GLU B 1 70 ? 17.297 -31.469 -3.967 1 97 70 GLU B CA 1
ATOM 2820 C C . GLU B 1 70 ? 16.047 -30.828 -4.57 1 97 70 GLU B C 1
ATOM 2822 O O . GLU B 1 70 ? 16.031 -30.5 -5.762 1 97 70 GLU B O 1
ATOM 2827 N N . ALA B 1 71 ? 15.125 -30.719 -3.721 1 96.56 71 ALA B N 1
ATOM 2828 C CA . ALA B 1 71 ? 13.883 -30.109 -4.199 1 96.56 71 ALA B CA 1
ATOM 2829 C C . ALA B 1 71 ? 14.125 -28.672 -4.652 1 96.56 71 ALA B C 1
ATOM 2831 O O . ALA B 1 71 ? 13.602 -28.25 -5.688 1 96.56 71 ALA B O 1
ATOM 2832 N N . LEU B 1 72 ? 14.852 -27.969 -3.908 1 96.94 72 LEU B N 1
ATOM 2833 C CA . LEU B 1 72 ? 15.188 -26.594 -4.266 1 96.94 72 LEU B CA 1
ATOM 2834 C C . LEU B 1 72 ? 16.016 -26.562 -5.547 1 96.94 72 LEU B C 1
ATOM 2836 O O . LEU B 1 72 ? 15.727 -25.766 -6.449 1 96.94 72 LEU B O 1
ATOM 2840 N N . ILE B 1 73 ? 16.984 -27.406 -5.652 1 97.38 73 ILE B N 1
ATOM 2841 C CA . ILE B 1 73 ? 17.844 -27.438 -6.828 1 97.38 73 ILE B CA 1
ATOM 2842 C C . ILE B 1 73 ? 17.016 -27.734 -8.07 1 97.38 73 ILE B C 1
ATOM 2844 O O . ILE B 1 73 ? 17.156 -27.062 -9.094 1 97.38 73 ILE B O 1
ATOM 2848 N N . GLU B 1 74 ? 16.156 -28.656 -7.922 1 97.06 74 GLU B N 1
ATOM 2849 C CA . GLU B 1 74 ? 15.312 -29.016 -9.055 1 97.06 74 GLU B CA 1
ATOM 2850 C C . GLU B 1 74 ? 14.398 -27.859 -9.445 1 97.06 74 GLU B C 1
ATOM 2852 O O . GLU B 1 74 ? 14.18 -27.609 -10.633 1 97.06 74 GLU B O 1
ATOM 2857 N N . ALA B 1 75 ? 13.859 -27.25 -8.461 1 96.25 75 ALA B N 1
ATOM 2858 C CA . ALA B 1 75 ? 13 -26.109 -8.734 1 96.25 75 ALA B CA 1
ATOM 2859 C C . ALA B 1 75 ? 13.766 -25 -9.461 1 96.25 75 ALA B C 1
ATOM 2861 O O . ALA B 1 75 ? 13.242 -24.391 -10.391 1 96.25 75 ALA B O 1
ATOM 2862 N N . LEU B 1 76 ? 14.945 -24.734 -9.039 1 96.81 76 LEU B N 1
ATOM 2863 C CA . LEU B 1 76 ? 15.773 -23.703 -9.68 1 96.81 76 LEU B CA 1
ATOM 2864 C C . LEU B 1 76 ? 16.109 -24.109 -11.109 1 96.81 76 LEU B C 1
ATOM 2866 O O . LEU B 1 76 ? 16.094 -23.266 -12.016 1 96.81 76 LEU B O 1
ATOM 2870 N N . CYS B 1 77 ? 16.359 -25.344 -11.32 1 96.38 77 CYS B N 1
ATOM 2871 C CA . CYS B 1 77 ? 16.625 -25.844 -12.664 1 96.38 77 CYS B CA 1
ATOM 2872 C C . CYS B 1 77 ? 15.406 -25.656 -13.562 1 96.38 77 CYS B C 1
ATOM 2874 O O . CYS B 1 77 ? 15.547 -25.281 -14.734 1 96.38 77 CYS B O 1
ATOM 2876 N N . ASP B 1 78 ? 14.266 -25.891 -12.961 1 93.69 78 ASP B N 1
ATOM 2877 C CA . ASP B 1 78 ? 13.031 -25.688 -13.719 1 93.69 78 ASP B CA 1
ATOM 2878 C C . ASP B 1 78 ? 12.883 -24.234 -14.148 1 93.69 78 ASP B C 1
ATOM 2880 O O . ASP B 1 78 ? 12.5 -23.953 -15.289 1 93.69 78 ASP B O 1
ATOM 2884 N N . ILE B 1 79 ? 13.164 -23.344 -13.258 1 93.25 79 ILE B N 1
ATOM 2885 C CA . ILE B 1 79 ? 13.07 -21.922 -13.562 1 93.25 79 ILE B CA 1
ATOM 2886 C C . ILE B 1 79 ? 14.055 -21.562 -14.688 1 93.25 79 ILE B C 1
ATOM 2888 O O . ILE B 1 79 ? 13.719 -20.797 -15.594 1 93.25 79 ILE B O 1
ATOM 2892 N N . ALA B 1 80 ? 15.219 -22.125 -14.641 1 93 80 ALA B N 1
ATOM 2893 C CA . ALA B 1 80 ? 16.281 -21.828 -15.602 1 93 80 ALA B CA 1
ATOM 2894 C C . ALA B 1 80 ? 15.867 -22.25 -17.016 1 93 80 ALA B C 1
ATOM 2896 O O . ALA B 1 80 ? 16.375 -21.703 -18 1 93 80 ALA B O 1
ATOM 2897 N N . GLN B 1 81 ? 14.984 -23.156 -17.062 1 89 81 GLN B N 1
ATOM 2898 C CA . GLN B 1 81 ? 14.586 -23.688 -18.359 1 89 81 GLN B CA 1
ATOM 2899 C C . GLN B 1 81 ? 13.492 -22.828 -19 1 89 81 GLN B C 1
ATOM 2901 O O . GLN B 1 81 ? 13.18 -22.984 -20.172 1 89 81 GLN B O 1
ATOM 2906 N N . GLU B 1 82 ? 12.977 -21.953 -18.219 1 80.75 82 GLU B N 1
ATOM 2907 C CA . GLU B 1 82 ? 11.922 -21.078 -18.734 1 80.75 82 GLU B CA 1
ATOM 2908 C C . GLU B 1 82 ? 12.492 -20.016 -19.656 1 80.75 82 GLU B C 1
ATOM 2910 O O . GLU B 1 82 ? 13.578 -19.484 -19.422 1 80.75 82 GLU B O 1
ATOM 2915 N N . HIS B 1 83 ? 11.859 -19.828 -20.844 1 74.94 83 HIS B N 1
ATOM 2916 C CA . HIS B 1 83 ? 12.289 -18.828 -21.812 1 74.94 83 HIS B CA 1
ATOM 2917 C C . HIS B 1 83 ? 11.148 -17.875 -22.156 1 74.94 83 HIS B C 1
ATOM 2919 O O . HIS B 1 83 ? 9.977 -18.219 -22 1 74.94 83 HIS B O 1
ATOM 2925 N N . ARG B 1 84 ? 11.594 -16.734 -22.547 1 71.19 84 ARG B N 1
ATOM 2926 C CA . ARG B 1 84 ? 10.625 -15.734 -23 1 71.19 84 ARG B CA 1
ATOM 2927 C C . ARG B 1 84 ? 9.859 -16.25 -24.219 1 71.19 84 ARG B C 1
ATOM 2929 O O . ARG B 1 84 ? 10.422 -16.938 -25.078 1 71.19 84 ARG B O 1
ATOM 2936 N N . GLY B 1 85 ? 8.602 -15.914 -24.266 1 74.75 85 GLY B N 1
ATOM 2937 C CA . GLY B 1 85 ? 7.742 -16.312 -25.375 1 74.75 85 GLY B CA 1
ATOM 2938 C C . GLY B 1 85 ? 7.078 -17.656 -25.172 1 74.75 85 GLY B C 1
ATOM 2939 O O . GLY B 1 85 ? 6.234 -18.062 -25.969 1 74.75 85 GLY B O 1
ATOM 2940 N N . LYS B 1 86 ? 7.383 -18.219 -24.141 1 80.81 86 LYS B N 1
ATOM 2941 C CA . LYS B 1 86 ? 6.844 -19.547 -23.859 1 80.81 86 LYS B CA 1
ATOM 2942 C C . LYS B 1 86 ? 5.418 -19.453 -23.328 1 80.81 86 LYS B C 1
ATOM 2944 O O . LYS B 1 86 ? 4.59 -20.328 -23.594 1 80.81 86 LYS B O 1
ATOM 2949 N N . HIS B 1 87 ? 5.184 -18.422 -22.688 1 88.62 87 HIS B N 1
ATOM 2950 C CA . HIS B 1 87 ? 3.902 -18.359 -22 1 88.62 87 HIS B CA 1
ATOM 2951 C C . HIS B 1 87 ? 3.01 -17.266 -22.594 1 88.62 87 HIS B C 1
ATOM 2953 O O . HIS B 1 87 ? 3.502 -16.328 -23.219 1 88.62 87 HIS B O 1
ATOM 2959 N N . TRP B 1 88 ? 1.734 -17.406 -22.438 1 90.75 88 TRP B N 1
ATOM 2960 C CA . TRP B 1 88 ? 0.723 -16.547 -23.047 1 90.75 88 TRP B CA 1
ATOM 2961 C C . TRP B 1 88 ? 0.919 -15.094 -22.625 1 90.75 88 TRP B C 1
ATOM 2963 O O . TRP B 1 88 ? 0.661 -14.18 -23.406 1 90.75 88 TRP B O 1
ATOM 2973 N N . PHE B 1 89 ? 1.387 -14.82 -21.406 1 91.62 89 PHE B N 1
ATOM 2974 C CA . PHE B 1 89 ? 1.462 -13.453 -20.906 1 91.62 89 PHE B CA 1
ATOM 2975 C C . PHE B 1 89 ? 2.625 -12.703 -21.547 1 91.62 89 PHE B C 1
ATOM 2977 O O . PHE B 1 89 ? 2.705 -11.477 -21.453 1 91.62 89 PHE B O 1
ATOM 2984 N N . ASP B 1 90 ? 3.543 -13.375 -22.234 1 90.62 90 ASP B N 1
ATOM 2985 C CA . ASP B 1 90 ? 4.629 -12.719 -22.969 1 90.62 90 ASP B CA 1
ATOM 2986 C C . ASP B 1 90 ? 4.09 -11.828 -24.078 1 90.62 90 ASP B C 1
ATOM 2988 O O . ASP B 1 90 ? 4.75 -10.867 -24.484 1 90.62 90 ASP B O 1
ATOM 2992 N N . ASN B 1 91 ? 2.885 -12.148 -24.5 1 92.19 91 ASN B N 1
ATOM 2993 C CA . ASN B 1 91 ? 2.242 -11.375 -25.562 1 92.19 91 ASN B CA 1
ATOM 2994 C C . ASN B 1 91 ? 1.915 -9.961 -25.094 1 92.19 91 ASN B C 1
ATOM 2996 O O . ASN B 1 91 ? 1.64 -9.078 -25.906 1 92.19 91 ASN B O 1
ATOM 3000 N N . TYR B 1 92 ? 2.01 -9.734 -23.797 1 93.75 92 TYR B N 1
ATOM 3001 C CA . TYR B 1 92 ? 1.646 -8.43 -23.25 1 93.75 92 TYR B CA 1
ATOM 3002 C C . TYR B 1 92 ? 2.889 -7.613 -22.906 1 93.75 92 TYR B C 1
ATOM 3004 O O . TYR B 1 92 ? 2.785 -6.508 -22.375 1 93.75 92 TYR B O 1
ATOM 3012 N N . ARG B 1 93 ? 4.066 -8.172 -23.219 1 89.69 93 ARG B N 1
ATOM 3013 C CA . ARG B 1 93 ? 5.312 -7.461 -22.969 1 89.69 93 ARG B CA 1
ATOM 3014 C C . ARG B 1 93 ? 5.375 -6.164 -23.766 1 89.69 93 ARG B C 1
ATOM 3016 O O . ARG B 1 93 ? 5.133 -6.16 -24.969 1 89.69 93 ARG B O 1
ATOM 3023 N N . GLY B 1 94 ? 5.664 -5.086 -23.078 1 89.19 94 GLY B N 1
ATOM 3024 C CA . GLY B 1 94 ? 5.727 -3.789 -23.734 1 89.19 94 GLY B CA 1
ATOM 3025 C C . GLY B 1 94 ? 4.371 -3.119 -23.859 1 89.19 94 GLY B C 1
ATOM 3026 O O . GLY B 1 94 ? 4.285 -1.945 -24.219 1 89.19 94 GLY B O 1
ATOM 3027 N N . ILE B 1 95 ? 3.344 -3.877 -23.578 1 93 95 ILE B N 1
ATOM 3028 C CA . ILE B 1 95 ? 1.983 -3.354 -23.641 1 93 95 ILE B CA 1
ATOM 3029 C C . ILE B 1 95 ? 1.486 -3.02 -22.234 1 93 95 ILE B C 1
ATOM 3031 O O . ILE B 1 95 ? 1.038 -1.9 -21.984 1 93 95 ILE B O 1
ATOM 3035 N N . LEU B 1 96 ? 1.662 -3.963 -21.375 1 92.38 96 LEU B N 1
ATOM 3036 C CA . LEU B 1 96 ? 1.312 -3.758 -19.969 1 92.38 96 LEU B CA 1
ATOM 3037 C C . LEU B 1 96 ? 2.562 -3.584 -19.109 1 92.38 96 LEU B C 1
ATOM 3039 O O . LEU B 1 96 ? 3.648 -4.023 -19.5 1 92.38 96 LEU B O 1
ATOM 3043 N N . ALA B 1 97 ? 2.373 -2.967 -17.969 1 88.94 97 ALA B N 1
ATOM 3044 C CA . ALA B 1 97 ? 3.477 -2.854 -17.016 1 88.94 97 ALA B CA 1
ATOM 3045 C C . ALA B 1 97 ? 3.969 -4.23 -16.578 1 88.94 97 ALA B C 1
ATOM 3047 O O . ALA B 1 97 ? 3.184 -5.18 -16.5 1 88.94 97 ALA B O 1
ATOM 3048 N N . PRO B 1 98 ? 5.227 -4.367 -16.25 1 87.25 98 PRO B N 1
ATOM 3049 C CA . PRO B 1 98 ? 5.832 -5.664 -15.938 1 87.25 98 PRO B CA 1
ATOM 3050 C C . PRO B 1 98 ? 5.121 -6.383 -14.789 1 87.25 98 PRO B C 1
ATOM 3052 O O . PRO B 1 98 ? 5.074 -7.617 -14.766 1 87.25 98 PRO B O 1
ATOM 3055 N N . GLY B 1 99 ? 4.559 -5.629 -13.938 1 89.38 99 GLY B N 1
ATOM 3056 C CA . GLY B 1 99 ? 3.889 -6.223 -12.797 1 89.38 99 GLY B CA 1
ATOM 3057 C C . GLY B 1 99 ? 2.723 -7.113 -13.18 1 89.38 99 GLY B C 1
ATOM 3058 O O . GLY B 1 99 ? 2.432 -8.094 -12.5 1 89.38 99 GLY B O 1
ATOM 3059 N N . PHE B 1 100 ? 2.09 -6.797 -14.266 1 92 100 PHE B N 1
ATOM 3060 C CA . PHE B 1 100 ? 0.986 -7.617 -14.758 1 92 100 PHE B CA 1
ATOM 3061 C C . PHE B 1 100 ? 1.483 -8.984 -15.203 1 92 100 PHE B C 1
ATOM 3063 O O . PHE B 1 100 ? 0.854 -10.008 -14.922 1 92 100 PHE B O 1
ATOM 3070 N N . LEU B 1 101 ? 2.59 -8.93 -15.875 1 91.38 101 LEU B N 1
ATOM 3071 C CA . LEU B 1 101 ? 3.156 -10.18 -16.359 1 91.38 101 LEU B CA 1
ATOM 3072 C C . LEU B 1 101 ? 3.689 -11.023 -15.211 1 91.38 101 LEU B C 1
ATOM 3074 O O . LEU B 1 101 ? 3.512 -12.25 -15.203 1 91.38 101 LEU B O 1
ATOM 3078 N N . ASP B 1 102 ? 4.273 -10.359 -14.305 1 91.38 102 ASP B N 1
ATOM 3079 C CA . ASP B 1 102 ? 4.816 -11.055 -13.141 1 91.38 102 ASP B CA 1
ATOM 3080 C C . ASP B 1 102 ? 3.709 -11.75 -12.359 1 91.38 102 ASP B C 1
ATOM 3082 O O . ASP B 1 102 ? 3.898 -12.859 -11.859 1 91.38 102 ASP B O 1
ATOM 3086 N N . LEU B 1 103 ? 2.617 -11.086 -12.258 1 93.69 103 LEU B N 1
ATOM 3087 C CA . LEU B 1 103 ? 1.49 -11.664 -11.539 1 93.69 103 LEU B CA 1
ATOM 3088 C C . LEU B 1 103 ? 0.968 -12.906 -12.258 1 93.69 103 LEU B C 1
ATOM 3090 O O . LEU B 1 103 ? 0.713 -13.93 -11.625 1 93.69 103 LEU B O 1
ATOM 3094 N N . ALA B 1 104 ? 0.823 -12.781 -13.539 1 94.75 104 ALA B N 1
ATOM 3095 C CA . ALA B 1 104 ? 0.379 -13.93 -14.336 1 94.75 104 ALA B CA 1
ATOM 3096 C C . ALA B 1 104 ? 1.334 -15.109 -14.172 1 94.75 104 ALA B C 1
ATOM 3098 O O . ALA B 1 104 ? 0.897 -16.25 -14.031 1 94.75 104 ALA B O 1
ATOM 3099 N N . GLU B 1 105 ? 2.598 -14.797 -14.203 1 92.25 105 GLU B N 1
ATOM 3100 C CA . GLU B 1 105 ? 3.617 -15.828 -14.039 1 92.25 105 GLU B CA 1
ATOM 3101 C C . GLU B 1 105 ? 3.543 -16.469 -12.656 1 92.25 105 GLU B C 1
ATOM 3103 O O . GLU B 1 105 ? 3.629 -17.688 -12.523 1 92.25 105 GLU B O 1
ATOM 3108 N N . LEU B 1 106 ? 3.432 -15.648 -11.688 1 93.06 106 LEU B N 1
ATOM 3109 C CA . LEU B 1 106 ? 3.314 -16.125 -10.312 1 93.06 106 LEU B CA 1
ATOM 3110 C C . LEU B 1 106 ? 2.139 -17.078 -10.156 1 93.06 106 LEU B C 1
ATOM 3112 O O . LEU B 1 106 ? 2.291 -18.172 -9.617 1 93.06 106 LEU B O 1
ATOM 3116 N N . GLU B 1 107 ? 1.017 -16.703 -10.688 1 95.12 107 GLU B N 1
ATOM 3117 C CA . GLU B 1 107 ? -0.197 -17.5 -10.602 1 95.12 107 GLU B CA 1
ATOM 3118 C C . GLU B 1 107 ? -0.048 -18.812 -11.375 1 95.12 107 GLU B C 1
ATOM 3120 O O . GLU B 1 107 ? -0.511 -19.859 -10.922 1 95.12 107 GLU B O 1
ATOM 3125 N N . LEU B 1 108 ? 0.603 -18.703 -12.477 1 92.75 108 LEU B N 1
ATOM 3126 C CA . LEU B 1 108 ? 0.792 -19.875 -13.328 1 92.75 108 LEU B CA 1
ATOM 3127 C C . LEU B 1 108 ? 1.597 -20.953 -12.602 1 92.75 108 LEU B C 1
ATOM 3129 O O . LEU B 1 108 ? 1.302 -22.141 -12.719 1 92.75 108 LEU B O 1
ATOM 3133 N N . HIS B 1 109 ? 2.559 -20.562 -11.812 1 91.81 109 HIS B N 1
ATOM 3134 C CA . HIS B 1 109 ? 3.5 -21.531 -11.242 1 91.81 109 HIS B CA 1
ATOM 3135 C C . HIS B 1 109 ? 3.178 -21.812 -9.781 1 91.81 109 HIS B C 1
ATOM 3137 O O . HIS B 1 109 ? 3.875 -22.594 -9.125 1 91.81 109 HIS B O 1
ATOM 3143 N N . ALA B 1 110 ? 2.127 -21.219 -9.281 1 95.38 110 ALA B N 1
ATOM 3144 C CA . ALA B 1 110 ? 1.772 -21.375 -7.871 1 95.38 110 ALA B CA 1
ATOM 3145 C C . ALA B 1 110 ? 1.276 -22.797 -7.594 1 95.38 110 ALA B C 1
ATOM 3147 O O . ALA B 1 110 ? 0.538 -23.375 -8.398 1 95.38 110 ALA B O 1
ATOM 3148 N N . ARG B 1 111 ? 1.689 -23.344 -6.457 1 96.25 111 ARG B N 1
ATOM 3149 C CA . ARG B 1 111 ? 1.214 -24.656 -6.008 1 96.25 111 ARG B CA 1
ATOM 3150 C C . ARG B 1 111 ? 0.002 -24.5 -5.094 1 96.25 111 ARG B C 1
ATOM 3152 O O . ARG B 1 111 ? -0.758 -25.453 -4.906 1 96.25 111 ARG B O 1
ATOM 3159 N N . ALA B 1 112 ? -0.135 -23.406 -4.508 1 97.88 112 ALA B N 1
ATOM 3160 C CA . ALA B 1 112 ? -1.273 -22.984 -3.689 1 97.88 112 ALA B CA 1
ATOM 3161 C C . ALA B 1 112 ? -1.346 -21.469 -3.582 1 97.88 112 ALA B C 1
ATOM 3163 O O . ALA B 1 112 ? -0.328 -20.781 -3.701 1 97.88 112 ALA B O 1
ATOM 3164 N N . MET B 1 113 ? -2.477 -21 -3.377 1 98.12 113 MET B N 1
ATOM 3165 C CA . MET B 1 113 ? -2.639 -19.562 -3.266 1 98.12 113 MET B CA 1
ATOM 3166 C C . MET B 1 113 ? -3.598 -19.203 -2.135 1 98.12 113 MET B C 1
ATOM 3168 O O . MET B 1 113 ? -4.57 -19.922 -1.891 1 98.12 113 MET B O 1
ATOM 3172 N N . ARG B 1 114 ? -3.303 -18.141 -1.44 1 97.94 114 ARG B N 1
ATOM 3173 C CA . ARG B 1 114 ? -4.176 -17.5 -0.46 1 97.94 114 ARG B CA 1
ATOM 3174 C C . ARG B 1 114 ? -4.25 -15.992 -0.686 1 97.94 114 ARG B C 1
ATOM 3176 O O . ARG B 1 114 ? -3.236 -15.359 -0.974 1 97.94 114 ARG B O 1
ATOM 3183 N N . SER B 1 115 ? -5.387 -15.539 -0.654 1 96.56 115 SER B N 1
ATOM 3184 C CA . SER B 1 115 ? -5.52 -14.094 -0.836 1 96.56 115 SER B CA 1
ATOM 3185 C C . SER B 1 115 ? -6.379 -13.477 0.261 1 96.56 115 SER B C 1
ATOM 3187 O O . SER B 1 115 ? -7.164 -14.172 0.906 1 96.56 115 SER B O 1
ATOM 3189 N N . LEU B 1 116 ? -6.16 -12.227 0.563 1 94.56 116 LEU B N 1
ATOM 3190 C CA . LEU B 1 116 ? -6.934 -11.406 1.489 1 94.56 116 LEU B CA 1
ATOM 3191 C C . LEU B 1 116 ? -7.293 -10.062 0.862 1 94.56 116 LEU B C 1
ATOM 3193 O O . LEU B 1 116 ? -6.406 -9.328 0.423 1 94.56 116 LEU B O 1
ATOM 3197 N N . THR B 1 117 ? -8.555 -9.805 0.767 1 92.62 117 THR B N 1
ATOM 3198 C CA . THR B 1 117 ? -9.039 -8.547 0.19 1 92.62 117 THR B CA 1
ATOM 3199 C C . THR B 1 117 ? -10.109 -7.922 1.071 1 92.62 117 THR B C 1
ATOM 3201 O O . THR B 1 117 ? -10.891 -8.633 1.711 1 92.62 117 THR B O 1
ATOM 3204 N N . SER B 1 118 ? -10.203 -6.59 1.053 1 89.25 118 SER B N 1
ATOM 3205 C CA . SER B 1 118 ? -11.156 -5.934 1.937 1 89.25 118 SER B CA 1
ATOM 3206 C C . SER B 1 118 ? -12.094 -5.016 1.154 1 89.25 118 SER B C 1
ATOM 3208 O O . SER B 1 118 ? -13.211 -4.734 1.596 1 89.25 118 SER B O 1
ATOM 3210 N N . VAL B 1 119 ? -11.656 -4.547 0.012 1 87.94 119 VAL B N 1
ATOM 3211 C CA . VAL B 1 119 ? -12.461 -3.559 -0.699 1 87.94 119 VAL B CA 1
ATOM 3212 C C . VAL B 1 119 ? -12.828 -4.09 -2.084 1 87.94 119 VAL B C 1
ATOM 3214 O O . VAL B 1 119 ? -13.922 -3.826 -2.586 1 87.94 119 VAL B O 1
ATOM 3217 N N . THR B 1 120 ? -11.945 -4.793 -2.652 1 90.75 120 THR B N 1
ATOM 3218 C CA . THR B 1 120 ? -12.172 -5.402 -3.959 1 90.75 120 THR B CA 1
ATOM 3219 C C . THR B 1 120 ? -12.133 -6.926 -3.861 1 90.75 120 THR B C 1
ATOM 3221 O O . THR B 1 120 ? -11.844 -7.477 -2.797 1 90.75 120 THR B O 1
ATOM 3224 N N . LEU B 1 121 ? -12.492 -7.531 -4.918 1 94.56 121 LEU B N 1
ATOM 3225 C CA . LEU B 1 121 ? -12.469 -8.992 -4.969 1 94.56 121 LEU B CA 1
ATOM 3226 C C . LEU B 1 121 ? -11.211 -9.492 -5.668 1 94.56 121 LEU B C 1
ATOM 3228 O O . LEU B 1 121 ? -10.586 -8.75 -6.43 1 94.56 121 LEU B O 1
ATOM 3232 N N . PRO B 1 122 ? -10.812 -10.719 -5.367 1 95.44 122 PRO B N 1
ATOM 3233 C CA . PRO B 1 122 ? -9.625 -11.25 -6.039 1 95.44 122 PRO B CA 1
ATOM 3234 C C . PRO B 1 122 ? -9.727 -11.195 -7.559 1 95.44 122 PRO B C 1
ATOM 3236 O O . PRO B 1 122 ? -10.781 -11.5 -8.117 1 95.44 122 PRO B O 1
ATOM 3239 N N . GLY B 1 123 ? -8.688 -10.852 -8.164 1 95.38 123 GLY B N 1
ATOM 3240 C CA . GLY B 1 123 ? -8.664 -10.617 -9.602 1 95.38 123 GLY B CA 1
ATOM 3241 C C . GLY B 1 123 ? -9.164 -11.805 -10.406 1 95.38 123 GLY B C 1
ATOM 3242 O O . GLY B 1 123 ? -9.93 -11.641 -11.359 1 95.38 123 GLY B O 1
ATOM 3243 N N . LEU B 1 124 ? -8.789 -12.977 -10.031 1 97.06 124 LEU B N 1
ATOM 3244 C CA . LEU B 1 124 ? -9.117 -14.18 -10.789 1 97.06 124 LEU B CA 1
ATOM 3245 C C . LEU B 1 124 ? -10.609 -14.484 -10.719 1 97.06 124 LEU B C 1
ATOM 3247 O O . LEU B 1 124 ? -11.117 -15.297 -11.492 1 97.06 124 LEU B O 1
ATOM 3251 N N . PHE B 1 125 ? -11.32 -13.852 -9.789 1 97.88 125 PHE B N 1
ATOM 3252 C CA . PHE B 1 125 ? -12.727 -14.172 -9.594 1 97.88 125 PHE B CA 1
ATOM 3253 C C . PHE B 1 125 ? -13.617 -13.086 -10.188 1 97.88 125 PHE B C 1
ATOM 3255 O O . PHE B 1 125 ? -14.844 -13.188 -10.141 1 97.88 125 PHE B O 1
ATOM 3262 N N . GLN B 1 126 ? -13.094 -12.133 -10.781 1 97.69 126 GLN B N 1
ATOM 3263 C CA . GLN B 1 126 ? -13.836 -10.953 -11.219 1 97.69 126 GLN B CA 1
ATOM 3264 C C . GLN B 1 126 ? -14.484 -11.188 -12.586 1 97.69 126 GLN B C 1
ATOM 3266 O O . GLN B 1 126 ? -13.898 -11.844 -13.453 1 97.69 126 GLN B O 1
ATOM 3271 N N . THR B 1 127 ? -15.648 -10.656 -12.727 1 98.06 127 THR B N 1
ATOM 3272 C CA . THR B 1 127 ? -16.297 -10.617 -14.031 1 98.06 127 THR B CA 1
ATOM 3273 C C . THR B 1 127 ? -15.688 -9.531 -14.914 1 98.06 127 THR B C 1
ATOM 3275 O O . THR B 1 127 ? -14.953 -8.664 -14.422 1 98.06 127 THR B O 1
ATOM 3278 N N . GLU B 1 128 ? -16.016 -9.664 -16.188 1 98.06 128 GLU B N 1
ATOM 3279 C CA . GLU B 1 128 ? -15.531 -8.68 -17.156 1 98.06 128 GLU B CA 1
ATOM 3280 C C . GLU B 1 128 ? -15.992 -7.273 -16.781 1 98.06 128 GLU B C 1
ATOM 3282 O O . GLU B 1 128 ? -15.18 -6.344 -16.734 1 98.06 128 GLU B O 1
ATOM 3287 N N . ASN B 1 129 ? -17.234 -7.098 -16.484 1 97.38 129 ASN B N 1
ATOM 3288 C CA . ASN B 1 129 ? -17.797 -5.785 -16.172 1 97.38 129 ASN B CA 1
ATOM 3289 C C . ASN B 1 129 ? -17.234 -5.219 -14.875 1 97.38 129 ASN B C 1
ATOM 3291 O O . ASN B 1 129 ? -16.969 -4.02 -14.781 1 97.38 129 ASN B O 1
ATOM 3295 N N . TYR B 1 130 ? -17.078 -6.066 -13.922 1 96.5 130 TYR B N 1
ATOM 3296 C CA . TYR B 1 130 ? -16.484 -5.641 -12.664 1 96.5 130 TYR B CA 1
ATOM 3297 C C . TYR B 1 130 ? -15.039 -5.168 -12.867 1 96.5 130 TYR B C 1
ATOM 3299 O O . TYR B 1 130 ? -14.664 -4.086 -12.414 1 96.5 130 TYR B O 1
ATOM 3307 N N . ALA B 1 131 ? -14.266 -5.941 -13.609 1 96.25 131 ALA B N 1
ATOM 3308 C CA . ALA B 1 131 ? -12.883 -5.578 -13.891 1 96.25 131 ALA B CA 1
ATOM 3309 C C . ALA B 1 131 ? -12.805 -4.258 -14.656 1 96.25 131 ALA B C 1
ATOM 3311 O O . ALA B 1 131 ? -11.969 -3.402 -14.352 1 96.25 131 ALA B O 1
ATOM 3312 N N . ARG B 1 132 ? -13.672 -4.105 -15.625 1 95.69 132 ARG B N 1
ATOM 3313 C CA . ARG B 1 132 ? -13.711 -2.881 -16.422 1 95.69 132 ARG B CA 1
ATOM 3314 C C . ARG B 1 132 ? -14.016 -1.67 -15.539 1 95.69 132 ARG B C 1
ATOM 3316 O O . ARG B 1 132 ? -13.422 -0.604 -15.711 1 95.69 132 ARG B O 1
ATOM 3323 N N . THR B 1 133 ? -14.922 -1.853 -14.633 1 93.62 133 THR B N 1
ATOM 3324 C CA . THR B 1 133 ? -15.266 -0.781 -13.703 1 93.62 133 THR B CA 1
ATOM 3325 C C . THR B 1 133 ? -14.055 -0.374 -12.867 1 93.62 133 THR B C 1
ATOM 3327 O O . THR B 1 133 ? -13.781 0.816 -12.703 1 93.62 133 THR B O 1
ATOM 3330 N N . LEU B 1 134 ? -13.328 -1.339 -12.352 1 91.62 134 LEU B N 1
ATOM 3331 C CA . LEU B 1 134 ? -12.156 -1.067 -11.523 1 91.62 134 LEU B CA 1
ATOM 3332 C C . LEU B 1 134 ? -11.086 -0.327 -12.328 1 91.62 134 LEU B C 1
ATOM 3334 O O . LEU B 1 134 ? -10.586 0.71 -11.883 1 91.62 134 LEU B O 1
ATOM 3338 N N . PHE B 1 135 ? -10.75 -0.802 -13.523 1 92.12 135 PHE B N 1
ATOM 3339 C CA . PHE B 1 135 ? -9.672 -0.229 -14.312 1 92.12 135 PHE B CA 1
ATOM 3340 C C . PHE B 1 135 ? -10.055 1.146 -14.844 1 92.12 135 PHE B C 1
ATOM 3342 O O . PHE B 1 135 ? -9.203 2.027 -14.977 1 92.12 135 PHE B O 1
ATOM 3349 N N . SER B 1 136 ? -11.352 1.322 -15.07 1 91.38 136 SER B N 1
ATOM 3350 C CA . SER B 1 136 ? -11.828 2.613 -15.562 1 91.38 136 SER B CA 1
ATOM 3351 C C . SER B 1 136 ? -11.82 3.66 -14.453 1 91.38 136 SER B C 1
ATOM 3353 O O . SER B 1 136 ? -11.883 4.859 -14.727 1 91.38 136 SER B O 1
ATOM 3355 N N . GLY B 1 137 ? -11.766 3.195 -13.188 1 85.94 137 GLY B N 1
ATOM 3356 C CA . GLY B 1 137 ? -11.852 4.098 -12.055 1 85.94 137 GLY B CA 1
ATOM 3357 C C . GLY B 1 137 ? -10.492 4.512 -11.523 1 85.94 137 GLY B C 1
ATOM 3358 O O . GLY B 1 137 ? -10.406 5.254 -10.539 1 85.94 137 GLY B O 1
ATOM 3359 N N . VAL B 1 138 ? -9.438 4.062 -12.125 1 83.5 138 VAL B N 1
ATOM 3360 C CA . VAL B 1 138 ? -8.094 4.391 -11.656 1 83.5 138 VAL B CA 1
ATOM 3361 C C . VAL B 1 138 ? -7.812 5.875 -11.875 1 83.5 138 VAL B C 1
ATOM 3363 O O . VAL B 1 138 ? -8.328 6.473 -12.828 1 83.5 138 VAL B O 1
ATOM 3366 N N . THR B 1 139 ? -7.039 6.438 -11.008 1 83.5 139 THR B N 1
ATOM 3367 C CA . THR B 1 139 ? -6.602 7.824 -11.117 1 83.5 139 THR B CA 1
ATOM 3368 C C . THR B 1 139 ? -5.082 7.902 -11.242 1 83.5 139 THR B C 1
ATOM 3370 O O . THR B 1 139 ? -4.359 7.367 -10.398 1 83.5 139 THR B O 1
ATOM 3373 N N . PRO B 1 140 ? -4.578 8.602 -12.227 1 83.69 140 PRO B N 1
ATOM 3374 C CA . PRO B 1 140 ? -5.301 9.273 -13.305 1 83.69 140 PRO B CA 1
ATOM 3375 C C . PRO B 1 140 ? -5.992 8.305 -14.258 1 83.69 140 PRO B C 1
ATOM 3377 O O . PRO B 1 140 ? -5.566 7.148 -14.383 1 83.69 140 PRO B O 1
ATOM 3380 N N . LYS B 1 141 ? -7.004 8.82 -14.977 1 88.69 141 LYS B N 1
ATOM 3381 C CA . LYS B 1 141 ? -7.789 7.996 -15.891 1 88.69 141 LYS B CA 1
ATOM 3382 C C . LYS B 1 141 ? -6.914 7.406 -17 1 88.69 141 LYS B C 1
ATOM 3384 O O . LYS B 1 141 ? -6.086 8.109 -17.578 1 88.69 141 LYS B O 1
ATOM 3389 N N . LEU B 1 142 ? -7.148 6.176 -17.25 1 89.81 142 LEU B N 1
ATOM 3390 C CA . LEU B 1 142 ? -6.418 5.48 -18.312 1 89.81 142 LEU B CA 1
ATOM 3391 C C . LEU B 1 142 ? -7.137 5.613 -19.641 1 89.81 142 LEU B C 1
ATOM 3393 O O . LEU B 1 142 ? -8.367 5.684 -19.688 1 89.81 142 LEU B O 1
ATOM 3397 N N . PRO B 1 143 ? -6.34 5.613 -20.672 1 93.75 143 PRO B N 1
ATOM 3398 C CA . PRO B 1 143 ? -6.98 5.5 -22 1 93.75 143 PRO B CA 1
ATOM 3399 C C . PRO B 1 143 ? -7.805 4.227 -22.141 1 93.75 143 PRO B C 1
ATOM 3401 O O . PRO B 1 143 ? -7.461 3.193 -21.562 1 93.75 143 PRO B O 1
ATOM 3404 N N . SER B 1 144 ? -8.859 4.293 -22.984 1 94.31 144 SER B N 1
ATOM 3405 C CA . SER B 1 144 ? -9.797 3.188 -23.141 1 94.31 144 SER B CA 1
ATOM 3406 C C . SER B 1 144 ? -9.086 1.931 -23.641 1 94.31 144 SER B C 1
ATOM 3408 O O . SER B 1 144 ? -9.422 0.82 -23.219 1 94.31 144 SER B O 1
ATOM 3410 N N . ASP B 1 145 ? -8.156 2.109 -24.484 1 95 145 ASP B N 1
ATOM 3411 C CA . ASP B 1 145 ? -7.434 0.965 -25.031 1 95 145 ASP B CA 1
ATOM 3412 C C . ASP B 1 145 ? -6.641 0.252 -23.938 1 95 145 ASP B C 1
ATOM 3414 O O . ASP B 1 145 ? -6.566 -0.979 -23.922 1 95 145 ASP B O 1
ATOM 3418 N N . GLU B 1 146 ? -6.074 1.021 -23.047 1 94.69 146 GLU B N 1
ATOM 3419 C CA . GLU B 1 146 ? -5.328 0.431 -21.938 1 94.69 146 GLU B CA 1
ATOM 3420 C C . GLU B 1 146 ? -6.254 -0.303 -20.969 1 94.69 146 GLU B C 1
ATOM 3422 O O . GLU B 1 146 ? -5.914 -1.375 -20.469 1 94.69 146 GLU B O 1
ATOM 3427 N N . VAL B 1 147 ? -7.395 0.275 -20.766 1 95.75 147 VAL B N 1
ATOM 3428 C CA . VAL B 1 147 ? -8.383 -0.373 -19.906 1 95.75 147 VAL B CA 1
ATOM 3429 C C . VAL B 1 147 ? -8.766 -1.729 -20.5 1 95.75 147 VAL B C 1
ATOM 3431 O O . VAL B 1 147 ? -8.766 -2.74 -19.797 1 95.75 147 VAL B O 1
ATOM 3434 N N . GLU B 1 148 ? -9.016 -1.768 -21.75 1 97.25 148 GLU B N 1
ATOM 3435 C CA . GLU B 1 148 ? -9.469 -2.992 -22.406 1 97.25 148 GLU B CA 1
ATOM 3436 C C . GLU B 1 148 ? -8.391 -4.074 -22.359 1 97.25 148 GLU B C 1
ATOM 3438 O O . GLU B 1 148 ? -8.695 -5.25 -22.156 1 97.25 148 GLU B O 1
ATOM 3443 N N . VAL B 1 149 ? -7.211 -3.654 -22.547 1 97.31 149 VAL B N 1
ATOM 3444 C CA . VAL B 1 149 ? -6.113 -4.617 -22.516 1 97.31 149 VAL B CA 1
ATOM 3445 C C . VAL B 1 149 ? -5.969 -5.191 -21.109 1 97.31 149 VAL B C 1
ATOM 3447 O O . VAL B 1 149 ? -5.707 -6.383 -20.938 1 97.31 149 VAL B O 1
ATOM 3450 N N . ARG B 1 150 ? -6.109 -4.367 -20.094 1 96.38 150 ARG B N 1
ATOM 3451 C CA . ARG B 1 150 ? -6.035 -4.824 -18.703 1 96.38 150 ARG B CA 1
ATOM 3452 C C . ARG B 1 150 ? -7.168 -5.797 -18.391 1 96.38 150 ARG B C 1
ATOM 3454 O O . ARG B 1 150 ? -6.957 -6.805 -17.719 1 96.38 150 ARG B O 1
ATOM 3461 N N . VAL B 1 151 ? -8.305 -5.457 -18.922 1 97.75 151 VAL B N 1
ATOM 3462 C CA . VAL B 1 151 ? -9.461 -6.324 -18.719 1 97.75 151 VAL B CA 1
ATOM 3463 C C . VAL B 1 151 ? -9.227 -7.676 -19.391 1 97.75 151 VAL B C 1
ATOM 3465 O O . VAL B 1 151 ? -9.445 -8.727 -18.781 1 97.75 151 VAL B O 1
ATOM 3468 N N . GLU B 1 152 ? -8.766 -7.641 -20.562 1 97.81 152 GLU B N 1
ATOM 3469 C CA . GLU B 1 152 ? -8.461 -8.859 -21.297 1 97.81 152 GLU B CA 1
ATOM 3470 C C . GLU B 1 152 ? -7.453 -9.727 -20.547 1 97.81 152 GLU B C 1
ATOM 3472 O O . GLU B 1 152 ? -7.621 -10.945 -20.453 1 97.81 152 GLU B O 1
ATOM 3477 N N . HIS B 1 153 ? -6.422 -9.086 -20.125 1 97.56 153 HIS B N 1
ATOM 3478 C CA . HIS B 1 153 ? -5.379 -9.781 -19.375 1 97.56 153 HIS B CA 1
ATOM 3479 C C . HIS B 1 153 ? -5.953 -10.453 -18.141 1 97.56 153 HIS B C 1
ATOM 3481 O O . HIS B 1 153 ? -5.613 -11.594 -17.828 1 97.56 153 HIS B O 1
ATOM 3487 N N . ARG B 1 154 ? -6.82 -9.781 -17.484 1 96.94 154 ARG B N 1
ATOM 3488 C CA . ARG B 1 154 ? -7.469 -10.305 -16.281 1 96.94 154 ARG B CA 1
ATOM 3489 C C . ARG B 1 154 ? -8.305 -11.547 -16.609 1 96.94 154 ARG B C 1
ATOM 3491 O O . ARG B 1 154 ? -8.219 -12.555 -15.906 1 96.94 154 ARG B O 1
ATOM 3498 N N . LEU B 1 155 ? -9.031 -11.445 -17.578 1 97.56 155 LEU B N 1
ATOM 3499 C CA . LEU B 1 155 ? -9.898 -12.547 -17.969 1 97.56 155 LEU B CA 1
ATOM 3500 C C . LEU B 1 155 ? -9.086 -13.75 -18.422 1 97.56 155 LEU B C 1
ATOM 3502 O O . LEU B 1 155 ? -9.453 -14.898 -18.141 1 97.56 155 LEU B O 1
ATOM 3506 N N . LYS B 1 156 ? -8.047 -13.492 -19.062 1 97.31 156 LYS B N 1
ATOM 3507 C CA . LYS B 1 156 ? -7.184 -14.578 -19.516 1 97.31 156 LYS B CA 1
ATOM 3508 C C . LYS B 1 156 ? -6.531 -15.281 -18.328 1 97.31 156 LYS B C 1
ATOM 3510 O O . LYS B 1 156 ? -6.426 -16.516 -18.312 1 97.31 156 LYS B O 1
ATOM 3515 N N . ARG B 1 157 ? -6.102 -14.492 -17.391 1 97.25 157 ARG B N 1
ATOM 3516 C CA . ARG B 1 157 ? -5.559 -15.078 -16.172 1 97.25 157 ARG B CA 1
ATOM 3517 C C . ARG B 1 157 ? -6.57 -16.016 -15.508 1 97.25 157 ARG B C 1
ATOM 3519 O O . ARG B 1 157 ? -6.234 -17.125 -15.109 1 97.25 157 ARG B O 1
ATOM 3526 N N . ALA B 1 158 ? -7.762 -15.57 -15.43 1 97.12 158 ALA B N 1
ATOM 3527 C CA . ALA B 1 158 ? -8.828 -16.359 -14.82 1 97.12 158 ALA B CA 1
ATOM 3528 C C . ALA B 1 158 ? -9.102 -17.625 -15.617 1 97.12 158 ALA B C 1
ATOM 3530 O O . ALA B 1 158 ? -9.219 -18.719 -15.047 1 97.12 158 ALA B O 1
ATOM 3531 N N . ALA B 1 159 ? -9.172 -17.484 -16.891 1 96.25 159 ALA B N 1
ATOM 3532 C CA . ALA B 1 159 ? -9.43 -18.625 -17.75 1 96.25 159 ALA B CA 1
ATOM 3533 C C . ALA B 1 159 ? -8.352 -19.688 -17.594 1 96.25 159 ALA B C 1
ATOM 3535 O O . ALA B 1 159 ? -8.648 -20.875 -17.484 1 96.25 159 ALA B O 1
ATOM 3536 N N . ILE B 1 160 ? -7.152 -19.25 -17.594 1 95 160 ILE B N 1
ATOM 3537 C CA . ILE B 1 160 ? -6.023 -20.172 -17.469 1 95 160 ILE B CA 1
ATOM 3538 C C . ILE B 1 160 ? -6.094 -20.906 -16.141 1 95 160 ILE B C 1
ATOM 3540 O O . ILE B 1 160 ? -5.84 -22.109 -16.062 1 95 160 ILE B O 1
ATOM 3544 N N . PHE B 1 161 ? -6.426 -20.234 -15.133 1 95.56 161 PHE B N 1
ATOM 3545 C CA . PHE B 1 161 ? -6.527 -20.844 -13.805 1 95.56 161 PHE B CA 1
ATOM 3546 C C . PHE B 1 161 ? -7.621 -21.906 -13.773 1 95.56 161 PHE B C 1
ATOM 3548 O O . PHE B 1 161 ? -7.383 -23.031 -13.352 1 95.56 161 PHE B O 1
ATOM 3555 N N . PHE B 1 162 ? -8.75 -21.562 -14.25 1 93.88 162 PHE B N 1
ATOM 3556 C CA . PHE B 1 162 ? -9.914 -22.422 -14.094 1 93.88 162 PHE B CA 1
ATOM 3557 C C . PHE B 1 162 ? -9.914 -23.531 -15.133 1 93.88 162 PHE B C 1
ATOM 3559 O O . PHE B 1 162 ? -10.586 -24.547 -14.961 1 93.88 162 PHE B O 1
ATOM 3566 N N . ASP B 1 163 ? -9.219 -23.344 -16.188 1 92.5 163 ASP B N 1
ATOM 3567 C CA . ASP B 1 163 ? -9.188 -24.328 -17.25 1 92.5 163 ASP B CA 1
ATOM 3568 C C . ASP B 1 163 ? -8.133 -25.406 -16.969 1 92.5 163 ASP B C 1
ATOM 3570 O O . ASP B 1 163 ? -8.078 -26.422 -17.656 1 92.5 163 ASP B O 1
ATOM 3574 N N . ARG B 1 164 ? -7.359 -25.203 -16 1 90.94 164 ARG B N 1
ATOM 3575 C CA . ARG B 1 164 ? -6.355 -26.203 -15.641 1 90.94 164 ARG B CA 1
ATOM 3576 C C . ARG B 1 164 ? -7.016 -27.516 -15.195 1 90.94 164 ARG B C 1
ATOM 3578 O O . ARG B 1 164 ? -8.07 -27.5 -14.562 1 90.94 164 ARG B O 1
ATOM 3585 N N . GLN B 1 165 ? -6.371 -28.562 -15.547 1 89.06 165 GLN B N 1
ATOM 3586 C CA . GLN B 1 165 ? -6.883 -29.859 -15.133 1 89.06 165 GLN B CA 1
ATOM 3587 C C . GLN B 1 165 ? -6.867 -30 -13.609 1 89.06 165 GLN B C 1
ATOM 3589 O O . GLN B 1 165 ? -7.836 -30.469 -13.016 1 89.06 165 GLN B O 1
ATOM 3594 N N . ASP B 1 166 ? -5.762 -29.547 -13.062 1 91 166 ASP B N 1
ATOM 3595 C CA . ASP B 1 166 ? -5.613 -29.594 -11.609 1 91 166 ASP B CA 1
ATOM 3596 C C . ASP B 1 166 ? -5.168 -28.234 -11.07 1 91 166 ASP B C 1
ATOM 3598 O O . ASP B 1 166 ? -4.004 -28.062 -10.695 1 91 166 ASP B O 1
ATOM 3602 N N . PRO B 1 167 ? -6.113 -27.344 -10.984 1 93.44 167 PRO B N 1
ATOM 3603 C CA . PRO B 1 167 ? -5.73 -26.031 -10.477 1 93.44 167 PRO B CA 1
ATOM 3604 C C . PRO B 1 167 ? -5.281 -26.062 -9.016 1 93.44 167 PRO B C 1
ATOM 3606 O O . PRO B 1 167 ? -5.793 -26.859 -8.227 1 93.44 167 PRO B O 1
ATOM 3609 N N . PRO B 1 168 ? -4.254 -25.25 -8.703 1 95.81 168 PRO B N 1
ATOM 3610 C CA . PRO B 1 168 ? -3.828 -25.219 -7.301 1 95.81 168 PRO B CA 1
ATOM 3611 C C . PRO B 1 168 ? -4.938 -24.75 -6.359 1 95.81 168 PRO B C 1
ATOM 3613 O O . PRO B 1 168 ? -5.789 -23.938 -6.75 1 95.81 168 PRO B O 1
ATOM 3616 N N . PRO B 1 169 ? -4.922 -25.328 -5.168 1 97.62 169 PRO B N 1
ATOM 3617 C CA . PRO B 1 169 ? -5.891 -24.812 -4.199 1 97.62 169 PRO B CA 1
ATOM 3618 C C . PRO B 1 169 ? -5.773 -23.297 -3.986 1 97.62 169 PRO B C 1
ATOM 3620 O O . PRO B 1 169 ? -4.664 -22.766 -3.896 1 97.62 169 PRO B O 1
ATOM 3623 N N . PHE B 1 170 ? -6.883 -22.656 -4.008 1 98.31 170 PHE B N 1
ATOM 3624 C CA . PHE B 1 170 ? -6.945 -21.203 -3.828 1 98.31 170 PHE B CA 1
ATOM 3625 C C . PHE B 1 170 ? -7.922 -20.844 -2.715 1 98.31 170 PHE B C 1
ATOM 3627 O O . PHE B 1 170 ? -9.133 -21.016 -2.861 1 98.31 170 PHE B O 1
ATOM 3634 N N . ILE B 1 171 ? -7.367 -20.297 -1.581 1 98.5 171 ILE B N 1
ATOM 3635 C CA . ILE B 1 171 ? -8.195 -19.797 -0.485 1 98.5 171 ILE B CA 1
ATOM 3636 C C . ILE B 1 171 ? -8.32 -18.281 -0.58 1 98.5 171 ILE B C 1
ATOM 3638 O O . ILE B 1 171 ? -7.332 -17.547 -0.439 1 98.5 171 ILE B O 1
ATOM 3642 N N . ALA B 1 172 ? -9.477 -17.844 -0.854 1 98.06 172 ALA B N 1
ATOM 3643 C CA . ALA B 1 172 ? -9.742 -16.406 -0.93 1 98.06 172 ALA B CA 1
ATOM 3644 C C . ALA B 1 172 ? -10.477 -15.922 0.318 1 98.06 172 ALA B C 1
ATOM 3646 O O . ALA B 1 172 ? -11.625 -16.281 0.555 1 98.06 172 ALA B O 1
ATOM 3647 N N . ILE B 1 173 ? -9.797 -15.133 1.1 1 97.12 173 ILE B N 1
ATOM 3648 C CA . ILE B 1 173 ? -10.422 -14.492 2.252 1 97.12 173 ILE B CA 1
ATOM 3649 C C . ILE B 1 173 ? -10.852 -13.07 1.883 1 97.12 173 ILE B C 1
ATOM 3651 O O . ILE B 1 173 ? -10.031 -12.242 1.497 1 97.12 173 ILE B O 1
ATOM 3655 N N . ILE B 1 174 ? -12.133 -12.844 1.994 1 96.38 174 ILE B N 1
ATOM 3656 C CA . ILE B 1 174 ? -12.727 -11.586 1.534 1 96.38 174 ILE B CA 1
ATOM 3657 C C . ILE B 1 174 ? -13.5 -10.938 2.674 1 96.38 174 ILE B C 1
ATOM 3659 O O . ILE B 1 174 ? -14.352 -11.578 3.299 1 96.38 174 ILE B O 1
ATOM 3663 N N . HIS B 1 175 ? -13.211 -9.711 2.99 1 94.5 175 HIS B N 1
ATOM 3664 C CA . HIS B 1 175 ? -14.008 -9 3.986 1 94.5 175 HIS B CA 1
ATOM 3665 C C . HIS B 1 175 ? -15.383 -8.641 3.443 1 94.5 175 HIS B C 1
ATOM 3667 O O . HIS B 1 175 ? -15.523 -8.32 2.262 1 94.5 175 HIS B O 1
ATOM 3673 N N . GLU B 1 176 ? -16.344 -8.625 4.262 1 95.38 176 GLU B N 1
ATOM 3674 C CA . GLU B 1 176 ? -17.719 -8.312 3.889 1 95.38 176 GLU B CA 1
ATOM 3675 C C . GLU B 1 176 ? -17.812 -6.945 3.213 1 95.38 176 GLU B C 1
ATOM 3677 O O . GLU B 1 176 ? -18.688 -6.727 2.361 1 95.38 176 GLU B O 1
ATOM 3682 N N . ALA B 1 177 ? -17 -6.062 3.57 1 93.5 177 ALA B N 1
ATOM 3683 C CA . ALA B 1 177 ? -16.969 -4.746 2.945 1 93.5 177 ALA B CA 1
ATOM 3684 C C . ALA B 1 177 ? -16.859 -4.859 1.428 1 93.5 177 ALA B C 1
ATOM 3686 O O . ALA B 1 177 ? -17.578 -4.176 0.695 1 93.5 177 ALA B O 1
ATOM 3687 N N . ALA B 1 178 ? -16.016 -5.719 0.944 1 93.56 178 ALA B N 1
ATOM 3688 C CA . ALA B 1 178 ? -15.812 -5.895 -0.491 1 93.56 178 ALA B CA 1
ATOM 3689 C C . ALA B 1 178 ? -17.094 -6.371 -1.173 1 93.56 178 ALA B C 1
ATOM 3691 O O . ALA B 1 178 ? -17.375 -5.996 -2.316 1 93.56 178 ALA B O 1
ATOM 3692 N N . LEU B 1 179 ? -17.828 -7.125 -0.45 1 96.19 179 LEU B N 1
ATOM 3693 C CA . LEU B 1 179 ? -19.047 -7.715 -1.005 1 96.19 179 LEU B CA 1
ATOM 3694 C C . LEU B 1 179 ? -20.156 -6.68 -1.104 1 96.19 179 LEU B C 1
ATOM 3696 O O . LEU B 1 179 ? -21.109 -6.855 -1.874 1 96.19 179 LEU B O 1
ATOM 3700 N N . ARG B 1 180 ? -20.016 -5.648 -0.347 1 94.94 180 ARG B N 1
ATOM 3701 C CA . ARG B 1 180 ? -21.109 -4.684 -0.272 1 94.94 180 ARG B CA 1
ATOM 3702 C C . ARG B 1 180 ? -20.844 -3.484 -1.174 1 94.94 180 ARG B C 1
ATOM 3704 O O . ARG B 1 180 ? -21.703 -2.617 -1.335 1 94.94 180 ARG B O 1
ATOM 3711 N N . MET B 1 181 ? -19.688 -3.465 -1.767 1 92.5 181 MET B N 1
ATOM 3712 C CA . MET B 1 181 ? -19.375 -2.393 -2.709 1 92.5 181 MET B CA 1
ATOM 3713 C C . MET B 1 181 ? -20.219 -2.514 -3.969 1 92.5 181 MET B C 1
ATOM 3715 O O . MET B 1 181 ? -20.438 -3.617 -4.473 1 92.5 181 MET B O 1
ATOM 3719 N N . ARG B 1 182 ? -20.656 -1.448 -4.504 1 93.44 182 ARG B N 1
ATOM 3720 C CA . ARG B 1 182 ? -21.484 -1.461 -5.703 1 93.44 182 ARG B CA 1
ATOM 3721 C C . ARG B 1 182 ? -20.75 -0.845 -6.887 1 93.44 182 ARG B C 1
ATOM 3723 O O . ARG B 1 182 ? -21.328 -0.045 -7.633 1 93.44 182 ARG B O 1
ATOM 3730 N N . PHE B 1 183 ? -19.531 -1.263 -6.973 1 90.75 183 PHE B N 1
ATOM 3731 C CA . PHE B 1 183 ? -18.734 -0.77 -8.086 1 90.75 183 PHE B CA 1
ATOM 3732 C C . PHE B 1 183 ? -19.391 -1.092 -9.414 1 90.75 183 PHE B C 1
ATOM 3734 O O . PHE B 1 183 ? -19.703 -2.254 -9.703 1 90.75 183 PHE B O 1
ATOM 3741 N N . GLY B 1 184 ? -19.594 -0.067 -10.234 1 91.62 184 GLY B N 1
ATOM 3742 C CA . GLY B 1 184 ? -20.188 -0.26 -11.555 1 91.62 184 GLY B CA 1
ATOM 3743 C C . GLY B 1 184 ? -21.703 -0.313 -11.523 1 91.62 184 GLY B C 1
ATOM 3744 O O . GLY B 1 184 ? -22.328 -0.49 -12.57 1 91.62 184 GLY B O 1
ATOM 3745 N N . GLY B 1 185 ? -22.312 -0.225 -10.352 1 93.44 185 GLY B N 1
ATOM 3746 C CA . GLY B 1 185 ? -23.766 -0.248 -10.234 1 93.44 185 GLY B CA 1
ATOM 3747 C C . GLY B 1 185 ? -24.297 -1.562 -9.695 1 93.44 185 GLY B C 1
ATOM 3748 O O . GLY B 1 185 ? -23.562 -2.543 -9.594 1 93.44 185 GLY B O 1
ATOM 3749 N N . ARG B 1 186 ? -25.594 -1.619 -9.422 1 94.25 186 ARG B N 1
ATOM 3750 C CA . ARG B 1 186 ? -26.25 -2.76 -8.789 1 94.25 186 ARG B CA 1
ATOM 3751 C C . ARG B 1 186 ? -26.156 -4 -9.672 1 94.25 186 ARG B C 1
ATOM 3753 O O . ARG B 1 186 ? -25.922 -5.105 -9.172 1 94.25 186 ARG B O 1
ATOM 3760 N N . THR B 1 187 ? -26.328 -3.73 -10.938 1 95.94 187 THR B N 1
ATOM 3761 C CA . THR B 1 187 ? -26.328 -4.859 -11.859 1 95.94 187 THR B CA 1
ATOM 3762 C C . THR B 1 187 ? -24.953 -5.516 -11.914 1 95.94 187 THR B C 1
ATOM 3764 O O . THR B 1 187 ? -24.844 -6.738 -11.789 1 95.94 187 THR B O 1
ATOM 3767 N N . VAL B 1 188 ? -23.938 -4.727 -12.062 1 96.38 188 VAL B N 1
ATOM 3768 C CA . VAL B 1 188 ? -22.562 -5.227 -12.125 1 96.38 188 VAL B CA 1
ATOM 3769 C C .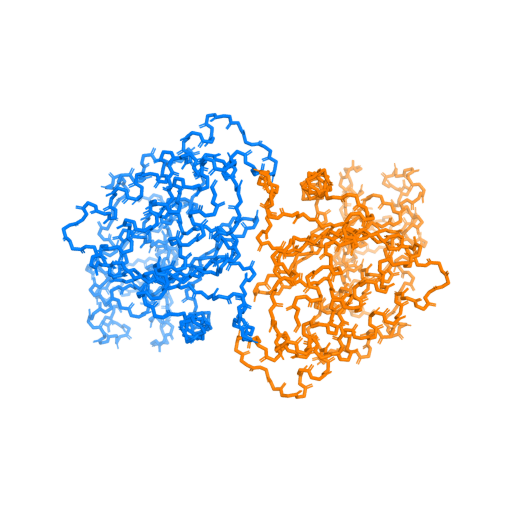 VAL B 1 188 ? -22.188 -5.895 -10.805 1 96.38 188 VAL B C 1
ATOM 3771 O O . VAL B 1 188 ? -21.594 -6.973 -10.797 1 96.38 188 VAL B O 1
ATOM 3774 N N . ALA B 1 189 ? -22.562 -5.281 -9.719 1 96.5 189 ALA B N 1
ATOM 3775 C CA . ALA B 1 189 ? -22.266 -5.812 -8.391 1 96.5 189 ALA B CA 1
ATOM 3776 C C . ALA B 1 189 ? -22.938 -7.164 -8.18 1 96.5 189 ALA B C 1
ATOM 3778 O O . ALA B 1 189 ? -22.328 -8.102 -7.676 1 96.5 189 ALA B O 1
ATOM 3779 N N . ARG B 1 190 ? -24.203 -7.258 -8.57 1 97.19 190 ARG B N 1
ATOM 3780 C CA . ARG B 1 190 ? -24.922 -8.516 -8.422 1 97.19 190 ARG B CA 1
ATOM 3781 C C . ARG B 1 190 ? -24.297 -9.617 -9.273 1 97.19 190 ARG B C 1
ATOM 3783 O O . ARG B 1 190 ? -24.078 -10.734 -8.797 1 97.19 190 ARG B O 1
ATOM 3790 N N . GLU B 1 191 ? -24.031 -9.281 -10.5 1 97.69 191 GLU B N 1
ATOM 3791 C CA . GLU B 1 191 ? -23.375 -10.234 -11.391 1 97.69 191 GLU B CA 1
ATOM 3792 C C . GLU B 1 191 ? -22.078 -10.75 -10.797 1 97.69 191 GLU B C 1
ATOM 3794 O O . GLU B 1 191 ? -21.781 -11.945 -10.867 1 97.69 191 GLU B O 1
ATOM 3799 N N . GLN B 1 192 ? -21.328 -9.883 -10.234 1 97.94 192 GLN B N 1
ATOM 3800 C CA . GLN B 1 192 ? -20.047 -10.234 -9.633 1 97.94 192 GLN B CA 1
ATOM 3801 C C . GLN B 1 192 ? -20.234 -11.18 -8.445 1 97.94 192 GLN B C 1
ATOM 3803 O O . GLN B 1 192 ? -19.469 -12.133 -8.273 1 97.94 192 GLN B O 1
ATOM 3808 N N . LEU B 1 193 ? -21.188 -10.891 -7.602 1 98.25 193 LEU B N 1
ATOM 3809 C CA . LEU B 1 193 ? -21.453 -11.742 -6.445 1 98.25 193 LEU B CA 1
ATOM 3810 C C . LEU B 1 193 ? -21.922 -13.125 -6.883 1 98.25 193 LEU B C 1
ATOM 3812 O O . LEU B 1 193 ? -21.562 -14.133 -6.277 1 98.25 193 LEU B O 1
ATOM 3816 N N . GLU B 1 194 ? -22.719 -13.148 -7.902 1 98.06 194 GLU B N 1
ATOM 3817 C CA . GLU B 1 194 ? -23.156 -14.422 -8.453 1 98.06 194 GLU B CA 1
ATOM 3818 C C . GLU B 1 194 ? -21.969 -15.234 -8.984 1 98.06 194 GLU B C 1
ATOM 3820 O O . GLU B 1 194 ? -21.891 -16.438 -8.766 1 98.06 194 GLU B O 1
ATOM 3825 N N . ARG B 1 195 ? -21.109 -14.516 -9.68 1 98 195 ARG B N 1
ATOM 3826 C CA . ARG B 1 195 ? -19.891 -15.156 -10.133 1 98 195 ARG B CA 1
ATOM 3827 C C . ARG B 1 195 ? -19.094 -15.719 -8.961 1 98 195 ARG B C 1
ATOM 3829 O O . ARG B 1 195 ? -18.547 -16.812 -9.039 1 98 195 ARG B O 1
ATOM 3836 N N . LEU B 1 196 ? -19 -15.023 -7.906 1 98.12 196 LEU B N 1
ATOM 3837 C CA . LEU B 1 196 ? -18.281 -15.461 -6.719 1 98.12 196 LEU B CA 1
ATOM 3838 C C . LEU B 1 196 ? -18.906 -16.719 -6.133 1 98.12 196 LEU B C 1
ATOM 3840 O O . LEU B 1 196 ? -18.188 -17.625 -5.695 1 98.12 196 LEU B O 1
ATOM 3844 N N . ILE B 1 197 ? -20.188 -16.766 -6.137 1 97.62 197 ILE B N 1
ATOM 3845 C CA . ILE B 1 197 ? -20.906 -17.938 -5.652 1 97.62 197 ILE B CA 1
ATOM 3846 C C . ILE B 1 197 ? -20.547 -19.156 -6.512 1 97.62 197 ILE B C 1
ATOM 3848 O O . ILE B 1 197 ? -20.234 -20.234 -5.992 1 97.62 197 ILE B O 1
ATOM 3852 N N . GLU B 1 198 ? -20.547 -19 -7.773 1 97.06 198 GLU B N 1
ATOM 3853 C CA . GLU B 1 198 ? -20.203 -20.078 -8.695 1 97.06 198 GLU B CA 1
ATOM 3854 C C . GLU B 1 198 ? -18.766 -20.547 -8.469 1 97.06 198 GLU B C 1
ATOM 3856 O O . GLU B 1 198 ? -18.516 -21.75 -8.43 1 97.06 198 GLU B O 1
ATOM 3861 N N . VAL B 1 199 ? -17.891 -19.609 -8.344 1 96.56 199 VAL B N 1
ATOM 3862 C CA . VAL B 1 199 ? -16.469 -19.891 -8.133 1 96.56 199 VAL B CA 1
ATOM 3863 C C . VAL B 1 199 ? -16.297 -20.641 -6.816 1 96.56 199 VAL B C 1
ATOM 3865 O O . VAL B 1 199 ? -15.453 -21.547 -6.719 1 96.56 199 VAL B O 1
ATOM 3868 N N . SER B 1 200 ? -17.047 -20.328 -5.832 1 96.5 200 SER B N 1
ATOM 3869 C CA . SER B 1 200 ? -16.922 -20.906 -4.504 1 96.5 200 SER B CA 1
ATOM 3870 C C . SER B 1 200 ? -17.312 -22.391 -4.508 1 96.5 200 SER B C 1
ATOM 3872 O O . SER B 1 200 ? -17.016 -23.109 -3.564 1 96.5 200 SER B O 1
ATOM 3874 N N . LYS B 1 201 ? -17.953 -22.797 -5.551 1 95.44 201 LYS B N 1
ATOM 3875 C CA . LYS B 1 201 ? -18.375 -24.188 -5.656 1 95.44 201 LYS B CA 1
ATOM 3876 C C . LYS B 1 201 ? -17.297 -25.047 -6.289 1 95.44 201 LYS B C 1
ATOM 3878 O O . LYS B 1 201 ? -17.391 -26.281 -6.281 1 95.44 201 LYS B O 1
ATOM 3883 N N . GLN B 1 202 ? -16.328 -24.422 -6.863 1 95.06 202 GLN B N 1
ATOM 3884 C CA . GLN B 1 202 ? -15.234 -25.172 -7.469 1 95.06 202 GLN B CA 1
ATOM 3885 C C . GLN B 1 202 ? -14.398 -25.875 -6.402 1 95.06 202 GLN B C 1
ATOM 3887 O O . GLN B 1 202 ? -14.062 -25.281 -5.375 1 95.06 202 GLN B O 1
ATOM 3892 N N . PRO B 1 203 ? -14.055 -27.094 -6.598 1 93.94 203 PRO B N 1
ATOM 3893 C CA . PRO B 1 203 ? -13.359 -27.891 -5.582 1 93.94 203 PRO B CA 1
ATOM 3894 C C . PRO B 1 203 ? -12.008 -27.297 -5.191 1 93.94 203 PRO B C 1
ATOM 3896 O O . PRO B 1 203 ? -11.555 -27.484 -4.062 1 93.94 203 PRO B O 1
ATOM 3899 N N . SER B 1 204 ? -11.383 -26.641 -6.082 1 95.81 204 SER B N 1
ATOM 3900 C CA . SER B 1 204 ? -10.047 -26.109 -5.82 1 95.81 204 SER B CA 1
ATOM 3901 C C . SER B 1 204 ? -10.117 -24.734 -5.152 1 95.81 204 SER B C 1
ATOM 3903 O O . SER B 1 204 ? -9.094 -24.203 -4.719 1 95.81 204 SER B O 1
ATOM 3905 N N . VAL B 1 205 ? -11.266 -24.188 -5.027 1 97.5 205 VAL B N 1
ATOM 3906 C CA . VAL B 1 205 ? -11.406 -22.828 -4.527 1 97.5 205 VAL B CA 1
ATOM 3907 C C . VAL B 1 205 ? -12.172 -22.828 -3.209 1 97.5 205 VAL B C 1
ATOM 3909 O O . VAL B 1 205 ? -13.188 -23.516 -3.082 1 97.5 205 VAL B O 1
ATOM 3912 N N . THR B 1 206 ? -11.648 -22.156 -2.275 1 98.12 206 THR B N 1
ATOM 3913 C CA . THR B 1 206 ? -12.336 -21.906 -1.012 1 98.12 206 THR B CA 1
ATOM 3914 C C . THR B 1 206 ? -12.531 -20.422 -0.777 1 98.12 206 THR B C 1
ATOM 3916 O O . THR B 1 206 ? -11.562 -19.656 -0.756 1 98.12 206 THR B O 1
ATOM 3919 N N . VAL B 1 207 ? -13.734 -20.031 -0.667 1 98.19 207 VAL B N 1
ATOM 3920 C CA . VAL B 1 207 ? -14.047 -18.641 -0.37 1 98.19 207 VAL B CA 1
ATOM 3921 C C . VAL B 1 207 ? -14.477 -18.5 1.09 1 98.19 207 VAL B C 1
ATOM 3923 O O . VAL B 1 207 ? -15.367 -19.234 1.553 1 98.19 207 VAL B O 1
ATOM 3926 N N . ARG B 1 208 ? -13.805 -17.672 1.808 1 98 208 ARG B N 1
ATOM 3927 C CA . ARG B 1 208 ? -14.133 -17.375 3.197 1 98 208 ARG B CA 1
ATOM 3928 C C . ARG B 1 208 ? -14.383 -15.875 3.387 1 98 208 ARG B C 1
ATOM 3930 O O . ARG B 1 208 ? -13.68 -15.047 2.805 1 98 208 ARG B O 1
ATOM 3937 N N . VAL B 1 209 ? -15.422 -15.562 4.164 1 97.5 209 VAL B N 1
ATOM 3938 C CA . VAL B 1 209 ? -15.812 -14.164 4.332 1 97.5 209 VAL B CA 1
ATOM 3939 C C . VAL B 1 209 ? -15.586 -13.734 5.781 1 97.5 209 VAL B C 1
ATOM 3941 O O . VAL B 1 209 ? -16 -14.43 6.711 1 97.5 209 VAL B O 1
ATOM 3944 N N . ILE B 1 210 ? -14.859 -12.672 5.996 1 95.62 210 ILE B N 1
ATOM 3945 C CA . ILE B 1 210 ? -14.836 -12.008 7.293 1 95.62 210 ILE B CA 1
ATOM 3946 C C . ILE B 1 210 ? -16.031 -11.078 7.426 1 95.62 210 ILE B C 1
ATOM 3948 O O . ILE B 1 210 ? -16.125 -10.078 6.719 1 95.62 210 ILE B O 1
ATOM 3952 N N . PRO B 1 211 ? -16.938 -11.414 8.289 1 95.31 211 PRO B N 1
ATOM 3953 C CA . PRO B 1 211 ? -18.125 -10.562 8.414 1 95.31 211 PRO B CA 1
ATOM 3954 C C . PRO B 1 211 ? -17.859 -9.281 9.195 1 95.31 211 PRO B C 1
ATOM 3956 O O . PRO B 1 211 ? -16.875 -9.203 9.945 1 95.31 211 PRO B O 1
ATOM 3959 N N . PHE B 1 212 ? -18.641 -8.266 9.039 1 93.38 212 PHE B N 1
ATOM 3960 C CA . PHE B 1 212 ? -18.531 -7.023 9.797 1 93.38 212 PHE B CA 1
ATOM 3961 C C . PHE B 1 212 ? -18.656 -7.285 11.289 1 93.38 212 PHE B C 1
ATOM 3963 O O . PHE B 1 212 ? -18.188 -6.492 12.109 1 93.38 212 PHE B O 1
ATOM 3970 N N . THR B 1 213 ? -19.234 -8.375 11.617 1 89.88 213 THR B N 1
ATOM 3971 C CA . THR B 1 213 ? -19.453 -8.703 13.023 1 89.88 213 THR B CA 1
ATOM 3972 C C . THR B 1 213 ? -18.172 -9.219 13.672 1 89.88 213 THR B C 1
ATOM 3974 O O . THR B 1 213 ? -18.125 -9.391 14.891 1 89.88 213 THR B O 1
ATOM 3977 N N . SER B 1 214 ? -17.234 -9.531 12.836 1 89.38 214 SER B N 1
ATOM 3978 C CA . SER B 1 214 ? -15.938 -9.914 13.406 1 89.38 214 SER B CA 1
ATOM 3979 C C . SER B 1 214 ? -15.336 -8.773 14.219 1 89.38 214 SER B C 1
ATOM 3981 O O . SER B 1 214 ? -15.297 -7.633 13.766 1 89.38 214 SER B O 1
ATOM 3983 N N . GLU B 1 215 ? -14.836 -9.109 15.359 1 85.25 215 GLU B N 1
ATOM 3984 C CA . GLU B 1 215 ? -14.32 -8.086 16.266 1 85.25 215 GLU B CA 1
ATOM 3985 C C . GLU B 1 215 ? -12.797 -7.988 16.172 1 85.25 215 GLU B C 1
ATOM 3987 O O . GLU B 1 215 ? -12.188 -7.109 16.797 1 85.25 215 GLU B O 1
ATOM 3992 N N . ASP B 1 216 ? -12.211 -8.859 15.453 1 78.81 216 ASP B N 1
ATOM 3993 C CA . ASP B 1 216 ? -10.766 -8.867 15.289 1 78.81 216 ASP B CA 1
ATOM 3994 C C . ASP B 1 216 ? -10.312 -7.828 14.273 1 78.81 216 ASP B C 1
ATOM 3996 O O . ASP B 1 216 ? -11.016 -7.574 13.289 1 78.81 216 ASP B O 1
ATOM 4000 N N . PHE B 1 217 ? -9.258 -7.238 14.688 1 72.62 217 PHE B N 1
ATOM 4001 C CA . PHE B 1 217 ? -8.641 -6.402 13.664 1 72.62 217 PHE B CA 1
ATOM 4002 C C . PHE B 1 217 ? -7.727 -7.227 12.773 1 72.62 217 PHE B C 1
ATOM 4004 O O . PHE B 1 217 ? -6.754 -7.82 13.25 1 72.62 217 PHE B O 1
ATOM 4011 N N . VAL B 1 218 ? -8.062 -7.348 11.656 1 70.81 218 VAL B N 1
ATOM 4012 C CA . VAL B 1 218 ? -7.191 -7.895 10.617 1 70.81 218 VAL B CA 1
ATOM 4013 C C . VAL B 1 218 ? -6.707 -6.766 9.703 1 70.81 218 VAL B C 1
ATOM 4015 O O . VAL B 1 218 ? -7.504 -5.961 9.219 1 70.81 218 VAL B O 1
ATOM 4018 N N . GLU B 1 219 ? -5.379 -6.629 9.781 1 64.5 219 GLU B N 1
ATOM 4019 C CA . GLU B 1 219 ? -4.828 -5.586 8.922 1 64.5 219 GLU B CA 1
ATOM 4020 C C . GLU B 1 219 ? -5.242 -5.793 7.465 1 64.5 219 GLU B C 1
ATOM 4022 O O . GLU B 1 219 ? -4.738 -6.695 6.793 1 64.5 219 GLU B O 1
ATOM 4027 N N . VAL B 1 220 ? -6.18 -5.07 7.062 1 62.81 220 VAL B N 1
ATOM 4028 C CA . VAL B 1 220 ? -6.82 -5.309 5.773 1 62.81 220 VAL B CA 1
ATOM 4029 C C . VAL B 1 220 ? -6.609 -4.102 4.863 1 62.81 220 VAL B C 1
ATOM 4031 O O . VAL B 1 220 ? -7.414 -3.852 3.961 1 62.81 220 VAL B O 1
ATOM 4034 N N . THR B 1 221 ? -5.578 -3.451 5.023 1 69.12 221 THR B N 1
ATOM 4035 C CA . THR B 1 221 ? -5.566 -2.176 4.316 1 69.12 221 THR B CA 1
ATOM 4036 C C . THR B 1 221 ? -5.09 -2.363 2.877 1 69.12 221 THR B C 1
ATOM 4038 O O . THR B 1 221 ? -5.297 -1.49 2.031 1 69.12 221 THR B O 1
ATOM 4041 N N . GLN B 1 222 ? -4.516 -3.492 2.594 1 77.69 222 GLN B N 1
ATOM 4042 C CA . GLN B 1 222 ? -4.094 -3.721 1.218 1 77.69 222 GLN B CA 1
ATOM 4043 C C . GLN B 1 222 ? -4.375 -5.156 0.786 1 77.69 222 GLN B C 1
ATOM 4045 O O . GLN B 1 222 ? -4.227 -6.09 1.577 1 77.69 222 GLN B O 1
ATOM 4050 N N . PRO B 1 223 ? -4.762 -5.316 -0.484 1 87.31 223 PRO B N 1
ATOM 4051 C CA . PRO B 1 223 ? -4.926 -6.68 -0.988 1 87.31 223 PRO B CA 1
ATOM 4052 C C . PRO B 1 223 ? -3.613 -7.457 -1.027 1 87.31 223 PRO B C 1
ATOM 4054 O O . PRO B 1 223 ? -2.566 -6.887 -1.346 1 87.31 223 PRO B O 1
ATOM 4057 N N . VAL B 1 224 ? -3.721 -8.703 -0.65 1 91.5 224 VAL B N 1
ATOM 4058 C CA . VAL B 1 224 ? -2.531 -9.547 -0.579 1 91.5 224 VAL B CA 1
ATOM 4059 C C . VAL B 1 224 ? -2.795 -10.875 -1.29 1 91.5 224 VAL B C 1
ATOM 4061 O O . VAL B 1 224 ? -3.879 -11.445 -1.162 1 91.5 224 VAL B O 1
ATOM 4064 N N . LEU B 1 225 ? -1.829 -11.297 -2.072 1 95.56 225 LEU B N 1
ATOM 4065 C CA . LEU B 1 225 ? -1.823 -12.641 -2.641 1 95.56 225 LEU B CA 1
ATOM 4066 C C . LEU B 1 225 ? -0.56 -13.391 -2.24 1 95.56 225 LEU B C 1
ATOM 4068 O O . LEU B 1 225 ? 0.553 -12.938 -2.512 1 95.56 225 LEU B O 1
ATOM 4072 N N . TYR B 1 226 ? -0.742 -14.43 -1.483 1 96.94 226 TYR B N 1
ATOM 4073 C CA . TYR B 1 226 ? 0.347 -15.336 -1.127 1 96.94 226 TYR B CA 1
ATOM 4074 C C . TYR B 1 226 ? 0.366 -16.547 -2.043 1 96.94 226 TYR B C 1
ATOM 4076 O O . TYR B 1 226 ? -0.572 -17.359 -2.043 1 96.94 226 TYR B O 1
ATOM 4084 N N . ALA B 1 227 ? 1.396 -16.656 -2.818 1 97.5 227 ALA B N 1
ATOM 4085 C CA . ALA B 1 227 ? 1.563 -17.797 -3.721 1 97.5 227 ALA B CA 1
ATOM 4086 C C . ALA B 1 227 ? 2.68 -18.719 -3.24 1 97.5 227 ALA B C 1
ATOM 4088 O O . ALA B 1 227 ? 3.83 -18.297 -3.105 1 97.5 227 ALA B O 1
ATOM 4089 N N . SER B 1 228 ? 2.264 -19.969 -2.998 1 97.5 228 SER B N 1
ATOM 4090 C CA . SER B 1 228 ? 3.258 -20.969 -2.623 1 97.5 228 SER B CA 1
ATOM 4091 C C . SER B 1 228 ? 3.961 -21.531 -3.852 1 97.5 228 SER B C 1
ATOM 4093 O O . SER B 1 228 ? 3.316 -21.844 -4.855 1 97.5 228 SER B O 1
ATOM 4095 N N . GLY B 1 229 ? 5.242 -21.578 -3.717 1 95.12 229 GLY B N 1
ATOM 4096 C CA . GLY B 1 229 ? 6.02 -22.203 -4.773 1 95.12 229 GLY B CA 1
ATOM 4097 C C . GLY B 1 229 ? 6.195 -23.703 -4.59 1 95.12 229 GLY B C 1
ATOM 4098 O O . GLY B 1 229 ? 5.555 -24.297 -3.727 1 95.12 229 GLY B O 1
ATOM 4099 N N . PRO B 1 230 ? 7.004 -24.234 -5.512 1 93.69 230 PRO B N 1
ATOM 4100 C CA . PRO B 1 230 ? 7.254 -25.672 -5.383 1 93.69 230 PRO B CA 1
ATOM 4101 C C . PRO B 1 230 ? 7.984 -26.047 -4.094 1 93.69 230 PRO B C 1
ATOM 4103 O O . PRO B 1 230 ? 7.879 -27.172 -3.615 1 93.69 230 PRO B O 1
ATOM 4106 N N . VAL B 1 231 ? 8.773 -25.109 -3.613 1 94.88 231 VAL B N 1
ATOM 4107 C CA . VAL B 1 231 ? 9.43 -25.203 -2.314 1 94.88 231 VAL B CA 1
ATOM 4108 C C . VAL B 1 231 ? 9.211 -23.906 -1.531 1 94.88 231 VAL B C 1
ATOM 4110 O O . VAL B 1 231 ? 8.977 -22.859 -2.121 1 94.88 231 VAL B O 1
ATOM 4113 N N . PRO B 1 232 ? 9.281 -23.953 -0.224 1 93.12 232 PRO B N 1
ATOM 4114 C CA . PRO B 1 232 ? 8.977 -22.781 0.599 1 93.12 232 PRO B CA 1
ATOM 4115 C C . PRO B 1 232 ? 9.891 -21.594 0.298 1 93.12 232 PRO B C 1
ATOM 4117 O O . PRO B 1 232 ? 9.477 -20.453 0.423 1 93.12 232 PRO B O 1
ATOM 4120 N N . GLN B 1 233 ? 11.094 -21.891 -0.123 1 93 233 GLN B N 1
ATOM 4121 C CA . GLN B 1 233 ? 12.055 -20.828 -0.413 1 93 233 GLN B CA 1
ATOM 4122 C C . GLN B 1 233 ? 11.602 -19.984 -1.604 1 93 233 GLN B C 1
ATOM 4124 O O . GLN B 1 233 ? 12.094 -18.875 -1.805 1 93 233 GLN B O 1
ATOM 4129 N N . LEU B 1 234 ? 10.672 -20.531 -2.328 1 95.12 234 LEU B N 1
ATOM 4130 C CA . LEU B 1 234 ? 10.242 -19.859 -3.549 1 95.12 234 LEU B CA 1
ATOM 4131 C C . LEU B 1 234 ? 8.828 -19.312 -3.4 1 95.12 234 LEU B C 1
ATOM 4133 O O . LEU B 1 234 ? 8.188 -18.953 -4.395 1 95.12 234 LEU B O 1
ATOM 4137 N N . ASP B 1 235 ? 8.312 -19.281 -2.154 1 96.88 235 ASP B N 1
ATOM 4138 C CA . ASP B 1 235 ? 7.055 -18.594 -1.894 1 96.88 235 ASP B CA 1
ATOM 4139 C C . ASP B 1 235 ? 7.176 -17.094 -2.209 1 96.88 235 ASP B C 1
ATOM 4141 O O . ASP B 1 235 ? 8.258 -16.516 -2.098 1 96.88 235 ASP B O 1
ATOM 4145 N N . THR B 1 236 ? 6.062 -16.5 -2.66 1 96.12 236 THR B N 1
ATOM 4146 C CA . THR B 1 236 ? 6.059 -15.086 -3.023 1 96.12 236 THR B CA 1
ATOM 4147 C C . THR B 1 236 ? 4.75 -14.422 -2.594 1 96.12 236 THR B C 1
ATOM 4149 O O . THR B 1 236 ? 3.676 -15.008 -2.729 1 96.12 236 THR B O 1
ATOM 4152 N N . VAL B 1 237 ? 4.902 -13.211 -2.043 1 94.44 237 VAL B N 1
ATOM 4153 C CA . VAL B 1 237 ? 3.734 -12.406 -1.7 1 94.44 237 VAL B CA 1
ATOM 4154 C C . VAL B 1 237 ? 3.607 -11.242 -2.68 1 94.44 237 VAL B C 1
ATOM 4156 O O . VAL B 1 237 ? 4.59 -10.555 -2.975 1 94.44 237 VAL B O 1
ATOM 4159 N N . GLN B 1 238 ? 2.479 -11.133 -3.24 1 93 238 GLN B N 1
ATOM 4160 C CA . GLN B 1 238 ? 2.174 -9.969 -4.062 1 93 238 GLN B CA 1
ATOM 4161 C C . GLN B 1 238 ? 1.235 -9.008 -3.332 1 93 238 GLN B C 1
ATOM 4163 O O . GLN B 1 238 ? 0.183 -9.422 -2.838 1 93 238 GLN B O 1
ATOM 4168 N N . ILE B 1 239 ? 1.62 -7.797 -3.221 1 88.12 239 ILE B N 1
ATOM 4169 C CA . ILE B 1 239 ? 0.796 -6.754 -2.619 1 88.12 239 ILE B CA 1
ATOM 4170 C C . ILE B 1 239 ? 0.404 -5.73 -3.682 1 88.12 239 ILE B C 1
ATOM 4172 O O . ILE B 1 239 ? 1.227 -5.348 -4.516 1 88.12 239 ILE B O 1
ATOM 4176 N N . ASP B 1 240 ? -0.824 -5.391 -3.658 1 77.94 240 ASP B N 1
ATOM 4177 C CA . ASP B 1 240 ? -1.305 -4.352 -4.562 1 77.94 240 ASP B CA 1
ATOM 4178 C C . ASP B 1 240 ? -1.311 -2.988 -3.881 1 77.94 240 ASP B C 1
ATOM 4180 O O . ASP B 1 240 ? -1.791 -2.854 -2.752 1 77.94 240 ASP B O 1
ATOM 4184 N N . SER B 1 241 ? -0.598 -2.053 -4.469 1 68.19 241 SER B N 1
ATOM 4185 C CA . SER B 1 241 ? -0.542 -0.694 -3.936 1 68.19 241 SER B CA 1
ATOM 4186 C C . SER B 1 241 ? -0.845 0.336 -5.02 1 68.19 241 SER B C 1
ATOM 4188 O O . SER B 1 241 ? -0.914 -0.002 -6.203 1 68.19 241 SER B O 1
ATOM 4190 N N . ALA B 1 242 ? -1.135 1.537 -4.594 1 63.91 242 ALA B N 1
ATOM 4191 C CA . ALA B 1 242 ? -1.379 2.643 -5.516 1 63.91 242 ALA B CA 1
ATOM 4192 C C . ALA B 1 242 ? -0.179 2.869 -6.434 1 63.91 242 ALA B C 1
ATOM 4194 O O . ALA B 1 242 ? -0.302 3.506 -7.48 1 63.91 242 ALA B O 1
ATOM 4195 N N . PHE B 1 243 ? 0.974 2.354 -6.023 1 65.56 243 PHE B N 1
ATOM 4196 C CA . PHE B 1 243 ? 2.197 2.557 -6.789 1 65.56 243 PHE B CA 1
ATOM 4197 C C . PHE B 1 243 ? 2.514 1.33 -7.637 1 65.56 243 PHE B C 1
ATOM 4199 O O . PHE B 1 243 ? 3.58 1.251 -8.25 1 65.56 243 PHE B O 1
ATOM 4206 N N . GLY B 1 244 ? 1.575 0.479 -7.645 1 69.44 244 GLY B N 1
ATOM 4207 C CA . GLY B 1 244 ? 1.799 -0.751 -8.391 1 69.44 244 GLY B CA 1
ATOM 4208 C C . GLY B 1 244 ? 2.033 -1.954 -7.492 1 69.44 244 GLY B C 1
ATOM 4209 O O . GLY B 1 244 ? 2.143 -1.815 -6.273 1 69.44 244 GLY B O 1
ATOM 4210 N N . GLY B 1 245 ? 2.039 -3.012 -8.086 1 75.69 245 GLY B N 1
ATOM 4211 C CA . GLY B 1 245 ? 2.223 -4.258 -7.359 1 75.69 245 GLY B CA 1
ATOM 4212 C C . GLY B 1 245 ? 3.656 -4.488 -6.918 1 75.69 245 GLY B C 1
ATOM 4213 O O . GLY B 1 245 ? 4.594 -4.074 -7.602 1 75.69 245 GLY B O 1
ATOM 4214 N N . ARG B 1 246 ? 3.793 -4.961 -5.66 1 83.06 246 ARG B N 1
ATOM 4215 C CA . ARG B 1 246 ? 5.09 -5.359 -5.125 1 83.06 246 ARG B CA 1
ATOM 4216 C C . ARG B 1 246 ? 5.129 -6.855 -4.84 1 83.06 246 ARG B C 1
ATOM 4218 O O . ARG B 1 246 ? 4.133 -7.438 -4.402 1 83.06 246 ARG B O 1
ATOM 4225 N N . PHE B 1 247 ? 6.324 -7.375 -5.137 1 88.88 247 PHE B N 1
ATOM 4226 C CA . PHE B 1 247 ? 6.531 -8.797 -4.863 1 88.88 247 PHE B CA 1
ATOM 4227 C C . PHE B 1 247 ? 7.555 -8.984 -3.748 1 88.88 247 PHE B C 1
ATOM 4229 O O . PHE B 1 247 ? 8.672 -8.484 -3.83 1 88.88 247 PHE B O 1
ATOM 4236 N N . LEU B 1 248 ? 7.109 -9.68 -2.715 1 90.62 248 LEU B N 1
ATOM 4237 C CA . LEU B 1 248 ? 7.949 -9.906 -1.543 1 90.62 248 LEU B CA 1
ATOM 4238 C C . LEU B 1 248 ? 8.359 -11.367 -1.44 1 90.62 248 LEU B C 1
ATOM 4240 O O . LEU B 1 248 ? 7.539 -12.266 -1.666 1 90.62 248 LEU B O 1
ATOM 4244 N N . ASP B 1 249 ? 9.641 -11.555 -1.119 1 92.19 249 ASP B N 1
ATOM 4245 C CA . ASP B 1 249 ? 10.102 -12.938 -1.039 1 92.19 249 ASP B CA 1
ATOM 4246 C C . ASP B 1 249 ? 11.07 -13.125 0.132 1 92.19 249 ASP B C 1
ATOM 4248 O O . ASP B 1 249 ? 11.617 -14.211 0.322 1 92.19 249 ASP B O 1
ATOM 4252 N N . ALA B 1 250 ? 11.312 -12.047 0.85 1 90.62 250 ALA B N 1
ATOM 4253 C CA . ALA B 1 250 ? 12.109 -12.195 2.064 1 90.62 250 ALA B CA 1
ATOM 4254 C C . ALA B 1 250 ? 11.359 -13.008 3.117 1 90.62 250 ALA B C 1
ATOM 4256 O O . ALA B 1 250 ? 10.148 -12.852 3.287 1 90.62 250 ALA B O 1
ATOM 4257 N N . GLU B 1 251 ? 12.094 -13.812 3.799 1 91.5 251 GLU B N 1
ATOM 4258 C CA . GLU B 1 251 ? 11.453 -14.703 4.766 1 91.5 251 GLU B CA 1
ATOM 4259 C C . GLU B 1 251 ? 10.688 -13.914 5.824 1 91.5 251 GLU B C 1
ATOM 4261 O O . GLU B 1 251 ? 9.633 -14.344 6.285 1 91.5 251 GLU B O 1
ATOM 4266 N N . THR B 1 252 ? 11.195 -12.805 6.227 1 91.25 252 THR B N 1
ATOM 4267 C CA . THR B 1 252 ? 10.523 -11.977 7.215 1 91.25 252 THR B CA 1
ATOM 4268 C C . THR B 1 252 ? 9.148 -11.539 6.711 1 91.25 252 THR B C 1
ATOM 4270 O O . THR B 1 252 ? 8.164 -11.594 7.449 1 91.25 252 THR B O 1
ATOM 4273 N N . ASP B 1 253 ? 9.109 -11.18 5.477 1 91.25 253 ASP B N 1
ATOM 4274 C CA . ASP B 1 253 ? 7.844 -10.781 4.871 1 91.25 253 ASP B CA 1
ATOM 4275 C C . ASP B 1 253 ? 6.906 -11.977 4.715 1 91.25 253 ASP B C 1
ATOM 4277 O O . ASP B 1 253 ? 5.719 -11.883 5.031 1 91.25 253 ASP B O 1
ATOM 4281 N N . LEU B 1 254 ? 7.48 -13.023 4.262 1 94 254 LEU B N 1
ATOM 4282 C CA . LEU B 1 254 ? 6.672 -14.219 4.062 1 94 254 LEU B CA 1
ATOM 4283 C C . LEU B 1 254 ? 6.047 -14.68 5.375 1 94 254 LEU B C 1
ATOM 4285 O O . LEU B 1 254 ? 4.855 -15 5.418 1 94 254 LEU B O 1
ATOM 4289 N N . HIS B 1 255 ? 6.812 -14.672 6.383 1 93.62 255 HIS B N 1
ATOM 4290 C CA . HIS B 1 255 ? 6.309 -15.07 7.691 1 93.62 255 HIS B CA 1
ATOM 4291 C C . HIS B 1 255 ? 5.203 -14.133 8.164 1 93.62 255 HIS B C 1
ATOM 4293 O O . HIS B 1 255 ? 4.176 -14.586 8.68 1 93.62 255 HIS B O 1
ATOM 4299 N N . LYS B 1 256 ? 5.395 -12.898 7.98 1 91.62 256 LYS B N 1
ATOM 4300 C CA . LYS B 1 256 ? 4.406 -11.883 8.344 1 91.62 256 LYS B CA 1
ATOM 4301 C C . LYS B 1 256 ? 3.072 -12.148 7.656 1 91.62 256 LYS B C 1
ATOM 4303 O O . LYS B 1 256 ? 2.027 -12.188 8.305 1 91.62 256 LYS B O 1
ATOM 4308 N N . TYR B 1 257 ? 3.105 -12.406 6.445 1 92.88 257 TYR B N 1
ATOM 4309 C CA . TYR B 1 257 ? 1.865 -12.508 5.688 1 92.88 257 TYR B CA 1
ATOM 4310 C C . TYR B 1 257 ? 1.235 -13.891 5.863 1 92.88 257 TYR B C 1
ATOM 4312 O O . TYR B 1 257 ? 0.011 -14.031 5.82 1 92.88 257 TYR B O 1
ATOM 4320 N N . ARG B 1 258 ? 2.057 -14.914 6.102 1 94.5 258 ARG B N 1
ATOM 4321 C CA . ARG B 1 258 ? 1.479 -16.188 6.504 1 94.5 258 ARG B CA 1
ATOM 4322 C C . ARG B 1 258 ? 0.682 -16.047 7.797 1 94.5 258 ARG B C 1
ATOM 4324 O O . ARG B 1 258 ? -0.437 -16.547 7.902 1 94.5 258 ARG B O 1
ATOM 4331 N N . THR B 1 259 ? 1.279 -15.328 8.703 1 92.94 259 THR B N 1
ATOM 4332 C CA . THR B 1 259 ? 0.629 -15.102 9.992 1 92.94 259 THR B CA 1
ATOM 4333 C C . THR B 1 259 ? -0.647 -14.281 9.82 1 92.94 259 THR B C 1
ATOM 4335 O O . THR B 1 259 ? -1.686 -14.609 10.398 1 92.94 259 THR B O 1
ATOM 4338 N N . LEU B 1 260 ? -0.548 -13.297 9.047 1 92.12 260 LEU B N 1
ATOM 4339 C CA . LEU B 1 260 ? -1.707 -12.453 8.766 1 92.12 260 LEU B CA 1
ATOM 4340 C C . LEU B 1 260 ? -2.842 -13.273 8.156 1 92.12 260 LEU B C 1
ATOM 4342 O O . LEU B 1 260 ? -3.992 -13.156 8.586 1 92.12 260 LEU B O 1
ATOM 4346 N N . LEU B 1 261 ? -2.512 -14.07 7.238 1 94.62 261 LEU B N 1
ATOM 4347 C CA . LEU B 1 261 ? -3.518 -14.875 6.555 1 94.62 261 LEU B CA 1
ATOM 4348 C C . LEU B 1 261 ? -4.109 -15.922 7.492 1 94.62 261 LEU B C 1
ATOM 4350 O O . LEU B 1 261 ? -5.297 -16.234 7.406 1 94.62 261 LEU B O 1
ATOM 4354 N N . ASP B 1 262 ? -3.283 -16.406 8.375 1 94.44 262 ASP B N 1
ATOM 4355 C CA . ASP B 1 262 ? -3.793 -17.312 9.391 1 94.44 262 ASP B CA 1
ATOM 4356 C C . ASP B 1 262 ? -4.82 -16.625 10.281 1 94.44 262 ASP B C 1
ATOM 4358 O O . ASP B 1 262 ? -5.871 -17.203 10.578 1 94.44 262 ASP B O 1
ATOM 4362 N N . ILE B 1 263 ? -4.527 -15.461 10.688 1 92.5 263 ILE B N 1
ATOM 4363 C CA . ILE B 1 263 ? -5.422 -14.672 11.531 1 92.5 263 ILE B CA 1
ATOM 4364 C C . ILE B 1 263 ? -6.715 -14.383 10.773 1 92.5 263 ILE B C 1
ATOM 4366 O O . ILE B 1 263 ? -7.812 -14.523 11.32 1 92.5 263 ILE B O 1
ATOM 4370 N N . ALA B 1 264 ? -6.559 -14.023 9.523 1 93.56 264 ALA B N 1
ATOM 4371 C CA . ALA B 1 264 ? -7.719 -13.711 8.695 1 93.56 264 ALA B CA 1
ATOM 4372 C C . ALA B 1 264 ? -8.609 -14.938 8.523 1 93.56 264 ALA B C 1
ATOM 4374 O O . ALA B 1 264 ? -9.844 -14.828 8.57 1 93.56 264 ALA B O 1
ATOM 4375 N N . GLU B 1 265 ? -8.008 -16.016 8.312 1 94.56 265 GLU B N 1
ATOM 4376 C CA . GLU B 1 265 ? -8.766 -17.25 8.148 1 94.56 265 GLU B CA 1
ATOM 4377 C C . GLU B 1 265 ? -9.523 -17.609 9.43 1 94.56 265 GLU B C 1
ATOM 4379 O O . GLU B 1 265 ? -10.672 -18.047 9.367 1 94.56 265 GLU B O 1
ATOM 4384 N N . ARG B 1 266 ? -8.922 -17.328 10.555 1 92.94 266 ARG B N 1
ATOM 4385 C CA . ARG B 1 266 ? -9.555 -17.609 11.836 1 92.94 266 ARG B CA 1
ATOM 4386 C C . ARG B 1 266 ? -10.734 -16.656 12.086 1 92.94 266 ARG B C 1
ATOM 4388 O O . ARG B 1 266 ? -11.734 -17.047 12.688 1 92.94 266 ARG B O 1
ATOM 4395 N N . ALA B 1 267 ? -10.578 -15.516 11.594 1 92.69 267 ALA B N 1
ATOM 4396 C CA . ALA B 1 267 ? -11.602 -14.484 11.789 1 92.69 267 ALA B CA 1
ATOM 4397 C C . ALA B 1 267 ? -12.75 -14.664 10.805 1 92.69 267 ALA B C 1
ATOM 4399 O O . ALA B 1 267 ? -13.812 -14.062 10.961 1 92.69 267 ALA B O 1
ATOM 4400 N N . SER B 1 268 ? -12.562 -15.508 9.781 1 95.62 268 SER B N 1
ATOM 4401 C CA . SER B 1 268 ? -13.547 -15.648 8.711 1 95.62 268 SER B CA 1
ATOM 4402 C C . SER B 1 268 ? -14.547 -16.766 9.023 1 95.62 268 SER B C 1
ATOM 4404 O O . SER B 1 268 ? -14.297 -17.609 9.891 1 95.62 268 SER B O 1
ATOM 4406 N N . LEU B 1 269 ? -15.641 -16.734 8.398 1 96.5 269 LEU B N 1
ATOM 4407 C CA . LEU B 1 269 ? -16.641 -17.781 8.477 1 96.5 269 LEU B CA 1
ATOM 4408 C C . LEU B 1 269 ? -16.188 -19.016 7.715 1 96.5 269 LEU B C 1
ATOM 4410 O O . LEU B 1 269 ? -15.281 -18.953 6.891 1 96.5 269 LEU B O 1
ATOM 4414 N N . ASP B 1 270 ? -16.812 -20.156 8.039 1 97.12 270 ASP B N 1
ATOM 4415 C CA . ASP B 1 270 ? -16.531 -21.344 7.246 1 97.12 270 ASP B CA 1
ATOM 4416 C C . ASP B 1 270 ? -17.062 -21.188 5.824 1 97.12 270 ASP B C 1
ATOM 4418 O O . ASP B 1 270 ? -17.828 -20.266 5.539 1 97.12 270 ASP B O 1
ATOM 4422 N N . PRO B 1 271 ? -16.641 -22.031 4.859 1 97.19 271 PRO B N 1
ATOM 4423 C CA . PRO B 1 271 ? -16.984 -21.875 3.445 1 97.19 271 PRO B CA 1
ATOM 4424 C C . PRO B 1 271 ? -18.5 -21.859 3.201 1 97.19 271 PRO B C 1
ATOM 4426 O O . PRO B 1 271 ? -18.984 -21.078 2.391 1 97.19 271 PRO B O 1
ATOM 4429 N N . GLU B 1 272 ? -19.234 -22.656 3.898 1 97.12 272 GLU B N 1
ATOM 4430 C CA . GLU B 1 272 ? -20.672 -22.719 3.693 1 97.12 272 GLU B CA 1
ATOM 4431 C C . GLU B 1 272 ? -21.359 -21.438 4.168 1 97.12 272 GLU B C 1
ATOM 4433 O O . GLU B 1 272 ? -22.172 -20.859 3.443 1 97.12 272 GLU B O 1
ATOM 4438 N N . ALA B 1 273 ? -21.047 -21.047 5.352 1 97.56 273 ALA B N 1
ATOM 4439 C CA . ALA B 1 273 ? -21.578 -19.797 5.879 1 97.56 273 ALA B CA 1
ATOM 4440 C C . ALA B 1 273 ? -21.156 -18.609 5.016 1 97.56 273 ALA B C 1
ATOM 4442 O O . ALA B 1 273 ? -21.938 -17.656 4.836 1 97.56 273 ALA B O 1
ATOM 4443 N N . SER B 1 274 ? -19.969 -18.641 4.52 1 97.88 274 SER B N 1
ATOM 4444 C CA . SER B 1 274 ? -19.469 -17.609 3.629 1 97.88 274 SER B CA 1
ATOM 4445 C C . SER B 1 274 ? -20.297 -17.516 2.355 1 97.88 274 SER B C 1
ATOM 4447 O O . SER B 1 274 ? -20.703 -16.422 1.944 1 97.88 274 SER B O 1
ATOM 4449 N N . ARG B 1 275 ? -20.562 -18.641 1.798 1 97.25 275 ARG B N 1
ATOM 4450 C CA . ARG B 1 275 ? -21.391 -18.656 0.59 1 97.25 275 ARG B CA 1
ATOM 4451 C C . ARG B 1 275 ? -22.781 -18.109 0.869 1 97.25 275 ARG B C 1
ATOM 4453 O O . ARG B 1 275 ? -23.359 -17.422 0.032 1 97.25 275 ARG B O 1
ATOM 4460 N N . GLN B 1 276 ? -23.297 -18.375 2.029 1 96.88 276 GLN B N 1
ATOM 4461 C CA . GLN B 1 276 ? -24.641 -17.906 2.404 1 96.88 276 GLN B CA 1
ATOM 4462 C C . GLN B 1 276 ? -24.688 -16.391 2.516 1 96.88 276 GLN B C 1
ATOM 4464 O O . GLN B 1 276 ? -25.641 -15.758 2.062 1 96.88 276 GLN B O 1
ATOM 4469 N N . ILE B 1 277 ? -23.672 -15.828 3.094 1 96.94 277 ILE B N 1
ATOM 4470 C CA . ILE B 1 277 ? -23.641 -14.383 3.232 1 96.94 277 ILE B CA 1
ATOM 4471 C C . ILE B 1 277 ? -23.547 -13.734 1.853 1 96.94 277 ILE B C 1
ATOM 4473 O O . ILE B 1 277 ? -24.188 -12.703 1.597 1 96.94 277 ILE B O 1
ATOM 4477 N N . VAL B 1 278 ? -22.75 -14.297 0.981 1 97.62 278 VAL B N 1
ATOM 4478 C CA . VAL B 1 278 ? -22.641 -13.766 -0.374 1 97.62 278 VAL B CA 1
ATOM 4479 C C . VAL B 1 278 ? -24 -13.82 -1.062 1 97.62 278 VAL B C 1
ATOM 4481 O O . VAL B 1 278 ? -24.422 -12.859 -1.705 1 97.62 278 VAL B O 1
ATOM 4484 N N . HIS B 1 279 ? -24.688 -14.938 -0.875 1 97.12 279 HIS B N 1
ATOM 4485 C CA . HIS B 1 279 ? -26.016 -15.102 -1.438 1 97.12 279 HIS B CA 1
ATOM 4486 C C . HIS B 1 279 ? -26.969 -14.039 -0.898 1 97.12 279 HIS B C 1
ATOM 4488 O O . HIS B 1 279 ? -27.75 -13.453 -1.657 1 97.12 279 HIS B O 1
ATOM 4494 N N . HIS B 1 280 ? -26.891 -13.844 0.362 1 97.06 280 HIS B N 1
ATOM 4495 C CA . HIS B 1 280 ? -27.781 -12.883 1.009 1 97.06 280 HIS B CA 1
ATOM 4496 C C . HIS B 1 280 ? -27.531 -11.469 0.481 1 97.06 280 HIS B C 1
ATOM 4498 O O . HIS B 1 280 ? -28.484 -10.758 0.131 1 97.06 280 HIS B O 1
ATOM 4504 N N . ILE B 1 281 ? -26.297 -11.125 0.37 1 96.81 281 ILE B N 1
ATOM 4505 C CA . ILE B 1 281 ? -25.938 -9.781 -0.1 1 96.81 281 ILE B CA 1
ATOM 4506 C C . ILE B 1 281 ? -26.344 -9.633 -1.565 1 96.81 281 ILE B C 1
ATOM 4508 O O . ILE B 1 281 ? -26.844 -8.586 -1.972 1 96.81 281 ILE B O 1
ATOM 4512 N N . ALA B 1 282 ? -26.141 -10.672 -2.35 1 96.56 282 ALA B N 1
ATOM 4513 C CA . ALA B 1 282 ? -26.531 -10.641 -3.756 1 96.56 282 ALA B CA 1
ATOM 4514 C C . ALA B 1 282 ? -28.031 -10.422 -3.906 1 96.56 282 ALA B C 1
ATOM 4516 O O . ALA B 1 282 ? -28.469 -9.688 -4.789 1 96.56 282 ALA B O 1
ATOM 4517 N N . ARG B 1 283 ? -28.766 -10.953 -3.025 1 94.31 283 ARG B N 1
ATOM 4518 C CA . ARG B 1 283 ? -30.234 -10.867 -3.078 1 94.31 283 ARG B CA 1
ATOM 4519 C C . ARG B 1 283 ? -30.703 -9.469 -2.693 1 94.31 283 ARG B C 1
ATOM 4521 O O . ARG B 1 283 ? -31.781 -9.039 -3.115 1 94.31 283 ARG B O 1
ATOM 4528 N N . GLU B 1 284 ? -29.906 -8.852 -1.894 1 92.12 284 GLU B N 1
ATOM 4529 C CA . GLU B 1 284 ? -30.25 -7.492 -1.471 1 92.12 284 GLU B CA 1
ATOM 4530 C C . GLU B 1 284 ? -30.062 -6.5 -2.615 1 92.12 284 GLU B C 1
ATOM 4532 O O . GLU B 1 284 ? -30.562 -5.371 -2.545 1 92.12 284 GLU B O 1
ATOM 4537 N N . LEU B 1 285 ? -29.328 -6.91 -3.582 1 90.62 285 LEU B N 1
ATOM 4538 C CA . LEU B 1 285 ? -29.062 -6.016 -4.703 1 90.62 285 LEU B CA 1
ATOM 4539 C C . LEU B 1 285 ? -30.125 -6.16 -5.785 1 90.62 285 LEU B C 1
ATOM 4541 O O . LEU B 1 285 ? -30.469 -5.188 -6.465 1 90.62 285 LEU B O 1
#

Radius of gyration: 26.14 Å; Cα contacts (8 Å, |Δi|>4): 950; chains: 2; bounding box: 67×67×51 Å